Protein 3TN4 (pdb70)

CATH classification: 3.20.20.140

Foldseek 3Di:
DWFFFLQGTDALQPQFFEFEEAALEWEQQPLVVQCVQQPDPLVVSLVLSLVQLVLLVVLPGQEYEYEHEPRTDDDSVSVSSSCVVRVHTYAYEYEFEEDVRTDQPVLVVVVVVVCSLVVLLVSLCCQQPPHDDPSRGHHQAYAEADAQDRDPSRVSNLLSRLVNCVVRVGAYEYYYYQQDCLLVSLVSSVVSPHDQLRYEYEPNLQDLDLVSVVSNCVSVHAYEVAAQLQDDDDSGDANVSSLVSVVVCVVVPSLLRYAYHRHYRSHYGHDDDDDPPVNCVSNVLRGGCNCPPPVVVVVVVVPDDPVSVSSHRGVNSSSNSDD/DWFFFLQGTDALQPQFFEFEEAALEWEQQPLVVQCVQFPDDLVVSLVLSLVQLVLLVVLVGQEYEYEHEPRTDDDSLSVSSSCVVRVRTYAYEYEFEEDVRTDQPVLVVVVVVVCSLVVSLVRLLCQQPPHDDPSRGHHQEYAEADPADRDPSRVSNLLSRLVNCVVRVGAYEYYYAQQDCLLVSLVSSVVSPHDQLRYEDEPNLSDLDLVSVVSNCVSVHAYEQAAALDPDPNSGDANVSSLVSVVVCVVVPSLLRYAYHRHYRSHYGHHDDDDPPVNNVSNVLRGGCNCPPPVVVVVVVVVDDPVSVSSHRGVNSSSNSDD

InterPro domains:
  IPR001559 Phosphotriesterase [PF02126] (5-324)
  IPR001559 Phosphotriesterase [PIRSF016839] (4-325)
  IPR001559 Phosphotriesterase [PS51347] (3-326)
  IPR001559 Phosphotriesterase [PTHR10819] (3-324)
  IPR001559 Phosphotriesterase [cd00530] (18-324)
  IPR032466 Metal-dependent hydrolase [SSF51556] (3-325)

Organism: Geobacillus kaustophilus (strain HTA426) (NCBI:txid235909)

Nearest PDB structures (foldseek):
  3tnb-assembly1_B  TM=1.000E+00  e=9.399E-66  Geobacillus kaustophilus HTA426
  3ojg-assembly1_A-2  TM=9.972E-01  e=9.967E-66  Geobacillus kaustophilus
  3f4d-assembly1_A  TM=9.982E-01  e=1.944E-63  Geobacillus stearothermophilus 10
  4h9y-assembly1_B  TM=9.942E-01  e=1.602E-62  Geobacillus kaustophilus HTA426
  4h9t-assembly1_B  TM=9.917E-01  e=1.574E-61  Geobacillus kaustophilus HTA426

Solvent-accessible surface area: 24468 Å² total

Radius of gyration: 26.97 Å; Cα contacts (8 Å, |Δi|>4): 1432; chains: 2; bounding box: 64×75×57 Å

Structure (mmCIF, N/CA/C/O backbone):
data_3TN4
#
_entry.id   3TN4
#
_cell.length_a   51.302
_cell.length_b   88.378
_cell.length_c   89.684
_cell.angle_alpha   90.00
_cell.angle_beta   99.06
_cell.angle_gamma   90.00
#
_symmetry.space_group_name_H-M   'P 1 21 1'
#
loop_
_entity.id
_entity.type
_entity.pdbx_description
1 polymer Phosphotriesterase
2 non-polymer 'COBALT (II) ION'
3 water water
#
loop_
_atom_site.group_PDB
_atom_site.id
_atom_site.type_symbol
_atom_site.label_atom_id
_atom_site.label_alt_id
_atom_site.label_comp_id
_atom_site.label_asym_id
_atom_site.label_entity_id
_atom_site.label_seq_id
_atom_site.pdbx_PDB_ins_code
_atom_site.Cartn_x
_atom_site.Cartn_y
_atom_site.Cartn_z
_atom_site.occupancy
_atom_site.B_iso_or_equiv
_atom_site.auth_seq_id
_atom_site.auth_comp_id
_atom_site.auth_asym_id
_atom_site.auth_atom_id
_atom_site.pdbx_PDB_model_num
ATOM 1 N N . GLU A 1 37 ? 21.653 13.158 14.358 1.00 41.44 3 GLU A N 1
ATOM 2 C CA . GLU A 1 37 ? 21.254 13.998 15.532 1.00 40.67 3 GLU A CA 1
ATOM 3 C C . GLU A 1 37 ? 19.821 13.726 16.008 1.00 39.08 3 GLU A C 1
ATOM 4 O O . GLU A 1 37 ? 19.330 14.389 16.922 1.00 38.85 3 GLU A O 1
ATOM 10 N N . MET A 1 38 ? 19.170 12.740 15.392 1.00 37.53 4 MET A N 1
ATOM 11 C CA . MET A 1 38 ? 17.842 12.284 15.819 1.00 36.01 4 MET A CA 1
ATOM 12 C C . MET A 1 38 ? 17.873 10.837 16.294 1.00 33.40 4 MET A C 1
ATOM 13 O O . MET A 1 38 ? 18.742 10.059 15.898 1.00 33.08 4 MET A O 1
ATOM 18 N N . VAL A 1 39 ? 16.915 10.489 17.148 1.00 31.73 5 VAL A N 1
ATOM 19 C CA . VAL A 1 39 ? 16.654 9.096 17.502 1.00 29.45 5 VAL A CA 1
ATOM 20 C C . VAL A 1 39 ? 15.160 8.796 17.379 1.00 28.81 5 VAL A C 1
ATOM 21 O O . VAL A 1 39 ? 14.316 9.642 17.687 1.00 29.08 5 VAL A O 1
ATOM 25 N N . GLU A 1 40 ? 14.844 7.594 16.906 1.00 27.65 6 GLU A N 1
ATOM 26 C CA . GLU A 1 40 ? 13.458 7.152 16.800 1.00 27.58 6 GLU A CA 1
ATOM 27 C C . GLU A 1 40 ? 12.900 6.756 18.162 1.00 26.34 6 GLU A C 1
ATOM 28 O O . GLU A 1 40 ? 13.446 5.881 18.845 1.00 25.53 6 GLU A O 1
ATOM 34 N N . THR A 1 41 ? 11.813 7.420 18.545 1.00 26.71 7 THR A N 1
ATOM 35 C CA . THR A 1 41 ? 11.051 7.090 19.742 1.00 26.20 7 THR A CA 1
ATOM 36 C C . THR A 1 41 ? 9.681 6.565 19.311 1.00 26.42 7 THR A C 1
ATOM 37 O O . THR A 1 41 ? 9.345 6.581 18.124 1.00 27.18 7 THR A O 1
ATOM 41 N N . VAL A 1 42 ? 8.876 6.127 20.275 1.00 26.23 8 VAL A N 1
ATOM 42 C CA . VAL A 1 42 ? 7.525 5.637 19.965 1.00 26.90 8 VAL A CA 1
ATOM 43 C C . VAL A 1 42 ? 6.595 6.746 19.454 1.00 28.80 8 VAL A C 1
ATOM 44 O O . VAL A 1 42 ? 5.508 6.465 18.945 1.00 30.04 8 VAL A O 1
ATOM 48 N N . CYS A 1 43 ? 7.029 7.998 19.585 1.00 29.91 9 CYS A N 1
ATOM 49 C CA . CYS A 1 43 ? 6.278 9.140 19.062 1.00 32.13 9 CYS A CA 1
ATOM 50 C C . CYS A 1 43 ? 6.938 9.749 17.830 1.00 32.67 9 CYS A C 1
ATOM 51 O O . CYS A 1 43 ? 6.536 10.819 17.372 1.00 34.67 9 CYS A O 1
ATOM 54 N N . GLY A 1 44 ? 7.942 9.059 17.295 1.00 31.64 10 GLY A N 1
ATOM 55 C CA . GLY A 1 44 ? 8.695 9.546 16.145 1.00 32.21 10 GLY A CA 1
ATOM 56 C C . GLY A 1 44 ? 10.070 10.085 16.500 1.00 31.95 10 GLY A C 1
ATOM 57 O O . GLY A 1 44 ? 10.518 9.945 17.642 1.00 30.69 10 GLY A O 1
ATOM 58 N N . PRO A 1 45 ? 10.746 10.715 15.519 1.00 32.88 11 PRO A N 1
ATOM 59 C CA . PRO A 1 45 ? 12.100 11.251 15.690 1.00 33.04 11 PRO A CA 1
ATOM 60 C C . PRO A 1 45 ? 12.163 12.358 16.746 1.00 33.49 11 PRO A C 1
ATOM 61 O O . PRO A 1 45 ? 11.324 13.261 16.750 1.00 35.09 11 PRO A O 1
ATOM 65 N N . VAL A 1 46 ? 13.147 12.262 17.640 1.00 32.67 12 VAL A N 1
ATOM 66 C CA . VAL A 1 46 ? 13.404 13.283 18.661 1.00 33.09 12 VAL A CA 1
ATOM 67 C C . VAL A 1 46 ? 14.898 13.620 18.621 1.00 32.87 12 VAL A C 1
ATOM 68 O O . VAL A 1 46 ? 15.727 12.713 18.489 1.00 31.52 12 VAL A O 1
ATOM 72 N N . PRO A 1 47 ? 15.249 14.920 18.708 1.00 34.05 13 PRO A N 1
ATOM 73 C CA . PRO A 1 47 ? 16.666 15.293 18.753 1.00 34.06 13 PRO A CA 1
ATOM 74 C C . PRO A 1 47 ? 17.385 14.645 19.936 1.00 32.94 13 PRO A C 1
ATOM 75 O O . PRO A 1 47 ? 16.878 14.671 21.061 1.00 32.71 13 PRO A O 1
ATOM 79 N N . VAL A 1 48 ? 18.546 14.052 19.668 1.00 32.47 14 VAL A N 1
ATOM 80 C CA . VAL A 1 48 ? 19.351 13.396 20.704 1.00 31.64 14 VAL A CA 1
ATOM 81 C C . VAL A 1 48 ? 19.702 14.375 21.830 1.00 32.32 14 VAL A C 1
ATOM 82 O O . VAL A 1 48 ? 19.732 13.996 23.000 1.00 31.54 14 VAL A O 1
ATOM 86 N N . GLU A 1 49 ? 19.935 15.638 21.470 1.00 34.11 15 GLU A N 1
ATOM 87 C CA . GLU A 1 49 ? 20.272 16.686 22.439 1.00 35.51 15 GLU A CA 1
ATOM 88 C C . GLU A 1 49 ? 19.137 16.992 23.419 1.00 35.36 15 GLU A C 1
ATOM 89 O O . GLU A 1 49 ? 19.351 17.660 24.430 1.00 36.13 15 GLU A O 1
ATOM 95 N N . GLN A 1 50 ? 17.939 16.492 23.122 1.00 34.87 16 GLN A N 1
ATOM 96 C CA . GLN A 1 50 ? 16.766 16.740 23.957 1.00 35.16 16 GLN A CA 1
ATOM 97 C C . GLN A 1 50 ? 16.373 15.550 24.840 1.00 33.32 16 GLN A C 1
ATOM 98 O O . GLN A 1 50 ? 15.418 15.640 25.616 1.00 33.65 16 GLN A O 1
ATOM 104 N N . LEU A 1 51 ? 17.109 14.443 24.727 1.00 31.28 17 LEU A N 1
ATOM 105 C CA . LEU A 1 51 ? 16.828 13.246 25.529 1.00 29.60 17 LEU A CA 1
ATOM 106 C C . LEU A 1 51 ? 16.955 13.504 27.031 1.00 29.15 17 LEU A C 1
ATOM 107 O O . LEU A 1 51 ? 16.165 12.993 27.825 1.00 28.61 17 LEU A O 1
ATOM 112 N N . GLY A 1 52 ? 17.949 14.301 27.413 1.00 29.08 18 GLY A N 1
ATOM 113 C CA . GLY A 1 52 ? 18.170 14.625 28.820 1.00 28.67 18 GLY A CA 1
ATOM 114 C C . GLY A 1 52 ? 18.410 13.396 29.677 1.00 27.18 18 GLY A C 1
ATOM 115 O O . GLY A 1 52 ? 18.975 12.408 29.212 1.00 26.10 18 GLY A O 1
ATOM 116 N N . LYS A 1 53 ? 17.965 13.466 30.928 1.00 27.21 19 LYS A N 1
ATOM 117 C CA . LYS A 1 53 ? 18.185 12.401 31.906 1.00 26.51 19 LYS A CA 1
ATOM 118 C C . LYS A 1 53 ? 17.415 11.147 31.489 1.00 25.52 19 LYS A C 1
ATOM 119 O O . LYS A 1 53 ? 16.212 11.201 31.239 1.00 25.89 19 LYS A O 1
ATOM 125 N N . THR A 1 54 ? 18.128 10.027 31.414 1.00 24.01 20 THR A N 1
ATOM 126 C CA . THR A 1 54 ? 17.612 8.813 30.777 1.00 23.60 20 THR A CA 1
ATOM 127 C C . THR A 1 54 ? 17.786 7.594 31.677 1.00 23.04 20 THR A C 1
ATOM 128 O O . THR A 1 54 ? 18.811 7.453 32.351 1.00 23.60 20 THR A O 1
ATOM 132 N N . LEU A 1 55 ? 16.778 6.724 31.684 1.00 22.63 21 LEU A N 1
ATOM 133 C CA . LEU A 1 55 ? 16.930 5.369 32.207 1.00 21.81 21 LEU A CA 1
ATOM 134 C C . LEU A 1 55 ? 17.089 4.436 31.014 1.00 21.03 21 LEU A C 1
ATOM 135 O O . LEU A 1 55 ? 16.204 4.344 30.161 1.00 21.46 21 LEU A O 1
ATOM 140 N N . ILE A 1 56 ? 18.231 3.764 30.966 1.00 20.53 22 ILE A N 1
ATOM 141 C CA . ILE A 1 56 ? 18.654 2.990 29.802 1.00 20.30 22 ILE A CA 1
ATOM 142 C C . ILE A 1 56 ? 17.969 1.623 29.650 1.00 19.39 22 ILE A C 1
ATOM 143 O O . ILE A 1 56 ? 18.054 1.004 28.589 1.00 19.18 22 ILE A O 1
ATOM 148 N N . HIS A 1 57 ? 17.283 1.146 30.689 1.00 18.90 23 HIS A N 1
ATOM 149 C CA . HIS A 1 57 ? 16.724 -0.212 30.626 1.00 18.09 23 HIS A CA 1
ATOM 150 C C . HIS A 1 57 ? 15.590 -0.404 31.628 1.00 18.22 23 HIS A C 1
ATOM 151 O O . HIS A 1 57 ? 15.829 -0.727 32.790 1.00 18.20 23 HIS A O 1
ATOM 158 N N . GLU A 1 58 ? 14.358 -0.194 31.170 1.00 18.65 24 GLU A N 1
ATOM 159 C CA . GLU A 1 58 ? 13.164 -0.457 31.985 1.00 18.93 24 GLU A CA 1
ATOM 160 C C . GLU A 1 58 ? 12.071 -1.056 31.106 1.00 19.21 24 GLU A C 1
ATOM 161 O O . GLU A 1 58 ? 12.001 -0.746 29.919 1.00 19.90 24 GLU A O 1
ATOM 167 N N . HIS A 1 59 ? 11.193 -1.871 31.685 1.00 19.21 25 HIS A N 1
ATOM 168 C CA . HIS A 1 59 ? 10.051 -2.399 30.923 1.00 19.06 25 HIS A CA 1
ATOM 169 C C . HIS A 1 59 ? 8.725 -1.890 31.448 1.00 19.85 25 HIS A C 1
ATOM 170 O O . HIS A 1 59 ? 8.401 -2.069 32.627 1.00 20.63 25 HIS A O 1
ATOM 177 N N . PHE A 1 60 ? 7.930 -1.294 30.569 1.00 20.33 26 PHE A N 1
ATOM 178 C CA . PHE A 1 60 ? 6.562 -0.970 30.948 1.00 21.45 26 PHE A CA 1
ATOM 179 C C . PHE A 1 60 ? 5.702 -2.225 30.984 1.00 22.02 26 PHE A C 1
ATOM 180 O O . PHE A 1 60 ? 4.978 -2.450 31.950 1.00 22.88 26 PHE A O 1
ATOM 188 N N . LEU A 1 61 ? 5.830 -3.050 29.943 1.00 21.82 27 LEU A N 1
ATOM 189 C CA . LEU A 1 61 ? 5.194 -4.362 29.877 1.00 22.30 27 LEU A CA 1
ATOM 190 C C . LEU A 1 61 ? 6.243 -5.422 29.621 1.00 21.25 27 LEU A C 1
ATOM 191 O O . LEU A 1 61 ? 7.241 -5.168 28.949 1.00 21.59 27 LEU A O 1
ATOM 196 N N . PHE A 1 62 ? 6.009 -6.614 30.154 1.00 20.72 28 PHE A N 1
ATOM 197 C CA . PHE A 1 62 ? 6.855 -7.764 29.836 1.00 19.76 28 PHE A CA 1
ATOM 198 C C . PHE A 1 62 ? 6.108 -9.044 30.147 1.00 19.53 28 PHE A C 1
ATOM 199 O O . PHE A 1 62 ? 5.436 -9.146 31.174 1.00 20.09 28 PHE A O 1
ATOM 207 N N . GLY A 1 63 ? 6.240 -10.024 29.256 1.00 18.83 29 GLY A N 1
ATOM 208 C CA . GLY A 1 63 ? 5.730 -11.363 29.510 1.00 19.38 29 GLY A CA 1
ATOM 209 C C . GLY A 1 63 ? 6.726 -12.432 29.113 1.00 18.85 29 GLY A C 1
ATOM 210 O O . GLY A 1 63 ? 7.419 -12.293 28.104 1.00 18.87 29 GLY A O 1
ATOM 211 N N . TYR A 1 64 ? 6.802 -13.497 29.907 1.00 18.83 30 TYR A N 1
ATOM 212 C CA . TYR A 1 64 ? 7.590 -14.662 29.506 1.00 18.87 30 TYR A CA 1
ATOM 213 C C . TYR A 1 64 ? 6.892 -15.382 28.360 1.00 18.11 30 TYR A C 1
ATOM 214 O O . TYR A 1 64 ? 5.685 -15.607 28.408 1.00 18.53 30 TYR A O 1
ATOM 223 N N . PRO A 1 65 ? 7.657 -15.770 27.328 1.00 17.35 31 PRO A N 1
ATOM 224 C CA . PRO A 1 65 ? 7.065 -16.516 26.222 1.00 17.53 31 PRO A CA 1
ATOM 225 C C . PRO A 1 65 ? 6.170 -17.650 26.704 1.00 17.72 31 PRO A C 1
ATOM 226 O O . PRO A 1 65 ? 6.565 -18.442 27.578 1.00 18.29 31 PRO A O 1
ATOM 230 N N . GLY A 1 66 ? 4.967 -17.728 26.141 1.00 18.18 32 GLY A N 1
ATOM 231 C CA . GLY A 1 66 ? 3.966 -18.677 26.609 1.00 18.60 32 GLY A CA 1
ATOM 232 C C . GLY A 1 66 ? 2.804 -17.992 27.309 1.00 18.89 32 GLY A C 1
ATOM 233 O O . GLY A 1 66 ? 1.745 -18.584 27.480 1.00 19.83 32 GLY A O 1
ATOM 234 N N . PHE A 1 67 ? 3.005 -16.737 27.713 1.00 19.00 33 PHE A N 1
ATOM 235 C CA . PHE A 1 67 ? 1.930 -16.011 28.395 1.00 19.37 33 PHE A CA 1
ATOM 236 C C . PHE A 1 67 ? 0.677 -15.915 27.526 1.00 20.12 33 PHE A C 1
ATOM 237 O O . PHE A 1 67 ? -0.447 -15.884 28.034 1.00 20.66 33 PHE A O 1
ATOM 245 N N . GLN A 1 68 ? 0.892 -15.895 26.212 1.00 20.34 34 GLN A N 1
ATOM 246 C CA . GLN A 1 68 ? -0.181 -15.753 25.236 1.00 21.22 34 GLN A CA 1
ATOM 247 C C . GLN A 1 68 ? -1.172 -16.917 25.304 1.00 21.12 34 GLN A C 1
ATOM 248 O O . GLN A 1 68 ? -2.369 -16.750 25.054 1.00 21.82 34 GLN A O 1
ATOM 254 N N . GLY A 1 69 ? -0.673 -18.095 25.670 1.00 19.75 35 GLY A N 1
ATOM 255 C CA . GLY A 1 69 ? -1.518 -19.276 25.762 1.00 19.53 35 GLY A CA 1
ATOM 256 C C . GLY A 1 69 ? -2.395 -19.327 27.000 1.00 19.73 35 GLY A C 1
ATOM 257 O O . GLY A 1 69 ? -3.273 -20.165 27.096 1.00 20.86 35 GLY A O 1
ATOM 258 N N . ASP A 1 70 ? -2.137 -18.413 27.941 1.00 20.24 36 ASP A N 1
ATOM 259 C CA . ASP A 1 70 ? -2.862 -18.375 29.215 1.00 21.31 36 ASP A CA 1
ATOM 260 C C . ASP A 1 70 ? -3.816 -17.174 29.230 1.00 22.68 36 ASP A C 1
ATOM 261 O O . ASP A 1 70 ? -4.101 -16.605 30.279 1.00 23.48 36 ASP A O 1
ATOM 266 N N . VAL A 1 71 ? -4.309 -16.810 28.048 1.00 22.98 37 VAL A N 1
ATOM 267 C CA . VAL A 1 71 ? -5.185 -15.637 27.872 1.00 24.01 37 VAL A CA 1
ATOM 268 C C . VAL A 1 71 ? -6.516 -15.706 28.645 1.00 24.90 37 VAL A C 1
ATOM 269 O O . VAL A 1 71 ? -7.055 -14.677 29.091 1.00 25.27 37 VAL A O 1
ATOM 273 N N . THR A 1 72 ? -7.064 -16.906 28.817 1.00 24.30 38 THR A N 1
ATOM 274 C CA . THR A 1 72 ? -8.372 -17.035 29.469 1.00 25.87 38 THR A CA 1
ATOM 275 C C . THR A 1 72 ? -8.305 -16.574 30.924 1.00 27.01 38 THR A C 1
ATOM 276 O O . THR A 1 72 ? -9.175 -15.829 31.382 1.00 28.24 38 THR A O 1
ATOM 280 N N . ARG A 1 73 ? -7.260 -16.993 31.634 1.00 26.95 39 ARG A N 1
ATOM 281 C CA . ARG A 1 73 ? -7.117 -16.635 33.047 1.00 28.83 39 ARG A CA 1
ATOM 282 C C . ARG A 1 73 ? -6.158 -15.478 33.271 1.00 28.60 39 ARG A C 1
ATOM 283 O O . ARG A 1 73 ? -6.174 -14.853 34.340 1.00 30.16 39 ARG A O 1
ATOM 291 N N . GLY A 1 74 ? -5.331 -15.194 32.270 1.00 27.68 40 GLY A N 1
ATOM 292 C CA . GLY A 1 74 ? -4.322 -14.143 32.365 1.00 27.74 40 GLY A CA 1
ATOM 293 C C . GLY A 1 74 ? -4.546 -13.039 31.357 1.00 28.10 40 GLY A C 1
ATOM 294 O O . GLY A 1 74 ? -3.638 -12.690 30.605 1.00 27.24 40 GLY A O 1
ATOM 295 N N . THR A 1 75 ? -5.758 -12.487 31.370 1.00 30.50 41 THR A N 1
ATOM 296 C CA . THR A 1 75 ? -6.193 -11.435 30.447 1.00 31.72 41 THR A CA 1
ATOM 297 C C . THR A 1 75 ? -5.313 -10.190 30.532 1.00 31.19 41 THR A C 1
ATOM 298 O O . THR A 1 75 ? -4.897 -9.798 31.623 1.00 31.58 41 THR A O 1
ATOM 302 N N . PHE A 1 76 ? -5.028 -9.580 29.382 1.00 30.76 42 PHE A N 1
ATOM 303 C CA . PHE A 1 76 ? -4.371 -8.275 29.358 1.00 30.77 42 PHE A CA 1
ATOM 304 C C . PHE A 1 76 ? -5.420 -7.203 29.604 1.00 32.49 42 PHE A C 1
ATOM 305 O O . PHE A 1 76 ? -6.286 -6.963 28.760 1.00 33.44 42 PHE A O 1
ATOM 313 N N . ARG A 1 77 ? -5.354 -6.589 30.778 1.00 33.44 43 ARG A N 1
ATOM 314 C CA . ARG A 1 77 ? -6.310 -5.554 31.154 1.00 35.47 43 ARG A CA 1
ATOM 315 C C . ARG A 1 77 ? -5.702 -4.210 30.799 1.00 35.33 43 ARG A C 1
ATOM 316 O O . ARG A 1 77 ? -4.945 -3.639 31.583 1.00 35.26 43 ARG A O 1
ATOM 324 N N . GLU A 1 78 ? -6.018 -3.721 29.601 1.00 35.61 44 GLU A N 1
ATOM 325 C CA . GLU A 1 78 ? -5.306 -2.577 29.032 1.00 35.66 44 GLU A CA 1
ATOM 326 C C . GLU A 1 78 ? -5.466 -1.270 29.813 1.00 36.07 44 GLU A C 1
ATOM 327 O O . GLU A 1 78 ? -4.483 -0.559 30.022 1.00 35.39 44 GLU A O 1
ATOM 333 N N . ASP A 1 79 ? -6.688 -0.951 30.234 1.00 37.29 45 ASP A N 1
ATOM 334 C CA . ASP A 1 79 ? -6.921 0.281 30.982 1.00 38.14 45 ASP A CA 1
ATOM 335 C C . ASP A 1 79 ? -6.120 0.353 32.268 1.00 37.44 45 ASP A C 1
ATOM 336 O O . ASP A 1 79 ? -5.438 1.354 32.520 1.00 36.94 45 ASP A O 1
ATOM 341 N N . GLU A 1 80 ? -6.207 -0.702 33.078 1.00 36.80 46 GLU A N 1
ATOM 342 C CA . GLU A 1 80 ? -5.473 -0.752 34.340 1.00 36.91 46 GLU A CA 1
ATOM 343 C C . GLU A 1 80 ? -3.974 -0.786 34.069 1.00 34.50 46 GLU A C 1
ATOM 344 O O . GLU A 1 80 ? -3.200 -0.129 34.768 1.00 34.46 46 GLU A O 1
ATOM 350 N N . SER A 1 81 ? -3.572 -1.533 33.042 1.00 32.71 47 SER A N 1
ATOM 351 C CA . SER A 1 81 ? -2.168 -1.588 32.643 1.00 30.59 47 SER A CA 1
ATOM 352 C C . SER A 1 81 ? -1.632 -0.210 32.259 1.00 30.33 47 SER A C 1
ATOM 353 O O . SER A 1 81 ? -0.544 0.175 32.687 1.00 28.78 47 SER A O 1
ATOM 356 N N . LEU A 1 82 ? -2.403 0.530 31.465 1.00 31.10 48 LEU A N 1
ATOM 357 C CA . LEU A 1 82 ? -2.008 1.882 31.077 1.00 31.45 48 LEU A CA 1
ATOM 358 C C . LEU A 1 82 ? -1.893 2.787 32.300 1.00 32.12 48 LEU A C 1
ATOM 359 O O . LEU A 1 82 ? -0.930 3.540 32.418 1.00 32.11 48 LEU A O 1
ATOM 364 N N . ARG A 1 83 ? -2.863 2.700 33.209 1.00 33.55 49 ARG A N 1
ATOM 365 C CA . ARG A 1 83 ? -2.823 3.480 34.450 1.00 34.59 49 ARG A CA 1
ATOM 366 C C . ARG A 1 83 ? -1.545 3.207 35.250 1.00 33.28 49 ARG A C 1
ATOM 367 O O . ARG A 1 83 ? -0.908 4.142 35.742 1.00 33.34 49 ARG A O 1
ATOM 375 N N . VAL A 1 84 ? -1.162 1.934 35.360 1.00 31.81 50 VAL A N 1
ATOM 376 C CA . VAL A 1 84 ? 0.034 1.547 36.108 1.00 31.17 50 VAL A CA 1
ATOM 377 C C . VAL A 1 84 ? 1.291 2.062 35.407 1.00 29.92 50 VAL A C 1
ATOM 378 O O . VAL A 1 84 ? 2.180 2.628 36.052 1.00 30.05 50 VAL A O 1
ATOM 382 N N . ALA A 1 85 ? 1.347 1.874 34.090 1.00 29.23 51 ALA A N 1
ATOM 383 C CA . ALA A 1 85 ? 2.478 2.319 33.276 1.00 28.11 51 ALA A CA 1
ATOM 384 C C . ALA A 1 85 ? 2.663 3.839 33.306 1.00 28.99 51 ALA A C 1
ATOM 385 O O . ALA A 1 85 ? 3.801 4.333 33.369 1.00 28.13 51 ALA A O 1
ATOM 387 N N . VAL A 1 86 ? 1.547 4.569 33.272 1.00 30.32 52 VAL A N 1
ATOM 388 C CA . VAL A 1 86 ? 1.569 6.031 33.342 1.00 31.54 52 VAL A CA 1
ATOM 389 C C . VAL A 1 86 ? 2.043 6.488 34.722 1.00 32.19 52 VAL A C 1
ATOM 390 O O . VAL A 1 86 ? 2.837 7.426 34.824 1.00 32.19 52 VAL A O 1
ATOM 394 N N . GLU A 1 87 ? 1.587 5.803 35.769 1.00 32.77 53 GLU A N 1
ATOM 395 C CA . GLU A 1 87 ? 2.042 6.085 37.137 1.00 34.02 53 GLU A CA 1
ATOM 396 C C . GLU A 1 87 ? 3.556 5.887 37.282 1.00 32.47 53 GLU A C 1
ATOM 397 O O . GLU A 1 87 ? 4.233 6.701 37.916 1.00 32.91 53 GLU A O 1
ATOM 403 N N . ALA A 1 88 ? 4.079 4.817 36.684 1.00 30.80 54 ALA A N 1
ATOM 404 C CA . ALA A 1 88 ? 5.518 4.565 36.669 1.00 29.39 54 ALA A CA 1
ATOM 405 C C . ALA A 1 88 ? 6.266 5.688 35.954 1.00 29.34 54 ALA A C 1
ATOM 406 O O . ALA A 1 88 ? 7.305 6.158 36.437 1.00 29.28 54 ALA A O 1
ATOM 408 N N . ALA A 1 89 ? 5.727 6.124 34.816 1.00 29.26 55 ALA A N 1
ATOM 409 C CA . ALA A 1 89 ? 6.328 7.201 34.025 1.00 29.20 55 ALA A CA 1
ATOM 410 C C . ALA A 1 89 ? 6.342 8.521 34.796 1.00 30.57 55 ALA A C 1
ATOM 411 O O . ALA A 1 89 ? 7.319 9.274 34.736 1.00 30.40 55 ALA A O 1
ATOM 413 N N . GLU A 1 90 ? 5.263 8.789 35.523 1.00 32.12 56 GLU A N 1
ATOM 414 C CA . GLU A 1 90 ? 5.188 9.990 36.353 1.00 34.18 56 GLU A CA 1
ATOM 415 C C . GLU A 1 90 ? 6.184 9.967 37.516 1.00 34.20 56 GLU A C 1
ATOM 416 O O . GLU A 1 90 ? 6.738 11.006 37.873 1.00 35.16 56 GLU A O 1
ATOM 422 N N . LYS A 1 91 ? 6.407 8.787 38.095 1.00 33.63 57 LYS A N 1
ATOM 423 C CA . LYS A 1 91 ? 7.413 8.618 39.152 1.00 33.80 57 LYS A CA 1
ATOM 424 C C . LYS A 1 91 ? 8.811 8.923 38.618 1.00 32.75 57 LYS A C 1
ATOM 425 O O . LYS A 1 91 ? 9.625 9.543 39.303 1.00 33.36 57 LYS A O 1
ATOM 431 N N . MET A 1 92 ? 9.082 8.487 37.392 1.00 31.54 58 MET A N 1
ATOM 432 C CA . MET A 1 92 ? 10.355 8.787 36.738 1.00 30.73 58 MET A CA 1
ATOM 433 C C . MET A 1 92 ? 10.527 10.284 36.495 1.00 31.20 58 MET A C 1
ATOM 434 O O . MET A 1 92 ? 11.579 10.850 36.802 1.00 30.99 58 MET A O 1
ATOM 439 N N . LYS A 1 93 ? 9.486 10.918 35.953 1.00 32.11 59 LYS A N 1
ATOM 440 C CA . LYS A 1 93 ? 9.494 12.358 35.676 1.00 33.17 59 LYS A CA 1
ATOM 441 C C . LYS A 1 93 ? 9.775 13.202 36.919 1.00 34.35 59 LYS A C 1
ATOM 442 O O . LYS A 1 93 ? 10.432 14.238 36.834 1.00 34.88 59 LYS A O 1
ATOM 448 N N . ARG A 1 94 ? 9.279 12.748 38.068 1.00 34.87 60 ARG A N 1
ATOM 449 C CA . ARG A 1 94 ? 9.486 13.436 39.345 1.00 36.44 60 ARG A CA 1
ATOM 450 C C . ARG A 1 94 ? 10.961 13.503 39.752 1.00 35.24 60 ARG A C 1
ATOM 451 O O . ARG A 1 94 ? 11.362 14.382 40.522 1.00 36.44 60 ARG A O 1
ATOM 459 N N . HIS A 1 95 ? 11.765 12.586 39.216 1.00 33.05 61 HIS A N 1
ATOM 460 C CA . HIS A 1 95 ? 13.203 12.585 39.474 1.00 32.16 61 HIS A CA 1
ATOM 461 C C . HIS A 1 95 ? 14.005 13.134 38.294 1.00 31.32 61 HIS A C 1
ATOM 462 O O . HIS A 1 95 ? 15.228 12.990 38.231 1.00 31.17 61 HIS A O 1
ATOM 469 N N . GLY A 1 96 ? 13.301 13.785 37.372 1.00 31.32 62 GLY A N 1
ATOM 470 C CA . GLY A 1 96 ? 13.938 14.475 36.259 1.00 30.78 62 GLY A CA 1
ATOM 471 C C . GLY A 1 96 ? 14.152 13.645 35.014 1.00 29.35 62 GLY A C 1
ATOM 472 O O . GLY A 1 96 ? 14.744 14.128 34.051 1.00 29.27 62 GLY A O 1
ATOM 473 N N . ILE A 1 97 ? 13.667 12.404 35.018 1.00 28.13 63 ILE A N 1
ATOM 474 C CA . ILE A 1 97 ? 13.812 11.536 33.847 1.00 27.14 63 ILE A CA 1
ATOM 475 C C . ILE A 1 97 ? 12.959 12.072 32.695 1.00 27.82 63 ILE A C 1
ATOM 476 O O . ILE A 1 97 ? 11.775 12.379 32.872 1.00 28.60 63 ILE A O 1
ATOM 481 N N . GLN A 1 98 ? 13.582 12.210 31.529 1.00 27.44 64 GLN A N 1
ATOM 482 C CA . GLN A 1 98 ? 12.890 12.648 30.318 1.00 28.25 64 GLN A CA 1
ATOM 483 C C . GLN A 1 98 ? 12.779 11.541 29.273 1.00 27.04 64 GLN A C 1
ATOM 484 O O . GLN A 1 98 ? 11.928 11.610 28.384 1.00 27.57 64 GLN A O 1
ATOM 490 N N . THR A 1 99 ? 13.628 10.520 29.388 1.00 25.70 65 THR A N 1
ATOM 491 C CA . THR A 1 99 ? 13.704 9.460 28.383 1.00 25.00 65 THR A CA 1
ATOM 492 C C . THR A 1 99 ? 13.899 8.099 29.030 1.00 23.80 65 THR A C 1
ATOM 493 O O . THR A 1 99 ? 14.646 7.972 29.998 1.00 24.00 65 THR A O 1
ATOM 497 N N . VAL A 1 100 ? 13.217 7.090 28.491 1.00 23.30 66 VAL A N 1
ATOM 498 C CA . VAL A 1 100 ? 13.409 5.702 28.909 1.00 22.65 66 VAL A CA 1
ATOM 499 C C . VAL A 1 100 ? 13.620 4.837 27.674 1.00 21.66 66 VAL A C 1
ATOM 500 O O . VAL A 1 100 ? 12.895 4.978 26.682 1.00 21.97 66 VAL A O 1
ATOM 504 N N . VAL A 1 101 ? 14.630 3.972 27.731 1.00 19.91 67 VAL A N 1
ATOM 505 C CA . VAL A 1 101 ? 14.795 2.917 26.731 1.00 19.71 67 VAL A CA 1
ATOM 506 C C . VAL A 1 101 ? 14.117 1.666 27.281 1.00 19.26 67 VAL A C 1
ATOM 507 O O . VAL A 1 101 ? 14.480 1.172 28.362 1.00 18.90 67 VAL A O 1
ATOM 511 N N . ASP A 1 102 ? 13.133 1.174 26.527 1.00 18.99 68 ASP A N 1
ATOM 512 C CA . ASP A 1 102 ? 12.379 -0.019 26.876 1.00 19.08 68 ASP A CA 1
ATOM 513 C C . ASP A 1 102 ? 12.762 -1.117 25.886 1.00 18.60 68 ASP A C 1
ATOM 514 O O . ASP A 1 102 ? 12.284 -1.124 24.743 1.00 19.89 68 ASP A O 1
ATOM 519 N N . PRO A 1 103 ? 13.633 -2.039 26.320 1.00 18.60 69 PRO A N 1
ATOM 520 C CA . PRO A 1 103 ? 14.160 -3.048 25.401 1.00 17.92 69 PRO A CA 1
ATOM 521 C C . PRO A 1 103 ? 13.423 -4.384 25.457 1.00 17.79 69 PRO A C 1
ATOM 522 O O . PRO A 1 103 ? 14.041 -5.442 25.279 1.00 18.01 69 PRO A O 1
ATOM 526 N N . THR A 1 104 ? 12.115 -4.338 25.708 1.00 17.66 70 THR A N 1
ATOM 527 C CA . THR A 1 104 ? 11.291 -5.553 25.717 1.00 17.00 70 THR A CA 1
ATOM 528 C C . THR A 1 104 ? 11.445 -6.305 24.385 1.00 17.26 70 THR A C 1
ATOM 529 O O . THR A 1 104 ? 11.206 -5.729 23.317 1.00 17.85 70 THR A O 1
ATOM 533 N N . PRO A 1 105 ? 11.883 -7.575 24.441 1.00 16.79 71 PRO A N 1
ATOM 534 C CA . PRO A 1 105 ? 12.060 -8.333 23.194 1.00 17.02 71 PRO A CA 1
ATOM 535 C C . PRO A 1 105 ? 10.756 -8.587 22.436 1.00 17.51 71 PRO A C 1
ATOM 536 O O . PRO A 1 105 ? 9.670 -8.642 23.041 1.00 17.90 71 PRO A O 1
ATOM 540 N N . ASN A 1 106 ? 10.889 -8.765 21.120 1.00 17.46 72 ASN A N 1
ATOM 541 C CA . ASN A 1 106 ? 9.759 -9.050 20.234 1.00 18.07 72 ASN A CA 1
ATOM 542 C C . ASN A 1 106 ? 8.968 -10.286 20.669 1.00 17.98 72 ASN A C 1
ATOM 543 O O . ASN A 1 106 ? 7.764 -10.375 20.407 1.00 19.19 72 ASN A O 1
ATOM 548 N N . ASP A 1 107 ? 9.660 -11.255 21.275 1.00 17.63 73 ASP A N 1
ATOM 549 C CA . ASP A 1 107 ? 9.028 -12.510 21.703 1.00 18.03 73 ASP A CA 1
ATOM 550 C C . ASP A 1 107 ? 8.582 -12.487 23.165 1.00 18.15 73 ASP A C 1
ATOM 551 O O . ASP A 1 107 ? 8.122 -13.507 23.695 1.00 19.16 73 ASP A O 1
ATOM 556 N N . CYS A 1 108 ? 8.683 -11.315 23.793 1.00 18.13 74 CYS A N 1
ATOM 557 C CA . CYS A 1 108 ? 8.316 -11.140 25.203 1.00 18.42 74 CYS A CA 1
ATOM 558 C C . CYS A 1 108 ? 7.203 -10.114 25.414 1.00 18.73 74 CYS A C 1
ATOM 559 O O . CYS A 1 108 ? 7.138 -9.461 26.463 1.00 18.69 74 CYS A O 1
ATOM 562 N N . GLY A 1 109 ? 6.338 -9.966 24.415 1.00 19.05 75 GLY A N 1
ATOM 563 C CA . GLY A 1 109 ? 5.165 -9.106 24.551 1.00 20.30 75 GLY A CA 1
ATOM 564 C C . GLY A 1 109 ? 5.347 -7.632 24.221 1.00 20.42 75 GLY A C 1
ATOM 565 O O . GLY A 1 109 ? 4.482 -6.819 24.554 1.00 21.69 75 GLY A O 1
ATOM 566 N N . ARG A 1 110 ? 6.444 -7.285 23.549 1.00 19.68 76 ARG A N 1
ATOM 567 C CA . ARG A 1 110 ? 6.666 -5.925 23.055 1.00 19.54 76 ARG A CA 1
ATOM 568 C C . ARG A 1 110 ? 5.409 -5.357 22.403 1.00 20.61 76 ARG A C 1
ATOM 569 O O . ARG A 1 110 ? 4.784 -6.008 21.559 1.00 21.02 76 ARG A O 1
ATOM 577 N N . ASN A 1 111 ? 5.040 -4.154 22.830 1.00 20.72 77 ASN A N 1
ATOM 578 C CA . ASN A 1 111 ? 3.817 -3.512 22.373 1.00 22.07 77 ASN A CA 1
ATOM 579 C C . ASN A 1 111 ? 4.059 -2.022 22.144 1.00 22.52 77 ASN A C 1
ATOM 580 O O . ASN A 1 111 ? 3.752 -1.197 23.013 1.00 22.74 77 ASN A O 1
ATOM 585 N N . PRO A 1 112 ? 4.605 -1.666 20.966 1.00 22.86 78 PRO A N 1
ATOM 586 C CA . PRO A 1 112 ? 4.971 -0.279 20.677 1.00 23.41 78 PRO A CA 1
ATOM 587 C C . PRO A 1 112 ? 3.792 0.693 20.759 1.00 24.37 78 PRO A C 1
ATOM 588 O O . PRO A 1 112 ? 3.970 1.812 21.239 1.00 24.87 78 PRO A O 1
ATOM 592 N N . ALA A 1 113 ? 2.609 0.274 20.309 1.00 24.77 79 ALA A N 1
ATOM 593 C CA . ALA A 1 113 ? 1.424 1.138 20.371 1.00 26.22 79 ALA A CA 1
ATOM 594 C C . ALA A 1 113 ? 1.031 1.463 21.806 1.00 26.27 79 ALA A C 1
ATOM 595 O O . ALA A 1 113 ? 0.590 2.578 22.091 1.00 27.77 79 ALA A O 1
ATOM 597 N N . PHE A 1 114 ? 1.180 0.493 22.705 1.00 25.30 80 PHE A N 1
ATOM 598 C CA . PHE A 1 114 ? 0.920 0.731 24.123 1.00 25.82 80 PHE A CA 1
ATOM 599 C C . PHE A 1 114 ? 1.920 1.736 24.691 1.00 25.78 80 PHE A C 1
ATOM 600 O O . PHE A 1 114 ? 1.543 2.647 25.435 1.00 26.67 80 PHE A O 1
ATOM 608 N N . LEU A 1 115 ? 3.192 1.569 24.331 1.00 24.82 81 LEU A N 1
ATOM 609 C CA . LEU A 1 115 ? 4.229 2.505 24.765 1.00 24.77 81 LEU A CA 1
ATOM 610 C C . LEU A 1 115 ? 3.932 3.923 24.293 1.00 26.40 81 LEU A C 1
ATOM 611 O O . LEU A 1 115 ? 4.119 4.881 25.040 1.00 26.92 81 LEU A O 1
ATOM 616 N N . ARG A 1 116 ? 3.445 4.041 23.060 1.00 27.29 82 ARG A N 1
ATOM 617 C CA . ARG A 1 116 ? 3.056 5.327 22.500 1.00 29.05 82 ARG A CA 1
ATOM 618 C C . ARG A 1 116 ? 1.953 5.987 23.334 1.00 30.05 82 ARG A C 1
ATOM 619 O O . ARG A 1 116 ? 1.989 7.199 23.561 1.00 31.12 82 ARG A O 1
ATOM 627 N N . ARG A 1 117 ? 0.988 5.192 23.803 1.00 29.95 83 ARG A N 1
ATOM 628 C CA . ARG A 1 117 ? -0.056 5.721 24.689 1.00 31.36 83 ARG A CA 1
ATOM 629 C C . ARG A 1 117 ? 0.522 6.269 26.002 1.00 30.98 83 ARG A C 1
ATOM 630 O O . ARG A 1 117 ? 0.092 7.318 26.482 1.00 32.06 83 ARG A O 1
ATOM 638 N N . VAL A 1 118 ? 1.503 5.568 26.567 1.00 29.29 84 VAL A N 1
ATOM 639 C CA . VAL A 1 118 ? 2.187 6.037 27.779 1.00 29.34 84 VAL A CA 1
ATOM 640 C C . VAL A 1 118 ? 2.906 7.366 27.520 1.00 30.10 84 VAL A C 1
ATOM 641 O O . VAL A 1 118 ? 2.771 8.312 28.297 1.00 30.96 84 VAL A O 1
ATOM 645 N N . ALA A 1 119 ? 3.659 7.425 26.426 1.00 29.86 85 ALA A N 1
ATOM 646 C CA . ALA A 1 119 ? 4.414 8.620 26.049 1.00 30.65 85 ALA A CA 1
ATOM 647 C C . ALA A 1 119 ? 3.508 9.817 25.746 1.00 32.78 85 ALA A C 1
ATOM 648 O O . ALA A 1 119 ? 3.798 10.945 26.154 1.00 33.83 85 ALA A O 1
ATOM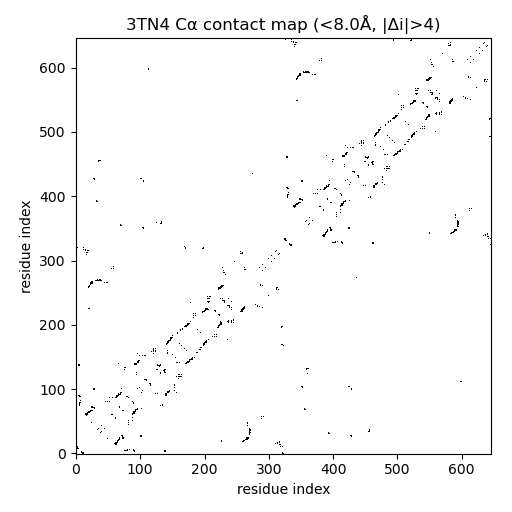 650 N N . GLU A 1 120 ? 2.399 9.569 25.051 1.00 33.74 86 GLU A N 1
ATOM 651 C CA . GLU A 1 120 ? 1.447 10.634 24.732 1.00 36.10 86 GLU A CA 1
ATOM 652 C C . GLU A 1 120 ? 0.818 11.226 25.992 1.00 37.02 86 GLU A C 1
ATOM 653 O O . GLU A 1 120 ? 0.589 12.434 26.070 1.00 38.62 86 GLU A O 1
ATOM 659 N N . GLU A 1 121 ? 0.564 10.371 26.980 1.00 36.31 87 GLU A N 1
ATOM 660 C CA . GLU A 1 121 ? -0.083 10.780 28.223 1.00 37.67 87 GLU A CA 1
ATOM 661 C C . GLU A 1 121 ? 0.857 11.556 29.152 1.00 37.29 87 GLU A C 1
ATOM 662 O O . GLU A 1 121 ? 0.417 12.441 29.889 1.00 38.93 87 GLU A O 1
ATOM 668 N N . THR A 1 122 ? 2.146 11.232 29.096 1.00 35.54 88 THR A N 1
ATOM 669 C CA . THR A 1 122 ? 3.116 11.726 30.077 1.00 35.08 88 THR A CA 1
ATOM 670 C C . THR A 1 122 ? 4.147 12.703 29.516 1.00 35.20 88 THR A C 1
ATOM 671 O O . THR A 1 122 ? 4.749 13.465 30.273 1.00 35.85 88 THR A O 1
ATOM 675 N N . GLY A 1 123 ? 4.358 12.673 28.202 1.00 34.67 89 GLY A N 1
ATOM 676 C CA . GLY A 1 123 ? 5.386 13.504 27.569 1.00 34.71 89 GLY A CA 1
ATOM 677 C C . GLY A 1 123 ? 6.778 12.897 27.658 1.00 33.29 89 GLY A C 1
ATOM 678 O O . GLY A 1 123 ? 7.753 13.493 27.204 1.00 33.41 89 GLY A O 1
ATOM 679 N N . LEU A 1 124 ? 6.870 11.715 28.259 1.00 32.12 90 LEU A N 1
ATOM 680 C CA . LEU A 1 124 ? 8.126 10.986 28.334 1.00 30.76 90 LEU A CA 1
ATOM 681 C C . LEU A 1 124 ? 8.535 10.514 26.944 1.00 29.78 90 LEU A C 1
ATOM 682 O O . LEU A 1 124 ? 7.686 10.111 26.149 1.00 30.29 90 LEU A O 1
ATOM 687 N N . ASN A 1 125 ? 9.831 10.581 26.641 1.00 28.47 91 ASN A N 1
ATOM 688 C CA . ASN A 1 125 ? 10.352 9.924 25.446 1.00 27.44 91 ASN A CA 1
ATOM 689 C C . ASN A 1 125 ? 10.572 8.458 25.764 1.00 25.97 91 ASN A C 1
ATOM 690 O O . ASN A 1 125 ? 11.231 8.127 26.754 1.00 25.71 91 ASN A O 1
ATOM 695 N N . ILE A 1 126 ? 10.015 7.581 24.935 1.00 25.26 92 ILE A N 1
ATOM 696 C CA . ILE A 1 126 ? 10.245 6.147 25.088 1.00 24.06 92 ILE A CA 1
ATOM 697 C C . ILE A 1 126 ? 10.824 5.590 23.794 1.00 23.44 92 ILE A C 1
ATOM 698 O O . ILE A 1 126 ? 10.250 5.781 22.713 1.00 24.17 92 ILE A O 1
ATOM 703 N N . ILE A 1 127 ? 11.973 4.928 23.917 1.00 22.29 93 ILE A N 1
ATOM 704 C CA . ILE A 1 127 ? 12.653 4.310 22.785 1.00 22.13 93 ILE A CA 1
ATOM 705 C C . ILE A 1 127 ? 12.472 2.808 22.908 1.00 21.28 93 ILE A C 1
ATOM 706 O O . ILE A 1 127 ? 12.794 2.227 23.947 1.00 21.38 93 ILE A O 1
ATOM 711 N N . CYS A 1 128 ? 11.936 2.174 21.866 1.00 21.23 94 CYS A N 1
ATOM 712 C CA . CYS A 1 128 ? 11.756 0.722 21.910 1.00 20.71 94 CYS A CA 1
ATOM 713 C C . CYS A 1 128 ? 12.788 -0.033 21.072 1.00 19.91 94 CYS A C 1
ATOM 714 O O . CYS A 1 128 ? 13.590 0.569 20.355 1.00 20.45 94 CYS A O 1
ATOM 717 N N . ALA A 1 129 ? 12.750 -1.359 21.185 1.00 19.31 95 ALA A N 1
ATOM 718 C CA . ALA A 1 129 ? 13.754 -2.226 20.583 1.00 18.39 95 ALA A CA 1
ATOM 719 C C . ALA A 1 129 ? 13.172 -3.146 19.519 1.00 18.63 95 ALA A C 1
ATOM 720 O O . ALA A 1 129 ? 11.961 -3.369 19.451 1.00 19.00 95 ALA A O 1
ATOM 722 N N . THR A 1 130 ? 14.070 -3.671 18.695 1.00 18.26 96 THR A N 1
ATOM 723 C CA . THR A 1 130 ? 13.804 -4.814 17.830 1.00 18.46 96 THR A CA 1
ATOM 724 C C . THR A 1 130 ? 14.795 -5.897 18.247 1.00 18.14 96 THR A C 1
ATOM 725 O O . THR A 1 130 ? 15.994 -5.629 18.371 1.00 18.31 96 THR A O 1
ATOM 729 N N . GLY A 1 131 ? 14.303 -7.105 18.499 1.00 17.90 97 GLY A N 1
ATOM 730 C CA . GLY A 1 131 ? 15.196 -8.196 18.907 1.00 17.93 97 GLY A CA 1
ATOM 731 C C . GLY A 1 131 ? 14.457 -9.338 19.557 1.00 17.75 97 GLY A C 1
ATOM 732 O O . GLY A 1 131 ? 13.292 -9.197 19.916 1.00 19.04 97 GLY A O 1
ATOM 733 N N . TYR A 1 132 ? 15.135 -10.475 19.701 1.00 17.23 98 TYR A N 1
ATOM 734 C CA . TYR A 1 132 ? 14.562 -11.625 20.397 1.00 17.03 98 TYR A CA 1
ATOM 735 C C . TYR A 1 132 ? 15.353 -11.912 21.666 1.00 17.07 98 TYR A C 1
ATOM 736 O O . TYR A 1 132 ? 16.527 -11.526 21.780 1.00 17.83 98 TYR A O 1
ATOM 745 N N . TYR A 1 133 ? 14.716 -12.582 22.624 1.00 16.83 99 TYR A N 1
ATOM 746 C CA . TYR A 1 133 ? 15.402 -12.870 23.886 1.00 17.25 99 TYR A CA 1
ATOM 747 C C . TYR A 1 133 ? 16.342 -14.070 23.761 1.00 17.68 99 TYR A C 1
ATOM 748 O O . TYR A 1 133 ? 16.438 -14.701 22.697 1.00 18.36 99 TYR A O 1
ATOM 757 N N . TYR A 1 134 ? 17.053 -14.370 24.843 1.00 17.97 100 TYR A N 1
ATOM 758 C CA . TYR A 1 134 ? 17.942 -15.529 24.869 1.00 18.95 100 TYR A CA 1
ATOM 759 C C . TYR A 1 134 ? 17.114 -16.813 24.968 1.00 20.10 100 TYR A C 1
ATOM 760 O O . TYR A 1 134 ? 15.933 -16.758 25.301 1.00 20.10 100 TYR A O 1
ATOM 769 N N . GLU A 1 135 ? 17.718 -17.965 24.689 1.00 21.36 101 GLU A N 1
ATOM 770 C CA . GLU A 1 135 ? 16.925 -19.209 24.604 1.00 23.05 101 GLU A CA 1
ATOM 771 C C . GLU A 1 135 ? 16.045 -19.528 25.819 1.00 24.04 101 GLU A C 1
ATOM 772 O O . GLU A 1 135 ? 14.857 -19.847 25.670 1.00 24.37 101 GLU A O 1
ATOM 778 N N . GLY A 1 136 ? 16.609 -19.432 27.020 1.00 24.57 102 GLY A N 1
ATOM 779 C CA . GLY A 1 136 ? 15.903 -19.858 28.236 1.00 25.37 102 GLY A CA 1
ATOM 780 C C . GLY A 1 136 ? 14.630 -19.113 28.596 1.00 25.13 102 GLY A C 1
ATOM 781 O O . GLY A 1 136 ? 13.760 -19.639 29.306 1.00 25.82 102 GLY A O 1
ATOM 782 N N . GLU A 1 137 ? 14.507 -17.883 28.125 1.00 24.19 103 GLU A N 1
ATOM 783 C CA . GLU A 1 137 ? 13.303 -17.107 28.388 1.00 24.43 103 GLU A CA 1
ATOM 784 C C . GLU A 1 137 ? 12.832 -16.478 27.077 1.00 22.52 103 GLU A C 1
ATOM 785 O O . GLU A 1 137 ? 12.234 -15.397 27.035 1.00 23.03 103 GLU A O 1
ATOM 791 N N . GLY A 1 138 ? 13.148 -17.179 25.990 1.00 21.23 104 GLY A N 1
ATOM 792 C CA . GLY A 1 138 ? 12.729 -16.743 24.662 1.00 19.17 104 GLY A CA 1
ATOM 793 C C . GLY A 1 138 ? 11.823 -17.762 24.001 1.00 18.56 104 GLY A C 1
ATOM 794 O O . GLY A 1 138 ? 11.446 -18.782 24.610 1.00 18.48 104 GLY A O 1
ATOM 795 N N . ALA A 1 139 ? 11.470 -17.487 22.749 1.00 17.60 105 ALA A N 1
ATOM 796 C CA . ALA A 1 139 ? 10.714 -18.440 21.940 1.00 17.91 105 ALA A CA 1
ATOM 797 C C . ALA A 1 139 ? 11.475 -18.826 20.665 1.00 18.40 105 ALA A C 1
ATOM 798 O O . ALA A 1 139 ? 11.156 -18.349 19.572 1.00 18.55 105 ALA A O 1
ATOM 800 N N . PRO A 1 140 ? 12.483 -19.701 20.804 1.00 18.48 106 PRO A N 1
ATOM 801 C CA . PRO A 1 140 ? 13.309 -20.069 19.651 1.00 18.77 106 PRO A CA 1
ATOM 802 C C . PRO A 1 140 ? 12.682 -20.900 18.520 1.00 19.55 106 PRO A C 1
ATOM 803 O O . PRO A 1 140 ? 13.242 -20.891 17.433 1.00 19.53 106 PRO A O 1
ATOM 807 N N . PRO A 1 141 ? 11.559 -21.623 18.749 1.00 19.40 107 PRO A N 1
ATOM 808 C CA . PRO A 1 141 ? 11.153 -22.548 17.671 1.00 19.80 107 PRO A CA 1
ATOM 809 C C . PRO A 1 141 ? 10.971 -21.906 16.291 1.00 20.19 107 PRO A C 1
ATOM 810 O O . PRO A 1 141 ? 11.340 -22.526 15.280 1.00 20.61 107 PRO A O 1
ATOM 814 N N . TYR A 1 142 ? 10.431 -20.691 16.255 1.00 19.44 108 TYR A N 1
ATOM 815 C CA . TYR A 1 142 ? 10.154 -20.011 14.991 1.00 19.89 108 TYR A CA 1
ATOM 816 C C . TYR A 1 142 ? 11.408 -19.810 14.142 1.00 20.17 108 TYR A C 1
ATOM 817 O O . TYR A 1 142 ? 11.457 -20.285 13.000 1.00 21.11 108 TYR A O 1
ATOM 826 N N . PHE A 1 143 ? 12.414 -19.122 14.686 1.00 20.33 109 PHE A N 1
ATOM 827 C CA . PHE A 1 143 ? 13.640 -18.889 13.914 1.00 21.00 109 PHE A CA 1
ATOM 828 C C . PHE A 1 143 ? 14.555 -20.105 13.841 1.00 21.88 109 PHE A C 1
ATOM 829 O O . PHE A 1 143 ? 15.388 -20.195 12.938 1.00 23.22 109 PHE A O 1
ATOM 837 N N . GLN A 1 144 ? 14.396 -21.056 14.761 1.00 21.96 110 GLN A N 1
ATOM 838 C CA . GLN A 1 144 ? 15.069 -22.348 14.599 1.00 23.10 110 GLN A CA 1
ATOM 839 C C . GLN A 1 144 ? 14.562 -23.068 13.345 1.00 24.17 110 GLN A C 1
ATOM 840 O O . GLN A 1 144 ? 15.348 -23.669 12.608 1.00 25.32 110 GLN A O 1
ATOM 846 N N . PHE A 1 145 ? 13.252 -23.000 13.100 1.00 24.82 111 PHE A N 1
ATOM 847 C CA . PHE A 1 145 ? 12.660 -23.603 11.907 1.00 26.28 111 PHE A CA 1
ATOM 848 C C . PHE A 1 145 ? 13.168 -22.913 10.640 1.00 27.17 111 PHE A C 1
ATOM 849 O O . PHE A 1 145 ? 13.511 -23.572 9.661 1.00 28.25 111 PHE A O 1
ATOM 857 N N . ARG A 1 146 ? 13.225 -21.585 10.671 1.00 26.95 112 ARG A N 1
ATOM 858 C CA . ARG A 1 146 ? 13.723 -20.816 9.528 1.00 28.48 112 ARG A CA 1
ATOM 859 C C . ARG A 1 146 ? 15.206 -21.073 9.281 1.00 29.62 112 ARG A C 1
ATOM 860 O O . ARG A 1 146 ? 15.681 -20.933 8.152 1.00 30.61 112 ARG A O 1
ATOM 868 N N . ARG A 1 147 ? 15.923 -21.459 10.334 1.00 29.95 113 ARG A N 1
ATOM 869 C CA . ARG A 1 147 ? 17.333 -21.832 10.227 1.00 31.90 113 ARG A CA 1
ATOM 870 C C . ARG A 1 147 ? 17.474 -23.125 9.426 1.00 33.56 113 ARG A C 1
ATOM 871 O O . ARG A 1 147 ? 18.419 -23.283 8.641 1.00 35.15 113 ARG A O 1
ATOM 879 N N . LEU A 1 148 ? 16.521 -24.038 9.614 1.00 34.16 114 LEU A N 1
ATOM 880 C CA . LEU A 1 148 ? 16.455 -25.283 8.845 1.00 35.83 114 LEU A CA 1
ATOM 881 C C . LEU A 1 148 ? 16.173 -24.997 7.364 1.00 36.79 114 LEU A C 1
ATOM 882 O O . LEU A 1 148 ? 16.668 -25.703 6.485 1.00 38.53 114 LEU A O 1
ATOM 887 N N . LEU A 1 149 ? 15.385 -23.951 7.108 1.00 36.40 115 LEU A N 1
ATOM 888 C CA . LEU A 1 149 ? 15.081 -23.485 5.749 1.00 37.00 115 LEU A CA 1
ATOM 889 C C . LEU A 1 149 ? 16.278 -22.792 5.092 1.00 37.38 115 LEU A C 1
ATOM 890 O O . LEU A 1 149 ? 16.323 -22.647 3.863 1.00 39.17 115 LEU A O 1
ATOM 895 N N . GLY A 1 150 ? 17.236 -22.368 5.912 1.00 36.20 116 GLY A N 1
ATOM 896 C CA . GLY A 1 150 ? 18.465 -21.727 5.441 1.00 36.04 116 GLY A CA 1
ATOM 897 C C . GLY A 1 150 ? 18.393 -20.213 5.301 1.00 34.88 116 GLY A C 1
ATOM 898 O O . GLY A 1 150 ? 19.312 -19.595 4.751 1.00 35.94 116 GLY A O 1
ATOM 899 N N . THR A 1 151 ? 17.319 -19.608 5.808 1.00 32.67 117 THR A N 1
ATOM 900 C CA . THR A 1 151 ? 17.095 -18.171 5.624 1.00 31.27 117 THR A CA 1
ATOM 901 C C . THR A 1 151 ? 17.072 -17.356 6.923 1.00 29.27 117 THR A C 1
ATOM 902 O O . THR A 1 151 ? 16.964 -16.131 6.881 1.00 28.89 117 THR A O 1
ATOM 906 N N . ALA A 1 152 ? 17.175 -18.025 8.069 1.00 28.19 118 ALA A N 1
ATOM 907 C CA . ALA A 1 152 ? 16.950 -17.348 9.358 1.00 26.43 118 ALA A CA 1
ATOM 908 C C . ALA A 1 152 ? 17.790 -16.094 9.605 1.00 26.08 118 ALA A C 1
ATOM 909 O O . ALA A 1 152 ? 17.228 -15.051 9.962 1.00 25.11 118 ALA A O 1
ATOM 911 N N . GLU A 1 153 ? 19.113 -16.184 9.443 1.00 26.56 119 GLU A N 1
ATOM 912 C CA . GLU A 1 153 ? 19.981 -15.016 9.690 1.00 26.35 119 GLU A CA 1
ATOM 913 C C . GLU A 1 153 ? 19.621 -13.854 8.771 1.00 26.14 119 GLU A C 1
ATOM 914 O O . GLU A 1 153 ? 19.591 -12.711 9.212 1.00 25.87 119 GLU A O 1
ATOM 920 N N . ASP A 1 154 ? 19.369 -14.151 7.498 1.00 26.91 120 ASP A N 1
ATOM 92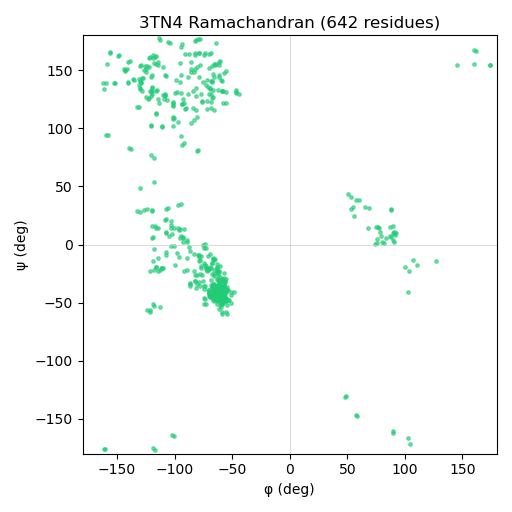1 C CA . ASP A 1 154 ? 18.941 -13.121 6.556 1.00 27.18 120 ASP A CA 1
ATOM 922 C C . ASP A 1 154 ? 17.569 -12.547 6.916 1.00 25.91 120 ASP A C 1
ATOM 923 O O . ASP A 1 154 ? 17.361 -11.339 6.797 1.00 25.67 120 ASP A O 1
ATOM 928 N N . ASP A 1 155 ? 16.662 -13.408 7.387 1.00 24.58 121 ASP A N 1
ATOM 929 C CA . ASP A 1 155 ? 15.330 -12.976 7.818 1.00 23.89 121 ASP A CA 1
ATOM 930 C C . ASP A 1 155 ? 15.391 -12.055 9.035 1.00 22.48 121 ASP A C 1
ATOM 931 O O . ASP A 1 155 ? 14.631 -11.084 9.119 1.00 22.31 121 ASP A O 1
ATOM 936 N N . ILE A 1 156 ? 16.290 -12.370 9.973 1.00 21.81 122 ILE A N 1
ATOM 937 C CA . ILE A 1 156 ? 16.491 -11.561 11.175 1.00 20.88 122 ILE A CA 1
ATOM 938 C C . ILE A 1 156 ? 17.058 -10.188 10.823 1.00 21.10 122 ILE A C 1
ATOM 939 O O . ILE A 1 156 ? 16.575 -9.167 11.311 1.00 20.94 122 ILE A O 1
ATOM 944 N N . TYR A 1 157 ? 18.079 -10.170 9.975 1.00 22.03 123 TYR A N 1
ATOM 945 C CA . TYR A 1 157 ? 18.630 -8.918 9.477 1.00 22.82 123 TYR A CA 1
ATOM 946 C C . TYR A 1 157 ? 17.529 -8.062 8.824 1.00 23.19 123 TYR A C 1
ATOM 947 O O . TYR A 1 157 ? 17.403 -6.866 9.113 1.00 23.28 123 TYR A O 1
ATOM 956 N N . ASP A 1 158 ? 16.733 -8.700 7.969 1.00 23.72 124 ASP A N 1
ATOM 957 C CA . ASP A 1 158 ? 15.602 -8.054 7.303 1.00 24.24 124 ASP A CA 1
ATOM 958 C C . ASP A 1 158 ? 14.588 -7.487 8.303 1.00 23.48 124 ASP A C 1
ATOM 959 O O . ASP A 1 158 ? 14.108 -6.361 8.149 1.00 23.64 124 ASP A O 1
ATOM 964 N N . MET A 1 159 ? 14.269 -8.268 9.332 1.00 22.04 125 MET A N 1
ATOM 965 C CA . MET A 1 159 ? 13.411 -7.802 10.411 1.00 21.79 125 MET A CA 1
ATOM 966 C C . MET A 1 159 ? 13.994 -6.570 11.106 1.00 21.36 125 MET A C 1
ATOM 967 O O . MET A 1 159 ? 13.291 -5.573 11.299 1.00 21.63 125 MET A O 1
ATOM 972 N N . PHE A 1 160 ? 15.270 -6.640 11.494 1.00 20.95 126 PHE A N 1
ATOM 973 C CA . PHE A 1 160 ? 15.925 -5.499 12.130 1.00 20.83 126 PHE A CA 1
ATOM 974 C C . PHE A 1 160 ? 15.833 -4.255 11.239 1.00 21.84 126 PHE A C 1
ATOM 975 O O . PHE A 1 160 ? 15.452 -3.177 11.698 1.00 21.81 126 PHE A O 1
ATOM 983 N N . MET A 1 161 ? 16.177 -4.413 9.963 1.00 23.08 127 MET A N 1
ATOM 984 C CA . MET A 1 161 ? 16.151 -3.288 9.034 1.00 24.43 127 MET A CA 1
ATOM 985 C C . MET A 1 161 ? 14.746 -2.710 8.898 1.00 24.70 127 MET A C 1
ATOM 986 O O . MET A 1 161 ? 14.564 -1.482 8.925 1.00 25.55 127 MET A O 1
ATOM 991 N N . ALA A 1 162 ? 13.753 -3.590 8.759 1.00 24.03 128 ALA A N 1
ATOM 992 C CA . ALA A 1 162 ? 12.361 -3.153 8.656 1.00 24.32 128 ALA A CA 1
ATOM 993 C C . ALA A 1 162 ? 11.954 -2.334 9.877 1.00 23.69 128 ALA A C 1
ATOM 994 O O . ALA A 1 162 ? 11.346 -1.276 9.747 1.00 25.07 128 ALA A O 1
ATOM 996 N N . GLU A 1 163 ? 12.309 -2.810 11.068 1.00 22.46 129 GLU A N 1
ATOM 997 C CA . GLU A 1 163 ? 11.816 -2.170 12.285 1.00 21.98 129 GLU A CA 1
ATOM 998 C C . GLU A 1 163 ? 12.592 -0.917 12.663 1.00 22.59 129 GLU A C 1
ATOM 999 O O . GLU A 1 163 ? 12.041 -0.015 13.291 1.00 22.83 129 GLU A O 1
ATOM 1005 N N . LEU A 1 164 ? 13.855 -0.847 12.242 1.00 22.91 130 LEU A N 1
ATOM 1006 C CA . LEU A 1 164 ? 14.685 0.337 12.473 1.00 23.49 130 LEU A CA 1
ATOM 1007 C C . LEU A 1 164 ? 14.417 1.447 11.470 1.00 25.02 130 LEU A C 1
ATOM 1008 O O . LEU A 1 164 ? 14.510 2.632 11.818 1.00 25.82 130 LEU A O 1
ATOM 1013 N N . THR A 1 165 ? 14.101 1.069 10.231 1.00 25.61 131 THR A N 1
ATOM 1014 C CA . THR A 1 165 ? 14.044 2.042 9.129 1.00 27.62 131 THR A CA 1
ATOM 1015 C C . THR A 1 165 ? 12.669 2.262 8.479 1.00 28.56 131 THR A C 1
ATOM 1016 O O . THR A 1 165 ? 12.468 3.274 7.809 1.00 29.93 131 THR A O 1
ATOM 1020 N N . GLU A 1 166 ? 11.738 1.322 8.660 1.00 28.03 132 GLU A N 1
ATOM 1021 C CA . GLU A 1 166 ? 10.407 1.414 8.041 1.00 28.98 132 GLU A CA 1
ATOM 1022 C C . GLU A 1 166 ? 9.308 1.622 9.070 1.00 28.31 132 GLU A C 1
ATOM 1023 O O . GLU A 1 166 ? 8.503 2.547 8.955 1.00 29.71 132 GLU A O 1
ATOM 1029 N N . GLY A 1 167 ? 9.268 0.738 10.064 1.00 26.95 133 GLY A N 1
ATOM 1030 C CA . GLY A 1 167 ? 8.204 0.762 11.058 1.00 26.92 133 GLY A CA 1
ATOM 1031 C C . GLY A 1 167 ? 7.829 -0.633 11.516 1.00 25.94 133 GLY A C 1
ATOM 1032 O O . GLY A 1 167 ? 8.018 -1.609 10.783 1.00 26.58 133 GLY A O 1
ATOM 1033 N N . ILE A 1 168 ? 7.292 -0.714 12.731 1.00 25.02 134 ILE A N 1
ATOM 1034 C CA . ILE A 1 168 ? 6.895 -1.986 13.337 1.00 24.15 134 ILE A CA 1
ATOM 1035 C C . ILE A 1 168 ? 5.423 -2.249 13.031 1.00 24.72 134 ILE A C 1
ATOM 1036 O O . ILE A 1 168 ? 4.567 -1.407 13.310 1.00 25.56 134 ILE A O 1
ATOM 1041 N N . ALA A 1 169 ? 5.141 -3.414 12.448 1.00 24.75 135 ALA A N 1
ATOM 1042 C CA . ALA A 1 169 ? 3.775 -3.794 12.064 1.00 25.67 135 ALA A CA 1
ATOM 1043 C C . ALA A 1 169 ? 3.107 -2.655 11.291 1.00 27.46 135 ALA A C 1
ATOM 1044 O O . ALA A 1 169 ? 3.701 -2.112 10.359 1.00 28.12 135 ALA A O 1
ATOM 1046 N N . ASP A 1 170 ? 1.893 -2.284 11.688 1.00 28.45 136 ASP A N 1
ATOM 1047 C CA . ASP A 1 170 ? 1.187 -1.162 11.074 1.00 30.57 136 ASP A CA 1
ATOM 1048 C C . ASP A 1 170 ? 1.128 0.066 11.993 1.00 30.61 136 ASP A C 1
ATOM 1049 O O . ASP A 1 170 ? 0.269 0.933 11.823 1.00 32.35 136 ASP A O 1
ATOM 1054 N N . THR A 1 171 ? 2.046 0.144 12.953 1.00 29.46 137 THR A N 1
ATOM 1055 C CA . THR A 1 171 ? 2.026 1.225 13.946 1.00 29.79 137 THR A CA 1
ATOM 1056 C C . THR A 1 171 ? 2.685 2.517 13.466 1.00 30.39 137 THR A C 1
ATOM 1057 O O . THR A 1 171 ? 2.408 3.585 14.004 1.00 31.91 137 THR A O 1
ATOM 1061 N N . GLY A 1 172 ? 3.576 2.416 12.483 1.00 29.97 138 GLY A N 1
ATOM 1062 C CA . GLY A 1 172 ? 4.393 3.559 12.066 1.00 30.90 138 GLY A CA 1
ATOM 1063 C C . GLY A 1 172 ? 5.540 3.880 13.017 1.00 29.65 138 GLY A C 1
ATOM 1064 O O . GLY A 1 172 ? 6.296 4.822 12.785 1.00 30.81 138 GLY A O 1
ATOM 1065 N N . ILE A 1 173 ? 5.676 3.088 14.080 1.00 28.03 139 ILE A N 1
ATOM 1066 C CA . ILE A 1 173 ? 6.718 3.295 15.083 1.00 26.84 139 ILE A CA 1
ATOM 1067 C C . ILE A 1 173 ? 7.983 2.548 14.683 1.00 25.71 139 ILE A C 1
ATOM 1068 O O . ILE A 1 173 ? 7.934 1.359 14.367 1.00 25.10 139 ILE A O 1
ATOM 1073 N N . LYS A 1 174 ? 9.115 3.244 14.703 1.00 25.46 140 LYS A N 1
ATOM 1074 C CA . LYS A 1 174 ? 10.411 2.598 14.497 1.00 24.52 140 LYS A CA 1
ATOM 1075 C C . LYS A 1 174 ? 11.129 2.326 15.815 1.00 23.66 140 LYS A C 1
ATOM 1076 O O . LYS A 1 174 ? 11.075 3.140 16.741 1.00 24.06 140 LYS A O 1
ATOM 1082 N N . ALA A 1 175 ? 11.789 1.173 15.890 1.00 22.90 141 ALA A N 1
ATOM 1083 C CA . ALA A 1 175 ? 12.682 0.857 17.007 1.00 21.96 141 ALA A CA 1
ATOM 1084 C C . ALA A 1 175 ? 13.887 1.788 16.976 1.00 22.58 141 ALA A C 1
ATOM 1085 O O . ALA A 1 175 ? 14.337 2.186 15.899 1.00 23.54 141 ALA A O 1
ATOM 1087 N N . GLY A 1 176 ? 14.397 2.141 18.155 1.00 22.20 142 GLY A N 1
ATOM 1088 C CA . GLY A 1 176 ? 15.592 2.978 18.253 1.00 22.54 142 GLY A CA 1
ATOM 1089 C C . GLY A 1 176 ? 16.830 2.225 18.707 1.00 22.16 142 GLY A C 1
ATOM 1090 O O . GLY A 1 176 ? 17.937 2.771 18.689 1.00 22.89 142 GLY A O 1
ATOM 1091 N N . VAL A 1 177 ? 16.644 0.978 19.134 1.00 20.82 143 VAL A N 1
ATOM 1092 C CA . VAL A 1 177 ? 17.764 0.107 19.507 1.00 20.55 143 VAL A CA 1
ATOM 1093 C C . VAL A 1 177 ? 17.509 -1.318 19.030 1.00 19.92 143 VAL A C 1
ATOM 1094 O O . VAL A 1 177 ? 16.360 -1.712 18.795 1.00 19.83 143 VAL A O 1
ATOM 1098 N N . ILE A 1 178 ? 18.590 -2.080 18.878 1.00 19.60 144 ILE A N 1
ATOM 1099 C CA . ILE A 1 178 ? 18.522 -3.522 18.678 1.00 18.95 144 ILE A CA 1
ATOM 1100 C C . ILE A 1 178 ? 18.822 -4.187 20.018 1.00 18.28 144 ILE A C 1
ATOM 1101 O O . ILE A 1 178 ? 19.820 -3.867 20.650 1.00 18.93 144 ILE A O 1
ATOM 1118 N N . LEU A 1 180 ? 19.825 -7.568 21.957 1.00 16.82 146 LEU A N 1
ATOM 1119 C CA . LEU A 1 180 ? 20.475 -8.875 21.863 1.00 16.93 146 LEU A CA 1
ATOM 1120 C C . LEU A 1 180 ? 20.531 -9.513 23.238 1.00 16.50 146 LEU A C 1
ATOM 1121 O O . LEU A 1 180 ? 20.555 -8.819 24.249 1.00 16.18 146 LEU A O 1
ATOM 1126 N N . ALA A 1 181 ? 20.583 -10.837 23.269 1.00 16.46 147 ALA A N 1
ATOM 1127 C CA . ALA A 1 181 ? 20.617 -11.566 24.539 1.00 16.30 147 ALA A CA 1
ATOM 1128 C C . ALA A 1 181 ? 21.329 -12.890 24.358 1.00 16.76 147 ALA A C 1
ATOM 1129 O O . ALA A 1 181 ? 21.123 -13.582 23.363 1.00 17.82 147 ALA A O 1
ATOM 1131 N N . SER A 1 182 ? 22.145 -13.243 25.345 1.00 17.10 148 SER A N 1
ATOM 1132 C CA . SER A 1 182 ? 22.809 -14.542 25.382 1.00 17.52 148 SER A CA 1
ATOM 1133 C C . SER A 1 182 ? 22.480 -15.352 26.641 1.00 17.78 148 SER A C 1
ATOM 1134 O O . SER A 1 182 ? 22.007 -14.811 27.651 1.00 17.34 148 SER A O 1
ATOM 1137 N N . SER A 1 183 ? 22.723 -16.655 26.557 1.00 17.83 149 SER A N 1
ATOM 1138 C CA . SER A 1 183 ? 22.475 -17.606 27.641 1.00 18.27 149 SER A CA 1
ATOM 1139 C C . SER A 1 183 ? 23.624 -17.631 28.654 1.00 19.05 149 SER A C 1
ATOM 1140 O O . SER A 1 183 ? 24.670 -16.979 28.463 1.00 19.11 149 SER A O 1
ATOM 1143 N N . LYS A 1 184 ? 23.424 -18.393 29.725 1.00 19.70 150 LYS A N 1
ATOM 1144 C CA . LYS A 1 184 ? 24.446 -18.553 30.761 1.00 20.78 150 LYS A CA 1
ATOM 1145 C C . LYS A 1 184 ? 25.675 -19.284 30.217 1.00 21.64 150 LYS A C 1
ATOM 1146 O O . LYS A 1 184 ? 25.599 -20.456 29.829 1.00 22.54 150 LYS A O 1
ATOM 1152 N N . GLY A 1 185 ? 26.805 -18.579 30.199 1.00 21.94 151 GLY A N 1
ATOM 1153 C CA . GLY A 1 185 ? 28.085 -19.164 29.804 1.00 22.97 151 GLY A CA 1
ATOM 1154 C C . GLY A 1 185 ? 28.214 -19.548 28.342 1.00 23.15 151 GLY A C 1
ATOM 1155 O O . GLY A 1 185 ? 29.147 -20.269 27.972 1.00 24.52 151 GLY A O 1
ATOM 1156 N N . ARG A 1 186 ? 27.302 -19.059 27.507 1.00 22.74 152 ARG A N 1
ATOM 1157 C CA . ARG A 1 186 ? 27.261 -19.457 26.104 1.00 23.46 152 ARG A CA 1
ATOM 1158 C C . ARG A 1 186 ? 26.460 -18.459 25.293 1.00 21.83 152 ARG A C 1
ATOM 1159 O O . ARG A 1 186 ? 25.384 -18.037 25.715 1.00 21.56 152 ARG A O 1
ATOM 1167 N N . ILE A 1 187 ? 26.998 -18.058 24.145 1.00 21.22 153 ILE A N 1
ATOM 1168 C CA . ILE A 1 187 ? 26.172 -17.433 23.119 1.00 20.84 153 ILE A CA 1
ATOM 1169 C C . ILE A 1 187 ? 25.852 -18.579 22.172 1.00 21.34 153 ILE A C 1
ATOM 1170 O O . ILE A 1 187 ? 26.729 -19.063 21.444 1.00 22.78 153 ILE A O 1
ATOM 1175 N N . THR A 1 188 ? 24.615 -19.068 22.233 1.00 20.72 154 THR A N 1
ATOM 1176 C CA . THR A 1 188 ? 24.245 -20.280 21.492 1.00 21.44 154 THR A CA 1
ATOM 1177 C C . THR A 1 188 ? 24.234 -20.046 19.983 1.00 21.94 154 THR A C 1
ATOM 1178 O O . THR A 1 188 ? 24.242 -18.902 19.527 1.00 21.83 154 THR A O 1
ATOM 1182 N N . GLU A 1 189 ? 24.214 -21.131 19.211 1.00 23.33 155 GLU A N 1
ATOM 1183 C CA . GLU A 1 189 ? 24.127 -21.007 17.756 1.00 24.33 155 GLU A CA 1
ATOM 1184 C C . GLU A 1 189 ? 22.921 -20.180 17.313 1.00 23.17 155 GLU A C 1
ATOM 1185 O O . GLU A 1 189 ? 23.035 -19.335 16.426 1.00 23.12 155 GLU A O 1
ATOM 1191 N N . TYR A 1 190 ? 21.781 -20.408 17.959 1.00 21.86 156 TYR A N 1
ATOM 1192 C CA . TYR A 1 190 ? 20.574 -19.624 17.716 1.00 20.84 156 TYR A CA 1
ATOM 1193 C C . TYR A 1 190 ? 20.830 -18.142 18.004 1.00 20.11 156 TYR A C 1
ATOM 1194 O O . TYR A 1 190 ? 20.555 -17.281 17.169 1.00 19.87 156 TYR A O 1
ATOM 1203 N N . GLU A 1 191 ? 21.372 -17.855 19.186 1.00 19.84 157 GLU A N 1
ATOM 1204 C CA . GLU A 1 191 ? 21.626 -16.481 19.608 1.00 19.51 157 GLU A CA 1
ATOM 1205 C C . GLU A 1 191 ? 22.618 -15.782 18.675 1.00 20.03 157 GLU A C 1
ATOM 1206 O O . GLU A 1 191 ? 22.441 -14.606 18.340 1.00 19.91 157 GLU A O 1
ATOM 1212 N N . LYS A 1 192 ? 23.632 -16.518 18.216 1.00 21.04 158 LYS A N 1
ATOM 1213 C CA . LYS A 1 192 ? 24.656 -15.939 17.339 1.00 21.93 158 LYS A CA 1
ATOM 1214 C C . LYS A 1 192 ? 24.093 -15.397 16.031 1.00 21.81 158 LYS A C 1
ATOM 1215 O O . LYS A 1 192 ? 24.642 -14.451 15.470 1.00 22.43 158 LYS A O 1
ATOM 1221 N N . MET A 1 193 ? 23.017 -16.007 15.533 1.00 21.41 159 MET A N 1
ATOM 1222 C CA . MET A 1 193 ? 22.364 -15.508 14.318 1.00 21.85 159 MET A CA 1
ATOM 1223 C C . MET A 1 193 ? 21.936 -14.057 14.504 1.00 21.14 159 MET A C 1
ATOM 1224 O O . MET A 1 193 ? 22.096 -13.232 13.601 1.00 21.76 159 MET A O 1
ATOM 1229 N N . PHE A 1 194 ? 21.391 -13.758 15.681 1.00 20.03 160 PHE A N 1
ATOM 1230 C CA . PHE A 1 194 ? 20.928 -12.414 16.007 1.00 18.78 160 PHE A CA 1
ATOM 1231 C C . PHE A 1 194 ? 22.105 -11.461 16.189 1.00 19.13 160 PHE A C 1
ATOM 1232 O O . PHE A 1 194 ? 22.048 -10.315 15.754 1.00 19.58 160 PHE A O 1
ATOM 1240 N N . PHE A 1 195 ? 23.177 -11.942 16.821 1.00 19.21 161 PHE A N 1
ATOM 1241 C CA . PHE A 1 195 ? 24.380 -11.127 16.995 1.00 19.05 161 PHE A CA 1
ATOM 1242 C C . PHE A 1 195 ? 24.968 -10.714 15.654 1.00 19.94 161 PHE A C 1
ATOM 1243 O O . PHE A 1 195 ? 25.278 -9.544 15.439 1.00 20.38 161 PHE A O 1
ATOM 1251 N N . ARG A 1 196 ? 25.099 -11.675 14.744 1.00 20.59 162 ARG A N 1
ATOM 1252 C CA . ARG A 1 196 ? 25.652 -11.376 13.430 1.00 21.77 162 ARG A CA 1
ATOM 1253 C C . ARG A 1 196 ? 24.735 -10.443 12.653 1.00 22.01 162 ARG A C 1
ATOM 1254 O O . ARG A 1 196 ? 25.202 -9.480 12.037 1.00 22.97 162 ARG A O 1
ATOM 1262 N N . ALA A 1 197 ? 23.430 -10.715 12.701 1.00 21.57 163 ALA A N 1
ATOM 1263 C CA . ALA A 1 197 ? 22.449 -9.883 12.009 1.00 21.81 163 ALA A CA 1
ATOM 1264 C C . ALA A 1 197 ? 22.450 -8.464 12.571 1.00 21.45 163 ALA A C 1
ATOM 1265 O O . ALA A 1 197 ? 22.330 -7.489 11.813 1.00 22.31 163 ALA A O 1
ATOM 1267 N N . ALA A 1 198 ? 22.621 -8.352 13.891 1.00 21.07 164 ALA A N 1
ATOM 1268 C CA . ALA A 1 198 ? 22.670 -7.053 14.559 1.00 20.61 164 ALA A CA 1
ATOM 1269 C C . ALA A 1 198 ? 23.891 -6.251 14.123 1.00 21.94 164 ALA A C 1
ATOM 1270 O O . ALA A 1 198 ? 23.786 -5.057 13.859 1.00 22.44 164 ALA A O 1
ATOM 1272 N N . ALA A 1 199 ? 25.043 -6.916 14.034 1.00 22.39 165 ALA A N 1
ATOM 1273 C CA . ALA A 1 199 ? 26.259 -6.254 13.559 1.00 23.72 165 ALA A CA 1
ATOM 1274 C C . ALA A 1 199 ? 26.073 -5.739 12.131 1.00 25.11 165 ALA A C 1
ATOM 1275 O O . ALA A 1 199 ? 26.469 -4.617 11.819 1.00 25.49 165 ALA A O 1
ATOM 1277 N N . ARG A 1 200 ? 25.452 -6.552 11.276 1.00 25.90 166 ARG A N 1
ATOM 1278 C CA . ARG A 1 200 ? 25.189 -6.163 9.888 1.00 27.91 166 ARG A CA 1
ATOM 1279 C C . ARG A 1 200 ? 24.267 -4.946 9.837 1.00 27.98 166 ARG A C 1
ATOM 1280 O O . ARG A 1 200 ? 24.531 -3.982 9.110 1.00 28.68 166 ARG A O 1
ATOM 1288 N N . ALA A 1 201 ? 23.190 -4.995 10.618 1.00 26.89 167 ALA A N 1
ATOM 1289 C CA . ALA A 1 201 ? 22.231 -3.896 10.676 1.00 27.45 167 ALA A CA 1
ATOM 1290 C C . ALA A 1 201 ? 22.846 -2.621 11.240 1.00 28.11 167 ALA A C 1
ATOM 1291 O O . ALA A 1 201 ? 22.556 -1.521 10.758 1.00 28.84 167 ALA A O 1
ATOM 1293 N N . GLN A 1 202 ? 23.699 -2.763 12.252 1.00 27.97 168 GLN A N 1
ATOM 1294 C CA . GLN A 1 202 ? 24.368 -1.602 12.829 1.00 29.02 168 GLN A CA 1
ATOM 1295 C C . GLN A 1 202 ? 25.281 -0.902 11.827 1.00 30.50 168 GLN A C 1
ATOM 1296 O O . GLN A 1 202 ? 25.312 0.327 11.769 1.00 31.26 168 GLN A O 1
ATOM 1302 N N . LYS A 1 203 ? 26.010 -1.684 11.034 1.00 31.35 169 LYS A N 1
ATOM 1303 C CA . LYS A 1 203 ? 26.899 -1.127 10.012 1.00 33.20 169 LYS A CA 1
ATOM 1304 C C . LYS A 1 203 ? 26.128 -0.312 8.978 1.00 34.03 169 LYS A C 1
ATOM 1305 O O . LYS A 1 203 ? 26.613 0.715 8.499 1.00 35.27 169 LYS A O 1
ATOM 1311 N N . GLU A 1 204 ? 24.920 -0.765 8.650 1.00 33.43 170 GLU A N 1
ATOM 1312 C CA . GLU A 1 204 ? 24.098 -0.106 7.641 1.00 34.73 170 GLU A CA 1
ATOM 1313 C C . GLU A 1 204 ? 23.315 1.107 8.145 1.00 34.00 170 GLU A C 1
ATOM 1314 O O . GLU A 1 204 ? 22.993 2.001 7.358 1.00 35.56 170 GLU A O 1
ATOM 1320 N N . THR A 1 205 ? 23.016 1.139 9.443 1.00 31.78 171 THR A N 1
ATOM 1321 C CA . THR A 1 205 ? 22.098 2.139 10.009 1.00 31.15 171 THR A CA 1
ATOM 1322 C C . THR A 1 205 ? 22.706 3.018 11.099 1.00 30.52 171 THR A C 1
ATOM 1323 O O . THR A 1 205 ? 22.195 4.104 11.380 1.00 30.71 171 THR A O 1
ATOM 1327 N N . GLY A 1 206 ? 23.769 2.532 11.736 1.00 29.65 172 GLY A N 1
ATOM 1328 C CA . GLY A 1 206 ? 24.346 3.206 12.898 1.00 29.13 172 GLY A CA 1
ATOM 1329 C C . GLY A 1 206 ? 23.546 2.986 14.175 1.00 27.68 172 GLY A C 1
ATOM 1330 O O . GLY A 1 206 ? 23.747 3.694 15.164 1.00 27.73 172 GLY A O 1
ATOM 1331 N N . ALA A 1 207 ? 22.642 2.006 14.155 1.00 26.90 173 ALA A N 1
ATOM 1332 C CA . ALA A 1 207 ? 21.758 1.728 15.290 1.00 25.69 173 ALA A CA 1
ATOM 1333 C C . ALA A 1 207 ? 22.501 1.326 16.561 1.00 24.75 173 ALA A C 1
ATOM 1334 O O . ALA A 1 207 ? 23.541 0.673 16.511 1.00 25.85 173 ALA A O 1
ATOM 1336 N N . VAL A 1 208 ? 21.950 1.725 17.698 1.00 22.89 174 VAL A N 1
ATOM 1337 C CA . VAL A 1 208 ? 22.462 1.309 19.001 1.00 21.72 174 VAL A CA 1
ATOM 1338 C C . VAL A 1 208 ? 22.059 -0.140 19.286 1.00 20.92 174 VAL A C 1
ATOM 1339 O O . VAL A 1 208 ? 20.940 -0.556 18.971 1.00 20.77 174 VAL A O 1
ATOM 1343 N N . ILE A 1 209 ? 22.991 -0.897 19.866 1.00 20.34 175 ILE A N 1
ATOM 1344 C CA . ILE A 1 209 ? 22.746 -2.251 20.359 1.00 19.86 175 ILE A CA 1
ATOM 1345 C C . ILE A 1 209 ? 22.739 -2.239 21.893 1.00 19.90 175 ILE A C 1
ATOM 1346 O O . ILE A 1 209 ? 23.678 -1.724 22.521 1.00 19.95 175 ILE A O 1
ATOM 1351 N N . ILE A 1 210 ? 21.679 -2.791 22.480 1.00 19.31 176 ILE A N 1
ATOM 1352 C CA . ILE A 1 210 ? 21.553 -2.984 23.930 1.00 19.45 176 ILE A CA 1
ATOM 1353 C C . ILE A 1 210 ? 21.514 -4.496 24.154 1.00 18.35 176 ILE A C 1
ATOM 1354 O O . ILE A 1 210 ? 20.780 -5.191 23.456 1.00 18.28 176 ILE A O 1
ATOM 1359 N N . THR A 1 211 ? 22.282 -5.011 25.112 1.00 17.22 177 THR A N 1
ATOM 1360 C CA . THR A 1 211 ? 22.275 -6.460 25.359 1.00 16.83 177 THR A CA 1
ATOM 1361 C C . THR A 1 211 ? 21.817 -6.873 26.750 1.00 16.98 177 THR A C 1
ATOM 1362 O O . THR A 1 211 ? 21.794 -6.074 27.693 1.00 17.55 177 THR A O 1
ATOM 1366 N N . HIS A 1 212 ? 21.436 -8.143 26.823 1.00 16.12 178 HIS A N 1
ATOM 1367 C CA . HIS A 1 212 ? 21.193 -8.894 28.039 1.00 16.20 178 HIS A CA 1
ATOM 1368 C C . HIS A 1 212 ? 22.326 -9.890 28.177 1.00 16.60 178 HIS A C 1
ATOM 1369 O O . HIS A 1 212 ? 22.620 -10.623 27.228 1.00 17.21 178 HIS A O 1
ATOM 1376 N N . THR A 1 213 ? 22.961 -9.914 29.349 1.00 16.86 179 THR A N 1
ATOM 1377 C CA . THR A 1 213 ? 23.821 -11.037 29.743 1.00 17.42 179 THR A CA 1
ATOM 1378 C C . THR A 1 213 ? 23.123 -11.836 30.839 1.00 17.92 179 THR A C 1
ATOM 1379 O O . THR A 1 213 ? 22.407 -11.272 31.678 1.00 17.92 179 THR A O 1
ATOM 1383 N N . GLN A 1 214 ? 23.339 -13.144 30.818 1.00 17.97 180 GLN A N 1
ATOM 1384 C CA . GLN A 1 214 ? 22.681 -14.058 31.738 1.00 18.32 180 GLN A CA 1
ATOM 1385 C C . GLN A 1 214 ? 23.618 -14.448 32.871 1.00 19.51 180 GLN A C 1
ATOM 1386 O O . GLN A 1 214 ? 24.705 -14.977 32.634 1.00 19.75 180 GLN A O 1
ATOM 1392 N N . GLU A 1 215 ? 23.190 -14.161 34.102 1.00 20.15 181 GLU A N 1
ATOM 1393 C CA . GLU A 1 215 ? 23.896 -14.586 35.313 1.00 21.32 181 GLU A CA 1
ATOM 1394 C C . GLU A 1 215 ? 25.375 -14.196 35.335 1.00 21.67 181 GLU A C 1
ATOM 1395 O O . GLU A 1 215 ? 26.238 -14.970 35.765 1.00 22.66 181 GLU A O 1
ATOM 1401 N N . GLY A 1 216 ? 25.645 -12.975 34.877 1.00 20.96 182 GLY A N 1
ATOM 1402 C CA . GLY A 1 216 ? 26.975 -12.384 34.999 1.00 21.31 182 GLY A CA 1
ATOM 1403 C C . GLY A 1 216 ? 28.021 -13.055 34.135 1.00 21.71 182 GLY A C 1
ATOM 1404 O O . GLY A 1 216 ? 29.196 -13.093 34.504 1.00 22.84 182 GLY A O 1
ATOM 1405 N N . THR A 1 217 ? 27.584 -13.577 32.991 1.00 20.95 183 THR A N 1
ATOM 1406 C CA . THR A 1 217 ? 28.474 -14.254 32.045 1.00 21.04 183 THR A CA 1
ATOM 1407 C C . THR A 1 217 ? 28.390 -13.614 30.658 1.00 20.26 183 THR A C 1
ATOM 1408 O O . THR A 1 217 ? 27.374 -13.021 30.289 1.00 19.22 183 THR A O 1
ATOM 1412 N N . MET A 1 218 ? 29.478 -13.748 29.904 1.00 21.11 184 MET A N 1
ATOM 1413 C CA . MET A 1 218 ? 29.547 -13.416 28.471 1.00 20.79 184 MET A CA 1
ATOM 1414 C C . MET A 1 218 ? 29.692 -11.948 28.103 1.00 20.32 184 MET A C 1
ATOM 1415 O O . MET A 1 218 ? 29.648 -11.606 26.928 1.00 20.08 184 MET A O 1
ATOM 1420 N N . GLY A 1 219 ? 29.899 -11.072 29.085 1.00 19.79 185 GLY A N 1
ATOM 1421 C CA . GLY A 1 219 ? 30.120 -9.659 28.765 1.00 19.78 185 GLY A CA 1
ATOM 1422 C C . GLY A 1 219 ? 31.269 -9.421 27.789 1.00 20.08 185 GLY A C 1
ATOM 1423 O O . GLY A 1 219 ? 31.062 -8.834 26.715 1.00 19.50 185 GLY A O 1
ATOM 1424 N N . PRO A 1 220 ? 32.490 -9.872 28.147 1.00 20.99 186 PRO A N 1
ATOM 1425 C CA . PRO A 1 220 ? 33.624 -9.712 27.234 1.00 21.60 186 PRO A CA 1
ATOM 1426 C C . PRO A 1 220 ? 33.379 -10.431 25.913 1.00 21.87 186 PRO A C 1
ATOM 1427 O O . PRO A 1 220 ? 33.710 -9.898 24.848 1.00 21.91 186 PRO A O 1
ATOM 1431 N N . GLU A 1 221 ? 32.752 -11.605 25.986 1.00 21.42 187 GLU A N 1
ATOM 1432 C CA . GLU A 1 221 ? 32.507 -12.430 24.801 1.00 21.36 187 GLU A CA 1
ATOM 1433 C C . GLU A 1 221 ? 31.542 -11.748 23.818 1.00 20.61 187 GLU A C 1
ATOM 1434 O O . GLU A 1 221 ? 31.749 -11.803 22.598 1.00 21.34 187 GLU A O 1
ATOM 1440 N N . GLN A 1 222 ? 30.501 -11.109 24.346 1.00 19.64 188 GLN A N 1
ATOM 1441 C CA . GLN A 1 222 ? 29.555 -10.371 23.501 1.00 19.18 188 GLN A CA 1
ATOM 1442 C C . GLN A 1 222 ? 30.269 -9.222 22.797 1.00 19.97 188 GLN A C 1
ATOM 1443 O O . GLN A 1 222 ? 30.121 -9.030 21.580 1.00 20.51 188 GLN A O 1
ATOM 1449 N N . ALA A 1 223 ? 31.044 -8.454 23.564 1.00 20.33 189 ALA A N 1
ATOM 1450 C CA . ALA A 1 223 ? 31.748 -7.313 22.997 1.00 20.76 189 ALA A CA 1
ATOM 1451 C C . ALA A 1 223 ? 32.707 -7.777 21.903 1.00 21.70 189 ALA A C 1
ATOM 1452 O O . ALA A 1 223 ? 32.711 -7.227 20.801 1.00 22.27 189 ALA A O 1
ATOM 1454 N N . ALA A 1 224 ? 33.495 -8.807 22.196 1.00 21.79 190 ALA A N 1
ATOM 1455 C CA . ALA A 1 224 ? 34.468 -9.325 21.232 1.00 23.08 190 ALA A CA 1
ATOM 1456 C C . ALA A 1 224 ? 33.803 -9.837 19.953 1.00 23.06 190 ALA A C 1
ATOM 1457 O O . ALA A 1 224 ? 34.287 -9.567 18.847 1.00 24.28 190 ALA A O 1
ATOM 1459 N N . TYR A 1 225 ? 32.699 -10.564 20.102 1.00 22.19 191 TYR A N 1
ATOM 1460 C CA . TYR A 1 225 ? 32.033 -11.169 18.952 1.00 22.21 191 TYR A CA 1
ATOM 1461 C C . TYR A 1 225 ? 31.377 -10.112 18.068 1.00 21.84 191 TYR A C 1
ATOM 1462 O O . TYR A 1 225 ? 31.455 -10.185 16.840 1.00 23.12 191 TYR A O 1
ATOM 1471 N N . LEU A 1 226 ? 30.746 -9.123 18.692 1.00 21.40 192 LEU A N 1
ATOM 1472 C CA . LEU A 1 226 ? 30.162 -8.026 17.932 1.00 21.23 192 LEU A CA 1
ATOM 1473 C C . LEU A 1 226 ? 31.233 -7.242 17.183 1.00 22.88 192 LEU A C 1
ATOM 1474 O O . LEU A 1 226 ? 31.056 -6.922 16.006 1.00 23.69 192 LEU A O 1
ATOM 1479 N N . LEU A 1 227 ? 32.352 -6.967 17.852 1.00 23.87 193 LEU A N 1
ATOM 1480 C CA . LEU A 1 227 ? 33.429 -6.200 17.225 1.00 25.92 193 LEU A CA 1
ATOM 1481 C C . LEU A 1 227 ? 34.067 -6.987 16.086 1.00 27.63 193 LEU A C 1
ATOM 1482 O O . LEU A 1 227 ? 34.491 -6.401 15.085 1.00 28.99 193 LEU A O 1
ATOM 1487 N N . GLU A 1 228 ? 34.144 -8.310 16.211 1.00 27.86 194 GLU A N 1
ATOM 1488 C CA . GLU A 1 228 ? 34.747 -9.072 15.118 1.00 30.28 194 GLU A CA 1
ATOM 1489 C C . GLU A 1 228 ? 33.860 -9.101 13.862 1.00 30.17 194 GLU A C 1
ATOM 1490 O O . GLU A 1 228 ? 34.351 -9.298 12.747 1.00 32.20 194 GLU A O 1
ATOM 1496 N N . HIS A 1 229 ? 32.567 -8.847 14.055 1.00 28.90 195 HIS A N 1
ATOM 1497 C CA . HIS A 1 229 ? 31.621 -8.724 12.948 1.00 28.90 195 HIS A CA 1
ATOM 1498 C C . HIS A 1 229 ? 31.389 -7.269 12.518 1.00 29.23 195 HIS A C 1
ATOM 1499 O O . HIS A 1 229 ? 30.470 -6.974 11.752 1.00 29.68 195 HIS A O 1
ATOM 1506 N N . GLY A 1 230 ? 32.241 -6.373 13.011 1.00 29.78 196 GLY A N 1
ATOM 1507 C CA . GLY A 1 230 ? 32.297 -4.994 12.521 1.00 30.34 196 GLY A CA 1
ATOM 1508 C C . GLY A 1 230 ? 31.406 -3.991 13.226 1.00 29.32 196 GLY A C 1
ATOM 1509 O O . GLY A 1 230 ? 31.254 -2.858 12.757 1.00 30.26 196 GLY A O 1
ATOM 1510 N N . ALA A 1 231 ? 30.816 -4.388 14.350 1.00 27.65 197 ALA A N 1
ATOM 1511 C CA . ALA A 1 231 ? 30.016 -3.461 15.138 1.00 26.73 197 ALA A CA 1
ATOM 1512 C C . ALA A 1 231 ? 30.878 -2.361 15.765 1.00 26.94 197 ALA A C 1
ATOM 1513 O O . ALA A 1 231 ? 32.069 -2.548 16.018 1.00 27.74 197 ALA A O 1
ATOM 1515 N N . ASP A 1 232 ? 30.252 -1.216 16.016 1.00 26.62 198 ASP A N 1
ATOM 1516 C CA . ASP A 1 232 ? 30.914 -0.049 16.589 1.00 26.88 198 ASP A CA 1
ATOM 1517 C C . ASP A 1 232 ? 30.795 -0.093 18.118 1.00 25.92 198 ASP A C 1
ATOM 1518 O O . ASP A 1 232 ? 29.683 -0.018 18.647 1.00 24.70 198 ASP A O 1
ATOM 1523 N N . PRO A 1 233 ? 31.934 -0.198 18.842 1.00 26.22 199 PRO A N 1
ATOM 1524 C CA . PRO A 1 233 ? 31.835 -0.277 20.309 1.00 25.73 199 PRO A CA 1
ATOM 1525 C C . PRO A 1 233 ? 31.140 0.926 20.952 1.00 25.27 199 PRO A C 1
ATOM 1526 O O . PRO A 1 233 ? 30.509 0.781 21.996 1.00 24.53 199 PRO A O 1
ATOM 1530 N N . LYS A 1 234 ? 31.248 2.095 20.326 1.00 25.76 200 LYS A N 1
ATOM 1531 C CA . LYS A 1 234 ? 30.623 3.306 20.870 1.00 25.78 200 LYS A CA 1
ATOM 1532 C C . LYS A 1 234 ? 29.103 3.302 20.713 1.00 24.94 200 LYS A C 1
ATOM 1533 O O . LYS A 1 234 ? 28.414 4.216 21.176 1.00 24.64 200 LYS A O 1
ATOM 1539 N N . LYS A 1 235 ? 28.588 2.262 20.063 1.00 24.26 201 LYS A N 1
ATOM 1540 C CA . LYS A 1 235 ? 27.150 2.094 19.871 1.00 23.82 201 LYS A CA 1
ATOM 1541 C C . LYS A 1 235 ? 26.617 0.832 20.559 1.00 22.65 201 LYS A C 1
ATOM 1542 O O . LYS A 1 235 ? 25.507 0.385 20.273 1.00 23.03 201 LYS A O 1
ATOM 1548 N N . ILE A 1 236 ? 27.405 0.266 21.469 1.00 21.47 202 ILE A N 1
ATOM 1549 C CA . ILE A 1 236 ? 27.031 -0.976 22.151 1.00 20.58 202 ILE A CA 1
ATOM 1550 C C . ILE A 1 236 ? 26.959 -0.774 23.660 1.00 19.95 202 ILE A C 1
ATOM 1551 O O . ILE A 1 236 ? 27.875 -0.203 24.257 1.00 20.71 202 ILE A O 1
ATOM 1556 N N . VAL A 1 237 ? 25.864 -1.238 24.262 1.00 19.08 203 VAL A N 1
ATOM 1557 C CA . VAL A 1 237 ? 25.714 -1.281 25.723 1.00 18.99 203 VAL A CA 1
ATOM 1558 C C . VAL A 1 237 ? 25.604 -2.746 26.135 1.00 18.57 203 VAL A C 1
ATOM 1559 O O . VAL A 1 237 ? 24.624 -3.413 25.797 1.00 18.55 203 VAL A O 1
ATOM 1563 N N . ILE A 1 238 ? 26.604 -3.237 26.860 1.00 18.37 204 ILE A N 1
ATOM 1564 C CA . ILE A 1 238 ? 26.560 -4.594 27.409 1.00 18.50 204 ILE A CA 1
ATOM 1565 C C . ILE A 1 238 ? 25.790 -4.555 28.724 1.00 18.45 204 ILE A C 1
ATOM 1566 O O . ILE A 1 238 ? 26.204 -3.891 29.675 1.00 18.86 204 ILE A O 1
ATOM 1571 N N . GLY A 1 239 ? 24.661 -5.261 28.770 1.00 18.28 205 GLY A N 1
ATOM 1572 C CA . GLY A 1 239 ? 23.746 -5.140 29.902 1.00 17.98 205 GLY A CA 1
ATOM 1573 C C . GLY A 1 239 ? 23.928 -6.159 31.006 1.00 17.85 205 GLY A C 1
ATOM 1574 O O . GLY A 1 239 ? 24.675 -7.141 30.873 1.00 17.96 205 GLY A O 1
ATOM 1575 N N . HIS A 1 240 ? 23.228 -5.899 32.108 1.00 17.89 206 HIS A N 1
ATOM 1576 C CA . HIS A 1 240 ? 23.189 -6.764 33.294 1.00 18.22 206 HIS A CA 1
ATOM 1577 C C . HIS A 1 240 ? 24.573 -7.069 33.850 1.00 18.98 206 HIS A C 1
ATOM 1578 O O . HIS A 1 240 ? 24.803 -8.134 34.429 1.00 19.67 206 HIS A O 1
ATOM 1585 N N . MET A 1 241 ? 25.479 -6.107 33.699 1.00 19.47 207 MET A N 1
ATOM 1586 C CA . MET A 1 241 ? 26.856 -6.274 34.140 1.00 20.27 207 MET A CA 1
ATOM 1587 C C . MET A 1 241 ? 26.970 -6.234 35.661 1.00 21.38 207 MET A C 1
ATOM 1588 O O . MET A 1 241 ? 27.933 -6.749 36.233 1.00 22.75 207 MET A O 1
ATOM 1593 N N . CYS A 1 242 ? 25.962 -5.652 36.304 1.00 21.58 208 CYS A N 1
ATOM 1594 C CA . CYS A 1 242 ? 25.895 -5.595 37.764 1.00 22.52 208 CYS A CA 1
ATOM 1595 C C . CYS A 1 242 ? 25.738 -6.970 38.417 1.00 22.88 208 CYS A C 1
ATOM 1596 O O . CYS A 1 242 ? 25.919 -7.101 39.626 1.00 23.61 208 CYS A O 1
ATOM 1599 N N . ASP A 1 243 ? 25.403 -7.993 37.627 1.00 22.57 209 ASP A N 1
ATOM 1600 C CA . ASP A 1 243 ? 25.210 -9.333 38.187 1.00 23.63 209 ASP A CA 1
ATOM 1601 C C . ASP A 1 243 ? 26.528 -9.968 38.597 1.00 24.38 209 ASP A C 1
ATOM 1602 O O . ASP A 1 243 ? 26.554 -10.871 39.433 1.00 25.47 209 ASP A O 1
ATOM 1607 N N . ASN A 1 244 ? 27.617 -9.493 37.999 1.00 24.37 210 ASN A N 1
ATOM 1608 C CA . ASN A 1 244 ? 28.946 -9.993 38.295 1.00 25.40 210 ASN A CA 1
ATOM 1609 C C . ASN A 1 244 ? 29.647 -9.046 39.263 1.00 26.21 210 ASN A C 1
ATOM 1610 O O . ASN A 1 244 ? 29.676 -7.835 39.037 1.00 25.85 210 ASN A O 1
ATOM 1615 N N . THR A 1 245 ? 30.208 -9.600 40.334 1.00 27.58 211 THR A N 1
ATOM 1616 C CA . THR A 1 245 ? 30.803 -8.788 41.404 1.00 28.88 211 THR A CA 1
ATOM 1617 C C . THR A 1 245 ? 32.335 -8.713 41.372 1.00 29.94 211 THR A C 1
ATOM 1618 O O . THR A 1 245 ? 32.957 -8.199 42.310 1.00 30.91 211 THR A O 1
ATOM 1622 N N . ASP A 1 246 ? 32.936 -9.226 40.302 1.00 30.00 212 ASP A N 1
ATOM 1623 C CA . ASP A 1 246 ? 34.385 -9.166 40.121 1.00 31.40 212 ASP A CA 1
ATOM 1624 C C . ASP A 1 246 ? 34.726 -8.037 39.147 1.00 30.71 212 ASP A C 1
ATOM 1625 O O . ASP A 1 246 ? 34.463 -8.169 37.957 1.00 29.82 212 ASP A O 1
ATOM 1630 N N . PRO A 1 247 ? 35.335 -6.935 39.640 1.00 31.04 213 PRO A N 1
ATOM 1631 C CA . PRO A 1 247 ? 35.585 -5.785 38.753 1.00 30.39 213 PRO A CA 1
ATOM 1632 C C . PRO A 1 247 ? 36.530 -6.064 37.575 1.00 30.27 213 PRO A C 1
ATOM 1633 O O . PRO A 1 247 ? 36.505 -5.322 36.593 1.00 29.59 213 PRO A O 1
ATOM 1637 N N . ASP A 1 248 ? 37.338 -7.120 37.665 1.00 30.77 214 ASP A N 1
ATOM 1638 C CA . ASP A 1 248 ? 38.190 -7.542 36.547 1.00 31.24 214 ASP A CA 1
ATOM 1639 C C . ASP A 1 248 ? 37.367 -7.971 35.328 1.00 29.52 214 ASP A C 1
ATOM 1640 O O . ASP A 1 248 ? 37.767 -7.740 34.188 1.00 29.18 214 ASP A O 1
ATOM 1645 N N . TYR A 1 249 ? 36.223 -8.603 35.585 1.00 28.02 215 TYR A N 1
ATOM 1646 C CA . TYR A 1 249 ? 35.275 -8.986 34.540 1.00 26.37 215 TYR A CA 1
ATOM 1647 C C . TYR A 1 249 ? 34.755 -7.749 33.811 1.00 25.40 215 TYR A C 1
ATOM 1648 O O . TYR A 1 249 ? 34.682 -7.723 32.581 1.00 24.57 215 TYR A O 1
ATOM 1657 N N . HIS A 1 250 ? 34.413 -6.715 34.575 1.00 25.04 216 HIS A N 1
ATOM 1658 C CA . HIS A 1 250 ? 33.950 -5.461 33.988 1.00 24.72 216 HIS A CA 1
ATOM 1659 C C . HIS A 1 250 ? 35.045 -4.778 33.191 1.00 25.10 216 HIS A C 1
ATOM 1660 O O . HIS A 1 250 ? 34.793 -4.312 32.086 1.00 24.47 216 HIS A O 1
ATOM 1667 N N . ARG A 1 251 ? 36.259 -4.743 33.741 1.00 26.66 217 ARG A N 1
ATOM 1668 C CA . ARG A 1 251 ? 37.388 -4.116 33.051 1.00 27.57 217 ARG A CA 1
ATOM 1669 C C . ARG A 1 251 ? 37.736 -4.830 31.743 1.00 27.71 217 ARG A C 1
ATOM 1670 O O . ARG A 1 251 ? 38.092 -4.180 30.760 1.00 27.61 217 ARG A O 1
ATOM 1678 N N . LYS A 1 252 ? 37.609 -6.157 31.728 1.00 27.70 218 LYS A N 1
ATOM 1679 C CA . LYS A 1 252 ? 37.771 -6.924 30.488 1.00 28.10 218 LYS A CA 1
ATOM 1680 C C . LYS A 1 252 ? 36.748 -6.507 29.430 1.00 26.77 218 LYS A C 1
ATOM 1681 O O . LYS A 1 252 ? 37.056 -6.455 28.236 1.00 27.21 218 LYS A O 1
ATOM 1687 N N . THR A 1 253 ? 35.532 -6.209 29.877 1.00 25.23 219 THR A N 1
ATOM 1688 C CA . THR A 1 253 ? 34.466 -5.772 28.979 1.00 23.68 219 THR A CA 1
ATOM 1689 C C . THR A 1 253 ? 34.702 -4.331 28.515 1.00 23.68 219 THR A C 1
ATOM 1690 O O . THR A 1 253 ? 34.601 -4.034 27.321 1.00 23.18 219 THR A O 1
ATOM 1694 N N . LEU A 1 254 ? 35.029 -3.456 29.469 1.00 23.82 220 LEU A N 1
ATOM 1695 C CA . LEU A 1 254 ? 35.293 -2.039 29.206 1.00 24.13 220 LEU A CA 1
ATOM 1696 C C . LEU A 1 254 ? 36.474 -1.832 28.253 1.00 25.06 220 LEU A C 1
ATOM 1697 O O . LEU A 1 254 ? 36.515 -0.849 27.516 1.00 25.34 220 LEU A O 1
ATOM 1702 N N . ALA A 1 255 ? 37.407 -2.781 28.251 1.00 25.65 221 ALA A N 1
ATOM 1703 C CA . ALA A 1 255 ? 38.578 -2.746 27.365 1.00 26.84 221 ALA A CA 1
ATOM 1704 C C . ALA A 1 255 ? 38.219 -2.655 25.875 1.00 26.59 221 ALA A C 1
ATOM 1705 O O . ALA A 1 255 ? 39.017 -2.169 25.067 1.00 27.87 221 ALA A O 1
ATOM 1707 N N . TYR A 1 256 ? 37.022 -3.118 25.517 1.00 25.60 222 TYR A N 1
ATOM 1708 C CA . TYR A 1 256 ? 36.552 -3.073 24.131 1.00 25.41 222 TYR A CA 1
ATOM 1709 C C . TYR A 1 256 ? 36.039 -1.699 23.713 1.00 25.52 222 TYR A C 1
ATOM 1710 O O . TYR A 1 256 ? 35.813 -1.459 22.526 1.00 25.88 222 TYR A O 1
ATOM 1719 N N . GLY A 1 257 ? 35.873 -0.799 24.682 1.00 25.03 223 GLY A N 1
ATOM 1720 C CA . GLY A 1 257 ? 35.391 0.558 24.410 1.00 25.13 223 GLY A CA 1
ATOM 1721 C C . GLY A 1 257 ? 33.876 0.677 24.394 1.00 24.07 223 GLY A C 1
ATOM 1722 O O . GLY A 1 257 ? 33.333 1.725 24.037 1.00 24.50 223 GLY A O 1
ATOM 1723 N N . VAL A 1 258 ? 33.201 -0.405 24.775 1.00 23.02 224 VAL A N 1
ATOM 1724 C CA . VAL A 1 258 ? 31.733 -0.445 24.832 1.00 21.95 224 VAL A CA 1
ATOM 1725 C C . VAL A 1 258 ? 31.212 0.235 26.098 1.00 21.40 224 VAL A C 1
ATOM 1726 O O . VAL A 1 258 ? 31.972 0.480 27.043 1.00 21.72 224 VAL A O 1
ATOM 1730 N N . TYR A 1 259 ? 29.917 0.544 26.115 1.00 21.07 225 TYR A N 1
ATOM 1731 C CA . TYR A 1 259 ? 29.250 0.890 27.365 1.00 20.60 225 TYR A CA 1
ATOM 1732 C C . TYR A 1 259 ? 28.894 -0.381 28.109 1.00 20.05 225 TYR A C 1
ATOM 1733 O O . TYR A 1 259 ? 28.713 -1.437 27.503 1.00 20.11 225 TYR A O 1
ATOM 1742 N N . ILE A 1 260 ? 28.816 -0.271 29.428 1.00 19.91 226 ILE A N 1
ATOM 1743 C CA . ILE A 1 260 ? 28.261 -1.336 30.265 1.00 19.55 226 ILE A CA 1
ATOM 1744 C C . ILE A 1 260 ? 27.132 -0.748 31.102 1.00 19.64 226 ILE A C 1
ATOM 1745 O O . ILE A 1 260 ? 27.145 0.444 31.424 1.00 20.99 226 ILE A O 1
ATOM 1750 N N . ALA A 1 261 ? 26.156 -1.580 31.441 1.00 19.07 227 ALA A N 1
ATOM 1751 C CA . ALA A 1 261 ? 25.027 -1.123 32.253 1.00 19.04 227 ALA A CA 1
ATOM 1752 C C . ALA A 1 261 ? 24.906 -1.904 33.546 1.00 19.62 227 ALA A C 1
ATOM 1753 O O . ALA A 1 261 ? 24.889 -3.141 33.547 1.00 20.17 227 ALA A O 1
ATOM 1755 N N . PHE A 1 262 ? 24.844 -1.158 34.646 1.00 19.67 228 PHE A N 1
ATOM 1756 C CA . PHE A 1 262 ? 24.452 -1.699 35.937 1.00 20.14 228 PHE A CA 1
ATOM 1757 C C . PHE A 1 262 ? 22.958 -1.417 35.973 1.00 19.89 228 PHE A C 1
ATOM 1758 O O . PHE A 1 262 ? 22.524 -0.379 36.479 1.00 20.51 228 PHE A O 1
ATOM 1766 N N . ASP A 1 263 ? 22.179 -2.329 35.401 1.00 19.21 229 ASP A N 1
ATOM 1767 C CA . ASP A 1 263 ? 20.794 -2.016 35.047 1.00 18.99 229 ASP A CA 1
ATOM 1768 C C . ASP A 1 263 ? 19.744 -2.801 35.817 1.00 19.37 229 ASP A C 1
ATOM 1769 O O . ASP A 1 263 ? 18.579 -2.794 35.426 1.00 19.66 229 ASP A O 1
ATOM 1774 N N . ARG A 1 264 ? 20.145 -3.449 36.909 1.00 19.71 230 ARG A N 1
ATOM 1775 C CA . ARG A 1 264 ? 19.216 -4.270 37.685 1.00 20.29 230 ARG A CA 1
ATOM 1776 C C . ARG A 1 264 ? 19.177 -3.916 39.172 1.00 20.96 230 ARG A C 1
ATOM 1777 O O . ARG A 1 264 ? 18.900 -4.766 40.024 1.00 21.08 230 ARG A O 1
ATOM 1785 N N . PHE A 1 265 ? 19.436 -2.646 39.476 1.00 21.18 231 PHE A N 1
ATOM 1786 C CA . PHE A 1 265 ? 19.323 -2.162 40.850 1.00 22.42 231 PHE A CA 1
ATOM 1787 C C . PHE A 1 265 ? 17.942 -2.446 41.432 1.00 23.12 231 PHE A C 1
ATOM 1788 O O . PHE A 1 265 ? 16.913 -2.180 40.799 1.00 23.01 231 PHE A O 1
ATOM 1796 N N . GLY A 1 266 ? 17.942 -3.015 42.631 1.00 24.17 232 GLY A N 1
ATOM 1797 C CA . GLY A 1 266 ? 16.705 -3.380 43.311 1.00 25.36 232 GLY A CA 1
ATOM 1798 C C . GLY A 1 266 ? 16.358 -4.851 43.202 1.00 25.57 232 GLY A C 1
ATOM 1799 O O . GLY A 1 266 ? 15.569 -5.359 44.003 1.00 26.43 232 GLY A O 1
ATOM 1800 N N . ILE A 1 267 ? 16.936 -5.542 42.222 1.00 25.02 233 ILE A N 1
ATOM 1801 C CA . ILE A 1 267 ? 16.710 -6.985 42.095 1.00 25.63 233 ILE A CA 1
ATOM 1802 C C . ILE A 1 267 ? 17.661 -7.733 43.032 1.00 27.28 233 ILE A C 1
ATOM 1803 O O . ILE A 1 267 ? 18.872 -7.773 42.803 1.00 27.03 233 ILE A O 1
ATOM 1808 N N . GLN A 1 268 ? 17.117 -8.268 44.110 1.00 29.96 234 GLN A N 1
ATOM 1809 C CA . GLN A 1 268 ? 17.887 -9.007 45.085 1.00 32.49 234 GLN A CA 1
ATOM 1810 C C . GLN A 1 268 ? 17.083 -10.157 45.633 1.00 34.64 234 GLN A C 1
ATOM 1811 O O . GLN A 1 268 ? 15.925 -10.087 45.731 1.00 35.15 234 GLN A O 1
ATOM 1817 N N . GLY A 1 269 ? 17.779 -11.185 46.028 1.00 36.89 235 GLY A N 1
ATOM 1818 C CA . GLY A 1 269 ? 17.166 -12.215 46.817 1.00 39.59 235 GLY A CA 1
ATOM 1819 C C . GLY A 1 269 ? 17.294 -13.628 46.348 1.00 40.72 235 GLY A C 1
ATOM 1820 O O . GLY A 1 269 ? 17.004 -14.513 47.105 1.00 42.45 235 GLY A O 1
ATOM 1821 N N . MET A 1 270 ? 17.700 -13.829 45.105 0.70 40.59 236 MET A N 1
ATOM 1822 C CA . MET A 1 270 ? 17.898 -15.157 44.564 0.70 41.52 236 MET A CA 1
ATOM 1823 C C . MET A 1 270 ? 19.210 -15.681 45.047 0.70 42.56 236 MET A C 1
ATOM 1824 O O . MET A 1 270 ? 20.018 -14.915 45.486 0.70 42.83 236 MET A O 1
ATOM 1829 N N . VAL A 1 271 ? 19.426 -16.986 44.916 1.00 43.53 237 VAL A N 1
ATOM 1830 C CA . VAL A 1 271 ? 20.483 -17.652 45.651 1.00 44.86 237 VAL A CA 1
ATOM 1831 C C . VAL A 1 271 ? 21.903 -17.178 45.464 1.00 44.54 237 VAL A C 1
ATOM 1832 O O . VAL A 1 271 ? 22.544 -16.800 46.413 1.00 46.05 237 VAL A O 1
ATOM 1836 N N . GLY A 1 272 ? 22.407 -17.227 44.253 0.70 43.02 238 GLY A N 1
ATOM 1837 C CA . GLY A 1 272 ? 23.726 -16.698 44.004 0.70 42.13 238 GLY A CA 1
ATOM 1838 C C . GLY A 1 272 ? 23.758 -15.335 43.309 0.70 40.21 238 GLY A C 1
ATOM 1839 O O . GLY A 1 272 ? 24.739 -14.959 42.736 0.70 39.93 238 GLY A O 1
ATOM 1840 N N . ALA A 1 273 ? 22.666 -14.590 43.365 1.00 39.15 239 ALA A N 1
ATOM 1841 C CA . ALA A 1 273 ? 22.584 -13.344 42.629 1.00 36.83 239 ALA A CA 1
ATOM 1842 C C . ALA A 1 273 ? 22.974 -12.183 43.567 1.00 36.38 239 ALA A C 1
ATOM 1843 O O . ALA A 1 273 ? 22.868 -12.349 44.750 1.00 37.92 239 ALA A O 1
ATOM 1845 N N . PRO A 1 274 ? 23.437 -11.036 43.069 1.00 34.45 240 PRO A N 1
ATOM 1846 C CA . PRO A 1 274 ? 24.031 -10.066 43.990 1.00 33.95 240 PRO A CA 1
ATOM 1847 C C . PRO A 1 274 ? 23.031 -9.176 44.722 1.00 32.96 240 PRO A C 1
ATOM 1848 O O . PRO A 1 274 ? 21.878 -9.053 44.313 1.00 32.54 240 PRO A O 1
ATOM 1852 N N . THR A 1 275 ? 23.499 -8.556 45.798 1.00 32.54 241 THR A N 1
ATOM 1853 C CA . THR A 1 275 ? 22.737 -7.538 46.509 1.00 31.81 241 THR A CA 1
ATOM 1854 C C . THR A 1 275 ? 23.084 -6.175 45.916 1.00 30.40 241 THR A C 1
ATOM 1855 O O . THR A 1 275 ? 24.091 -6.031 45.220 1.00 29.11 241 THR A O 1
ATOM 1859 N N . ASP A 1 276 ? 22.258 -5.174 46.210 1.00 29.96 242 ASP A N 1
ATOM 1860 C CA . ASP A 1 276 ? 22.558 -3.796 45.828 1.00 29.14 242 ASP A CA 1
ATOM 1861 C C . ASP A 1 276 ? 23.852 -3.287 46.462 1.00 29.76 242 ASP A C 1
ATOM 1862 O O . ASP A 1 276 ? 24.585 -2.518 45.842 1.00 29.32 242 ASP A O 1
ATOM 1867 N N . GLU A 1 277 ? 24.128 -3.722 47.691 1.00 31.06 243 GLU A N 1
ATOM 1868 C CA . GLU A 1 277 ? 25.383 -3.400 48.360 1.00 32.03 243 GLU A CA 1
ATOM 1869 C C . GLU A 1 277 ? 26.577 -3.864 47.523 1.00 31.01 243 GLU A C 1
ATOM 1870 O O . GLU A 1 277 ? 27.556 -3.130 47.365 1.00 30.94 243 GLU A O 1
ATOM 1876 N N . GLU A 1 278 ? 26.483 -5.081 46.992 1.00 30.13 244 GLU A N 1
ATOM 1877 C CA . GLU A 1 278 ? 27.514 -5.631 46.117 1.00 29.49 244 GLU A CA 1
ATOM 1878 C C . GLU A 1 278 ? 27.596 -4.866 44.796 1.00 27.81 244 GLU A C 1
ATOM 1879 O O . GLU A 1 278 ? 28.696 -4.554 44.337 1.00 27.95 244 GLU A O 1
ATOM 1885 N N . ARG A 1 279 ? 26.443 -4.552 44.203 1.00 26.56 245 ARG A N 1
ATOM 1886 C CA . ARG A 1 279 ? 26.399 -3.738 42.983 1.00 25.24 245 ARG A CA 1
ATOM 1887 C C . ARG A 1 279 ? 27.129 -2.402 43.176 1.00 25.72 245 ARG A C 1
ATOM 1888 O O . ARG A 1 279 ? 27.954 -2.008 42.343 1.00 25.61 245 ARG A O 1
ATOM 1896 N N . VAL A 1 280 ? 26.817 -1.715 44.275 1.00 26.62 246 VAL A N 1
ATOM 1897 C CA . VAL A 1 280 ? 27.433 -0.421 44.588 1.00 27.26 246 VAL A CA 1
ATOM 1898 C C . VAL A 1 280 ? 28.945 -0.546 44.791 1.00 27.95 246 VAL A C 1
ATOM 1899 O O . VAL A 1 280 ? 29.709 0.283 44.294 1.00 27.71 246 VAL A O 1
ATOM 1903 N N . ARG A 1 281 ? 29.372 -1.590 45.504 1.00 28.90 247 ARG A N 1
ATOM 1904 C CA . ARG A 1 281 ? 30.792 -1.846 45.702 1.00 29.80 247 ARG A CA 1
ATOM 1905 C C . ARG A 1 281 ? 31.527 -1.966 44.368 1.00 28.61 247 ARG A C 1
ATOM 1906 O O . ARG A 1 281 ? 32.578 -1.355 44.174 1.00 29.18 247 ARG A O 1
ATOM 1914 N N . THR A 1 282 ? 30.962 -2.748 43.454 1.00 27.52 248 THR A N 1
ATOM 1915 C CA . THR A 1 282 ? 31.572 -2.949 42.142 1.00 26.81 248 THR A CA 1
ATOM 1916 C C . THR A 1 282 ? 31.619 -1.648 41.346 1.00 26.21 248 THR A C 1
ATOM 1917 O O . THR A 1 282 ? 32.635 -1.323 40.718 1.00 26.52 248 THR A O 1
ATOM 1921 N N . LEU A 1 283 ? 30.515 -0.909 41.377 1.00 25.61 249 LEU A N 1
ATOM 1922 C CA . LEU A 1 283 ? 30.413 0.358 40.665 1.00 25.20 249 LEU A CA 1
ATOM 1923 C C . LEU A 1 283 ? 31.434 1.371 41.173 1.00 26.28 249 LEU A C 1
ATOM 1924 O O . LEU A 1 283 ? 32.083 2.056 40.378 1.00 26.10 249 LEU A O 1
ATOM 1929 N N . LEU A 1 284 ? 31.578 1.455 42.493 1.00 27.14 250 LEU A N 1
ATOM 1930 C CA . LEU A 1 284 ? 32.534 2.384 43.090 1.00 28.37 250 LEU A CA 1
ATOM 1931 C C . LEU A 1 284 ? 33.970 2.092 42.658 1.00 28.85 250 LEU A C 1
ATOM 1932 O O . LEU A 1 284 ? 34.759 3.024 42.459 1.00 29.89 250 LEU A O 1
ATOM 1937 N N . ALA A 1 285 ? 34.304 0.809 42.498 1.00 28.67 251 ALA A N 1
ATOM 1938 C CA . ALA A 1 285 ? 35.645 0.416 42.057 1.00 29.48 251 ALA A CA 1
ATOM 1939 C C . ALA A 1 285 ? 35.912 0.911 40.638 1.00 28.69 251 ALA A C 1
ATOM 1940 O O . ALA A 1 285 ? 37.005 1.394 40.336 1.00 29.62 251 ALA A O 1
ATOM 1942 N N . LEU A 1 286 ? 34.901 0.807 39.779 1.00 27.62 252 LEU A N 1
ATOM 1943 C CA . LEU A 1 286 ? 35.032 1.240 38.391 1.00 27.22 252 LEU A CA 1
ATOM 1944 C C . LEU A 1 286 ? 35.049 2.760 38.239 1.00 27.62 252 LEU A C 1
ATOM 1945 O O . LEU A 1 286 ? 35.766 3.291 37.389 1.00 27.80 252 LEU A O 1
ATOM 1950 N N . LEU A 1 287 ? 34.274 3.458 39.065 1.00 28.23 253 LEU A N 1
ATOM 1951 C CA . LEU A 1 287 ? 34.294 4.922 39.065 1.00 28.95 253 LEU A CA 1
ATOM 1952 C C . LEU A 1 287 ? 35.642 5.466 39.563 1.00 30.72 253 LEU A C 1
ATOM 1953 O O . LEU A 1 287 ? 36.142 6.467 39.051 1.00 30.92 253 LEU A O 1
ATOM 1958 N N . ARG A 1 288 ? 36.233 4.777 40.537 1.00 32.00 254 ARG A N 1
ATOM 1959 C CA . ARG A 1 288 ? 37.552 5.127 41.068 1.00 34.21 254 ARG A CA 1
ATOM 1960 C C . ARG A 1 288 ? 38.618 5.038 39.973 1.00 34.57 254 ARG A C 1
ATOM 1961 O O . ARG A 1 288 ? 39.569 5.824 39.955 1.00 35.83 254 ARG A O 1
ATOM 1969 N N . ASP A 1 289 ? 38.436 4.079 39.065 1.00 33.94 255 ASP A N 1
ATOM 1970 C CA . ASP A 1 289 ? 39.324 3.872 37.921 1.00 34.53 255 ASP A CA 1
ATOM 1971 C C . ASP A 1 289 ? 39.056 4.855 36.780 1.00 33.71 255 ASP A C 1
ATOM 1972 O O . ASP A 1 289 ? 39.805 4.882 35.800 1.00 34.64 255 ASP A O 1
ATOM 1977 N N . GLY A 1 290 ? 37.970 5.620 36.885 1.00 32.44 256 GLY A N 1
ATOM 1978 C CA . GLY A 1 290 ? 37.646 6.653 35.899 1.00 31.25 256 GLY A CA 1
ATOM 1979 C C . GLY A 1 290 ? 36.833 6.182 34.707 1.00 29.52 256 GLY A C 1
ATOM 1980 O O . GLY A 1 290 ? 36.936 6.750 33.620 1.00 29.59 256 GLY A O 1
ATOM 1981 N N . TYR A 1 291 ? 36.007 5.161 34.908 1.00 27.93 257 TYR A N 1
ATOM 1982 C CA . TYR A 1 291 ? 35.232 4.582 33.811 1.00 26.42 257 TYR A CA 1
ATOM 1983 C C . TYR A 1 291 ? 33.832 5.197 33.619 1.00 25.57 257 TYR A C 1
ATOM 1984 O O . TYR A 1 291 ? 33.012 4.642 32.887 1.00 24.08 257 TYR A O 1
ATOM 1993 N N . GLU A 1 292 ? 33.556 6.343 34.245 1.00 26.28 258 GLU A N 1
ATOM 1994 C CA . GLU A 1 292 ? 32.199 6.911 34.220 1.00 25.94 258 GLU A CA 1
ATOM 1995 C C . GLU A 1 292 ? 31.608 7.177 32.823 1.00 25.27 258 GLU A C 1
ATOM 1996 O O . GLU A 1 292 ? 30.391 7.113 32.655 1.00 24.59 258 GLU A O 1
ATOM 2002 N N . LYS A 1 293 ? 32.457 7.456 31.833 1.00 25.46 259 LYS A N 1
ATOM 2003 C CA . LYS A 1 293 ? 31.965 7.718 30.471 1.00 24.95 259 LYS A CA 1
ATOM 2004 C C . LYS A 1 293 ? 31.528 6.451 29.739 1.00 23.98 259 LYS A C 1
ATOM 2005 O O . LYS A 1 293 ? 31.059 6.518 28.604 1.00 24.14 259 LYS A O 1
ATOM 2011 N N . GLN A 1 294 ? 31.655 5.306 30.403 1.00 23.10 260 GLN A N 1
ATOM 2012 C CA . GLN A 1 294 ? 31.262 4.034 29.808 1.00 22.59 260 GLN A CA 1
ATOM 2013 C C . GLN A 1 294 ? 30.165 3.318 30.601 1.00 22.00 260 GLN A C 1
ATOM 2014 O O . GLN A 1 294 ? 29.803 2.192 30.270 1.00 22.62 260 GLN A O 1
ATOM 2020 N N . ILE A 1 295 ? 29.637 3.966 31.637 1.00 22.16 261 ILE A N 1
ATOM 2021 C CA . ILE A 1 295 ? 28.702 3.298 32.546 1.00 21.46 261 ILE A CA 1
ATOM 2022 C C . ILE A 1 295 ? 27.326 3.967 32.580 1.00 21.50 261 ILE A C 1
ATOM 2023 O O . ILE A 1 295 ? 27.224 5.191 32.664 1.00 22.21 261 ILE A O 1
ATOM 2028 N N . MET A 1 296 ? 26.273 3.150 32.520 1.00 20.64 262 MET A N 1
ATOM 2029 C CA . MET A 1 296 ? 24.906 3.639 32.722 1.00 20.78 262 MET A CA 1
ATOM 2030 C C . MET A 1 296 ? 24.164 2.768 33.736 1.00 20.40 262 MET A C 1
ATOM 2031 O O . MET A 1 296 ? 24.517 1.603 33.926 1.00 20.32 262 MET A O 1
ATOM 2036 N N . LEU A 1 297 ? 23.177 3.367 34.410 1.00 20.57 263 LEU A N 1
ATOM 203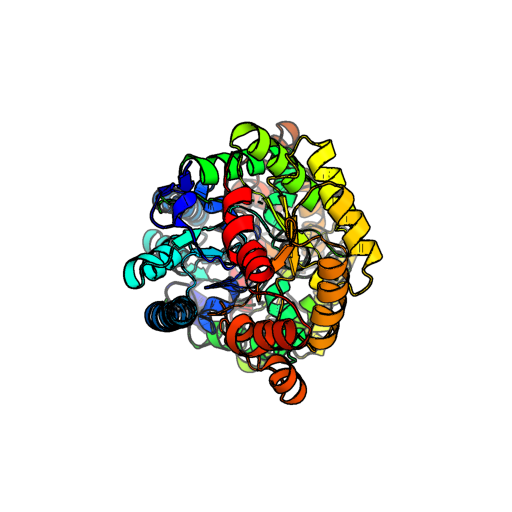7 C CA . LEU A 1 297 ? 22.455 2.721 35.513 1.00 20.84 263 LEU A CA 1
ATOM 2038 C C . LEU A 1 297 ? 20.961 2.610 35.224 1.00 20.41 263 LEU A C 1
ATOM 2039 O O . LEU A 1 297 ? 20.381 3.501 34.621 1.00 21.53 263 LEU A O 1
ATOM 2044 N N . SER A 1 298 ? 20.344 1.517 35.670 1.00 20.08 264 SER A N 1
ATOM 2045 C CA . SER A 1 298 ? 18.896 1.343 35.528 1.00 19.55 264 SER A CA 1
ATOM 2046 C C . SER A 1 298 ? 18.415 0.269 36.505 1.00 19.58 264 SER A C 1
ATOM 2047 O O . SER A 1 298 ? 19.208 -0.243 37.307 1.00 19.84 264 SER A O 1
ATOM 2050 N N . HIS A 1 299 ? 17.127 -0.070 36.431 1.00 19.30 265 HIS A N 1
ATOM 2051 C CA . HIS A 1 299 ? 16.519 -1.041 37.354 1.00 19.38 265 HIS A CA 1
ATOM 2052 C C . HIS A 1 299 ? 15.999 -2.307 36.688 1.00 18.90 265 HIS A C 1
ATOM 2053 O O . HIS A 1 299 ? 15.733 -3.289 37.379 1.00 19.30 265 HIS A O 1
ATOM 2060 N N . ASP A 1 300 ? 15.776 -2.260 35.373 1.00 18.24 266 ASP A N 1
ATOM 2061 C CA . ASP A 1 300 ? 15.164 -3.380 34.648 1.00 18.08 266 ASP A CA 1
ATOM 2062 C C . ASP A 1 300 ? 13.793 -3.730 35.245 1.00 18.47 266 ASP A C 1
ATOM 2063 O O . ASP A 1 300 ? 13.437 -4.902 35.360 1.00 18.95 266 ASP A O 1
ATOM 2068 N N . THR A 1 301 ? 13.029 -2.714 35.654 1.00 19.30 267 THR A N 1
ATOM 2069 C CA . THR A 1 301 ? 11.694 -2.963 36.209 1.00 19.87 267 THR A CA 1
ATOM 2070 C C . THR A 1 301 ? 10.770 -3.624 35.196 1.00 19.57 267 THR A C 1
ATOM 2071 O O . THR A 1 301 ? 10.975 -3.510 33.980 1.00 19.88 267 THR A O 1
ATOM 2075 N N . VAL A 1 302 ? 9.788 -4.348 35.720 1.00 20.31 268 VAL A N 1
ATOM 2076 C CA . VAL A 1 302 ? 8.653 -4.805 34.935 1.00 20.19 268 VAL A CA 1
ATOM 2077 C C . VAL A 1 302 ? 7.441 -4.206 35.619 1.00 20.91 268 VAL A C 1
ATOM 2078 O O . VAL A 1 302 ? 6.995 -4.682 36.666 1.00 21.76 268 VAL A O 1
ATOM 2082 N N . ASN A 1 303 ? 6.925 -3.137 35.033 1.00 21.01 269 ASN A N 1
ATOM 2083 C CA . ASN A 1 303 ? 5.865 -2.381 35.677 1.00 22.58 269 ASN A CA 1
ATOM 2084 C C . ASN A 1 303 ? 4.501 -3.031 35.525 1.00 23.18 269 ASN A C 1
ATOM 2085 O O . ASN A 1 303 ? 3.672 -2.942 36.425 1.00 24.57 269 ASN A O 1
ATOM 2090 N N . VAL A 1 304 ? 4.293 -3.712 34.399 1.00 22.85 270 VAL A N 1
ATOM 2091 C CA . VAL A 1 304 ? 3.098 -4.529 34.191 1.00 23.27 270 VAL A CA 1
ATOM 2092 C C . VAL A 1 304 ? 3.528 -5.886 33.645 1.00 21.90 270 VAL A C 1
ATOM 2093 O O . VAL A 1 304 ? 4.121 -5.962 32.569 1.00 21.75 270 VAL A O 1
ATOM 2097 N N . TRP A 1 305 ? 3.235 -6.947 34.395 1.00 22.68 271 TRP A N 1
ATOM 2098 C CA . TRP A 1 305 ? 3.487 -8.316 33.929 1.00 22.26 271 TRP A CA 1
ATOM 2099 C C . TRP A 1 305 ? 2.347 -8.812 33.055 1.00 22.65 271 TRP A C 1
ATOM 2100 O O . TRP A 1 305 ? 1.176 -8.688 33.420 1.00 23.88 271 TRP A O 1
ATOM 2111 N N . LEU A 1 306 ? 2.693 -9.384 31.905 1.00 21.62 272 LEU A N 1
ATOM 2112 C CA . LEU A 1 306 ? 1.700 -10.019 31.039 1.00 22.55 272 LEU A CA 1
ATOM 2113 C C . LEU A 1 306 ? 1.440 -11.440 31.525 1.00 23.16 272 LEU A C 1
ATOM 2114 O O . LEU A 1 306 ? 2.336 -12.092 32.058 1.00 23.23 272 LEU A O 1
ATOM 2119 N N . GLY A 1 307 ? 0.210 -11.909 31.338 1.00 23.84 273 GLY A N 1
ATOM 2120 C CA . GLY A 1 307 ? -0.241 -13.187 31.905 1.00 24.92 273 GLY A CA 1
ATOM 2121 C C . GLY A 1 307 ? -0.847 -13.012 33.285 1.00 26.46 273 GLY A C 1
ATOM 2122 O O . GLY A 1 307 ? -1.223 -11.901 33.676 1.00 26.89 273 GLY A O 1
ATOM 2123 N N . ARG A 1 308 ? -0.954 -14.111 34.029 1.00 27.15 274 ARG A N 1
ATOM 2124 C CA . ARG A 1 308 ? -1.502 -14.082 35.389 1.00 29.17 274 ARG A CA 1
ATOM 2125 C C . ARG A 1 308 ? -0.644 -13.357 36.403 1.00 29.73 274 ARG A C 1
ATOM 2126 O O . ARG A 1 308 ? 0.573 -13.518 36.411 1.00 29.18 274 ARG A O 1
ATOM 2134 N N . PRO A 1 309 ? -1.287 -12.597 37.310 1.00 32.02 275 PRO A N 1
ATOM 2135 C CA . PRO A 1 309 ? -0.563 -12.012 38.426 1.00 33.05 275 PRO A CA 1
ATOM 2136 C C . PRO A 1 309 ? 0.050 -13.101 39.297 1.00 33.99 275 PRO A C 1
ATOM 2137 O O . PRO A 1 309 ? -0.419 -14.249 39.289 1.00 35.17 275 PRO A O 1
ATOM 2141 N N . PHE A 1 310 ? 1.090 -12.734 40.033 1.00 34.85 276 PHE A N 1
ATOM 2142 C CA . PHE A 1 310 ? 1.739 -13.639 40.969 1.00 36.41 276 PHE A CA 1
ATOM 2143 C C . PHE A 1 310 ? 2.295 -12.875 42.170 1.00 38.28 276 PHE A C 1
ATOM 2144 O O . PHE A 1 310 ? 2.438 -11.649 42.128 1.00 38.14 276 PHE A O 1
ATOM 2152 N N . THR A 1 311 ? 2.594 -13.608 43.237 1.00 40.82 277 THR A N 1
ATOM 2153 C CA . THR A 1 311 ? 3.230 -13.039 44.418 1.00 43.06 277 THR A CA 1
ATOM 2154 C C . THR A 1 311 ? 4.459 -13.878 44.760 1.00 43.59 277 THR A C 1
ATOM 2155 O O . THR A 1 311 ? 4.453 -15.100 44.588 1.00 43.96 277 THR A O 1
ATOM 2159 N N . LEU A 1 312 ? 5.519 -13.216 45.216 1.00 44.07 278 LEU A N 1
ATOM 2160 C CA . LEU A 1 312 ? 6.702 -13.910 45.710 1.00 45.04 278 LEU A CA 1
ATOM 2161 C C . LEU A 1 312 ? 6.504 -14.265 47.185 1.00 47.38 278 LEU A C 1
ATOM 2162 O O . LEU A 1 312 ? 5.779 -13.558 47.893 1.00 48.48 278 LEU A O 1
ATOM 2167 N N . PRO A 1 313 ? 7.133 -15.367 47.653 1.00 48.51 279 PRO A N 1
ATOM 2168 C CA . PRO A 1 313 ? 7.134 -15.715 49.080 1.00 50.84 279 PRO A CA 1
ATOM 2169 C C . PRO A 1 313 ? 7.666 -14.562 49.933 1.00 51.67 279 PRO A C 1
ATOM 2170 O O . PRO A 1 313 ? 8.521 -13.802 49.473 1.00 50.55 279 PRO A O 1
ATOM 2174 N N . GLU A 1 314 ? 7.168 -14.453 51.164 1.00 53.85 280 GLU A N 1
ATOM 2175 C CA . GLU A 1 314 ? 7.391 -13.268 52.006 1.00 54.87 280 GLU A CA 1
ATOM 2176 C C . GLU A 1 314 ? 8.857 -12.859 52.259 1.00 54.22 280 GLU A C 1
ATOM 2177 O O . GLU A 1 314 ? 9.157 -11.660 52.258 1.00 53.87 280 GLU A O 1
ATOM 2183 N N . PRO A 1 315 ? 9.766 -13.838 52.482 0.50 54.13 281 PRO A N 1
ATOM 2184 C CA . PRO A 1 315 ? 11.183 -13.466 52.582 0.50 53.28 281 PRO A CA 1
ATOM 2185 C C . PRO A 1 315 ? 11.729 -12.882 51.277 0.50 50.71 281 PRO A C 1
ATOM 2186 O O . PRO A 1 315 ? 12.462 -11.892 51.304 0.50 50.11 281 PRO A O 1
ATOM 2190 N N . PHE A 1 316 ? 11.354 -13.489 50.152 1.00 49.12 282 PHE A N 1
ATOM 2191 C CA . PHE A 1 316 ? 11.802 -13.060 48.828 1.00 46.76 282 PHE A CA 1
ATOM 2192 C C . PHE A 1 316 ? 11.192 -11.718 48.415 1.00 45.55 282 PHE A C 1
ATOM 2193 O O . PHE A 1 316 ? 11.874 -10.879 47.819 1.00 44.23 282 PHE A O 1
ATOM 2201 N N . ALA A 1 317 ? 9.914 -11.528 48.740 1.00 45.69 283 ALA A N 1
ATOM 2202 C CA . ALA A 1 317 ? 9.200 -10.277 48.472 1.00 44.70 283 ALA A CA 1
ATOM 2203 C C . ALA A 1 317 ? 9.846 -9.080 49.177 1.00 44.70 283 ALA A C 1
ATOM 2204 O O . ALA A 1 317 ? 10.021 -8.019 48.573 1.00 43.63 283 ALA A O 1
ATOM 2206 N N . GLU A 1 318 ? 10.203 -9.261 50.449 1.00 45.47 284 GLU A N 1
ATOM 2207 C CA . GLU A 1 318 ? 10.870 -8.218 51.231 1.00 45.61 284 GLU A CA 1
ATOM 2208 C C . GLU A 1 318 ? 12.217 -7.829 50.618 1.00 43.68 284 GLU A C 1
ATOM 2209 O O . GLU A 1 318 ? 12.555 -6.646 50.547 1.00 43.17 284 GLU A O 1
ATOM 2215 N N . MET A 1 319 ? 12.972 -8.828 50.167 1.00 42.20 285 MET A N 1
ATOM 2216 C CA . MET A 1 319 ? 14.271 -8.595 49.542 1.00 40.54 285 MET A CA 1
ATOM 2217 C C . MET A 1 319 ? 14.131 -7.852 48.217 1.00 37.79 285 MET A C 1
ATOM 2218 O O . MET A 1 319 ? 15.041 -7.134 47.803 1.00 37.02 285 MET A O 1
ATOM 2223 N N . MET A 1 320 ? 12.978 -8.023 47.574 1.00 36.12 286 MET A N 1
ATOM 2224 C CA . MET A 1 320 ? 12.696 -7.412 46.277 1.00 33.65 286 MET A CA 1
ATOM 2225 C C . MET A 1 320 ? 11.984 -6.060 46.375 1.00 33.49 286 MET A C 1
ATOM 2226 O O . MET A 1 320 ? 11.669 -5.455 45.347 1.00 32.11 286 MET A O 1
ATOM 2231 N N . LYS A 1 321 ? 11.753 -5.578 47.597 1.00 34.56 287 LYS A N 1
ATOM 2232 C CA . LYS A 1 321 ? 10.889 -4.409 47.818 1.00 35.25 287 LYS A CA 1
ATOM 2233 C C . LYS A 1 321 ? 11.391 -3.095 47.200 1.00 34.02 287 LYS A C 1
ATOM 2234 O O . LYS A 1 321 ? 10.601 -2.177 46.972 1.00 34.40 287 LYS A O 1
ATOM 2240 N N . ASN A 1 322 ? 12.691 -3.007 46.928 1.00 32.66 288 ASN A N 1
ATOM 2241 C CA . ASN A 1 322 ? 13.257 -1.800 46.333 1.00 31.53 288 ASN A CA 1
ATOM 2242 C C . ASN A 1 322 ? 13.245 -1.825 44.803 1.00 29.49 288 ASN A C 1
ATOM 2243 O O . ASN A 1 322 ? 13.721 -0.892 44.155 1.00 28.95 288 ASN A O 1
ATOM 2248 N N . TRP A 1 323 ? 12.698 -2.887 44.218 1.00 28.24 289 TRP A N 1
ATOM 2249 C CA . TRP A 1 323 ? 12.692 -3.014 42.759 1.00 26.36 289 TRP A CA 1
ATOM 2250 C C . TRP A 1 323 ? 11.577 -2.175 42.127 1.00 26.65 289 TRP A C 1
ATOM 2251 O O . TRP A 1 323 ? 10.497 -2.684 41.806 1.00 26.71 289 TRP A O 1
ATOM 2262 N N . HIS A 1 324 ? 11.852 -0.881 41.972 1.00 26.16 290 HIS A N 1
ATOM 2263 C CA . HIS A 1 324 ? 10.908 0.062 41.378 1.00 26.12 290 HIS A CA 1
ATOM 2264 C C . HIS A 1 324 ? 11.670 1.258 40.808 1.00 25.49 290 HIS A C 1
ATOM 2265 O O . HIS A 1 324 ? 12.836 1.483 41.149 1.00 25.28 290 HIS A O 1
ATOM 2272 N N . VAL A 1 325 ? 10.992 2.041 39.974 1.00 25.46 291 VAL A N 1
ATOM 2273 C CA . VAL A 1 325 ? 11.647 3.075 39.165 1.00 24.82 291 VAL A CA 1
ATOM 2274 C C . VAL A 1 325 ? 12.204 4.274 39.950 1.00 25.64 291 VAL A C 1
ATOM 2275 O O . VAL A 1 325 ? 12.898 5.111 39.378 1.00 25.79 291 VAL A O 1
ATOM 2279 N N . GLU A 1 326 ? 11.910 4.360 41.245 1.00 26.63 292 GLU A N 1
ATOM 2280 C CA . GLU A 1 326 ? 12.440 5.467 42.053 1.00 27.40 292 GLU A CA 1
ATOM 2281 C C . GLU A 1 326 ? 13.696 5.107 42.847 1.00 27.34 292 GLU A C 1
ATOM 2282 O O . GLU A 1 326 ? 14.322 5.976 43.454 1.00 27.93 292 GLU A O 1
ATOM 2288 N N . HIS A 1 327 ? 14.061 3.830 42.826 1.00 26.26 293 HIS A N 1
ATOM 2289 C CA . HIS A 1 327 ? 15.088 3.287 43.718 1.00 26.22 293 HIS A CA 1
ATOM 2290 C C . HIS A 1 327 ? 16.472 3.901 43.495 1.00 25.39 293 HIS A C 1
ATOM 2291 O O . HIS A 1 327 ? 17.167 4.226 44.467 1.00 25.97 293 HIS A O 1
ATOM 2298 N N . LEU A 1 328 ? 16.864 4.085 42.232 1.00 24.27 294 LEU A N 1
ATOM 2299 C CA . LEU A 1 328 ? 18.136 4.743 41.939 1.00 24.16 294 LEU A CA 1
ATOM 2300 C C . LEU A 1 328 ? 18.205 6.135 42.554 1.00 25.24 294 LEU A C 1
ATOM 2301 O O . LEU A 1 328 ? 19.251 6.544 43.050 1.00 25.59 294 LEU A O 1
ATOM 2306 N N . PHE A 1 329 ? 17.084 6.846 42.548 1.00 26.00 295 PHE A N 1
ATOM 2307 C CA . PHE A 1 329 ? 17.079 8.253 42.950 1.00 27.69 295 PHE A CA 1
ATOM 2308 C C . PHE A 1 329 ? 16.902 8.455 44.444 1.00 29.12 295 PHE A C 1
ATOM 2309 O O . PHE A 1 329 ? 17.468 9.383 45.020 1.00 30.26 295 PHE A O 1
ATOM 2317 N N . VAL A 1 330 ? 16.139 7.567 45.071 1.00 29.41 296 VAL A N 1
ATOM 2318 C CA . VAL A 1 330 ? 15.841 7.667 46.496 1.00 31.08 296 VAL A CA 1
ATOM 2319 C C . VAL A 1 330 ? 16.930 6.996 47.335 1.00 30.96 296 VAL A C 1
ATOM 2320 O O . VAL A 1 330 ? 17.253 7.462 48.428 1.00 32.05 296 VAL A O 1
ATOM 2324 N N . ASN A 1 331 ? 17.509 5.918 46.808 1.00 29.40 297 ASN A N 1
ATOM 2325 C CA . ASN A 1 331 ? 18.430 5.094 47.586 1.00 29.74 297 ASN A CA 1
ATOM 2326 C C . ASN A 1 331 ? 19.857 5.006 47.059 1.00 28.68 297 ASN A C 1
ATOM 2327 O O . ASN A 1 331 ? 20.809 5.268 47.803 1.00 29.81 297 ASN A O 1
ATOM 2332 N N . ILE A 1 332 ? 20.009 4.637 45.788 1.00 27.35 298 ILE A N 1
ATOM 2333 C CA . ILE A 1 332 ? 21.335 4.338 45.257 1.00 26.59 298 ILE A CA 1
ATOM 2334 C C . ILE A 1 332 ? 22.188 5.586 45.060 1.00 26.79 298 ILE A C 1
ATOM 2335 O O . ILE A 1 332 ? 23.329 5.635 45.526 1.00 27.52 298 ILE A O 1
ATOM 2340 N N . ILE A 1 333 ? 21.645 6.588 44.374 1.00 26.71 299 ILE A N 1
ATOM 2341 C CA . ILE A 1 333 ? 22.384 7.835 44.163 1.00 27.02 299 ILE A CA 1
ATOM 2342 C C . ILE A 1 333 ? 22.811 8.488 45.499 1.00 28.15 299 ILE A C 1
ATOM 2343 O O . ILE A 1 333 ? 23.977 8.851 45.648 1.00 28.46 299 ILE A O 1
ATOM 2348 N N . PRO A 1 334 ? 21.892 8.604 46.483 1.00 28.74 300 PRO A N 1
ATOM 2349 C CA . PRO A 1 334 ? 22.332 9.093 47.795 1.00 30.04 300 PRO A CA 1
ATOM 2350 C C . PRO A 1 334 ? 23.502 8.302 48.388 1.00 30.17 300 PRO A C 1
ATOM 2351 O O . PRO A 1 334 ? 24.403 8.905 48.962 1.00 30.73 300 PRO A O 1
ATOM 2355 N N . ALA A 1 335 ? 23.505 6.978 48.220 1.00 29.44 301 ALA A N 1
ATOM 2356 C CA . ALA A 1 335 ? 24.616 6.141 48.694 1.00 29.73 301 ALA A CA 1
ATOM 2357 C C . ALA A 1 335 ? 25.927 6.462 47.966 1.00 29.09 301 ALA A C 1
ATOM 2358 O O . ALA A 1 335 ? 26.995 6.511 48.589 1.00 29.85 301 ALA A O 1
ATOM 2360 N N . LEU A 1 336 ? 25.842 6.682 46.654 1.00 28.08 302 LEU A N 1
ATOM 2361 C CA . LEU A 1 336 ? 27.013 7.061 45.865 1.00 27.81 302 LEU A CA 1
ATOM 2362 C C . LEU A 1 336 ? 27.559 8.405 46.333 1.00 29.09 302 LEU A C 1
ATOM 2363 O O . LEU A 1 336 ? 28.769 8.571 46.510 1.00 29.42 302 LEU A O 1
ATOM 2368 N N . LYS A 1 337 ? 26.658 9.359 46.555 1.00 29.82 303 LYS A N 1
ATOM 2369 C CA . LYS A 1 337 ? 27.054 10.674 47.038 1.00 31.36 303 LYS A CA 1
ATOM 2370 C C . LYS A 1 337 ? 27.661 10.605 48.441 1.00 32.14 303 LYS A C 1
ATOM 2371 O O . LYS A 1 337 ? 28.617 11.326 48.739 1.00 32.86 303 LYS A O 1
ATOM 2377 N N . ASN A 1 338 ? 27.136 9.713 49.284 1.00 32.33 304 ASN A N 1
ATOM 2378 C CA . ASN A 1 338 ? 27.734 9.467 50.607 1.00 33.81 304 ASN A CA 1
ATOM 2379 C C . ASN A 1 338 ? 29.197 9.033 50.489 1.00 33.74 304 ASN A C 1
ATOM 2380 O O . ASN A 1 338 ? 30.018 9.318 51.369 1.00 34.39 304 ASN A O 1
ATOM 2385 N N . GLU A 1 339 ? 29.507 8.341 49.394 1.00 32.81 305 GLU A N 1
ATOM 2386 C CA . GLU A 1 339 ? 30.859 7.856 49.132 1.00 33.35 305 GLU A CA 1
ATOM 2387 C C . GLU A 1 339 ? 31.720 8.861 48.366 1.00 33.53 305 GLU A C 1
ATOM 2388 O O . GLU A 1 339 ? 32.871 8.569 48.022 1.00 33.79 305 GLU A O 1
ATOM 2394 N N . GLY A 1 340 ? 31.164 10.044 48.117 1.00 33.35 306 GLY A N 1
ATOM 2395 C CA . GLY A 1 340 ? 31.919 11.140 47.516 1.00 33.74 306 GLY A CA 1
ATOM 2396 C C . GLY A 1 340 ? 31.853 11.245 46.002 1.00 32.52 306 GLY A C 1
ATOM 2397 O O . GLY A 1 340 ? 32.606 12.022 45.409 1.00 33.07 306 GLY A O 1
ATOM 2398 N N . ILE A 1 341 ? 30.969 10.471 45.373 1.00 31.48 307 ILE A N 1
ATOM 2399 C CA . ILE A 1 341 ? 30.777 10.561 43.924 1.00 30.35 307 ILE A CA 1
ATOM 2400 C C . ILE A 1 341 ? 30.134 11.897 43.573 1.00 30.95 307 ILE A C 1
ATOM 2401 O O . ILE A 1 341 ? 29.068 12.244 44.086 1.00 31.24 307 ILE A O 1
ATOM 2406 N N . ARG A 1 342 ? 30.813 12.649 42.713 1.00 31.12 308 ARG A N 1
ATOM 2407 C CA . ARG A 1 342 ? 30.424 14.020 42.391 1.00 31.95 308 ARG A CA 1
ATOM 2408 C C . ARG A 1 342 ? 29.250 14.082 41.420 1.00 31.05 308 ARG A C 1
ATOM 2409 O O . ARG A 1 342 ? 29.035 13.158 40.627 1.00 29.92 308 ARG A O 1
ATOM 2417 N N . ASP A 1 343 ? 28.512 15.191 41.477 1.00 32.05 309 ASP A N 1
ATOM 2418 C CA . ASP A 1 343 ? 27.344 15.411 40.621 1.00 31.88 309 ASP A CA 1
ATOM 2419 C C . ASP A 1 343 ? 27.677 15.314 39.132 1.00 30.96 309 ASP A C 1
ATOM 2420 O O . ASP A 1 343 ? 26.878 14.794 38.358 1.00 29.93 309 ASP A O 1
ATOM 2425 N N . GLU A 1 344 ? 28.852 15.814 38.743 1.00 31.68 310 GLU A N 1
ATOM 2426 C CA . GLU A 1 344 ? 29.303 15.755 37.343 1.00 31.43 310 GLU A CA 1
ATOM 2427 C C . GLU A 1 344 ? 29.426 14.322 36.825 1.00 29.82 310 GLU A C 1
ATOM 2428 O O . GLU A 1 344 ? 29.124 14.054 35.664 1.00 29.02 310 GLU A O 1
ATOM 2434 N N . VAL A 1 345 ? 29.874 13.417 37.695 1.00 29.01 311 VAL A N 1
ATOM 2435 C CA . VAL A 1 345 ? 30.022 12.000 37.363 1.00 28.01 311 VAL A CA 1
ATOM 2436 C C . VAL A 1 345 ? 28.636 11.364 37.214 1.00 26.87 311 VAL A C 1
ATOM 2437 O O . VAL A 1 345 ? 28.391 10.585 36.286 1.00 26.40 311 VAL A O 1
ATOM 2441 N N . LEU A 1 346 ? 27.721 11.723 38.112 1.00 27.31 312 LEU A N 1
ATOM 2442 C CA . LEU A 1 346 ? 26.350 11.213 38.053 1.00 26.55 312 LEU A CA 1
ATOM 2443 C C . LEU A 1 346 ? 25.646 11.702 36.790 1.00 26.28 312 LEU A C 1
ATOM 2444 O O . LEU A 1 346 ? 24.963 10.929 36.110 1.00 25.24 312 LEU A O 1
ATOM 2449 N N . GLU A 1 347 ? 25.849 12.980 36.468 1.00 27.27 313 GLU A N 1
ATOM 2450 C CA . GLU A 1 347 ? 25.317 13.578 35.242 1.00 27.56 313 GLU A CA 1
ATOM 2451 C C . GLU A 1 347 ? 25.931 12.952 33.988 1.00 26.81 313 GLU A C 1
ATOM 2452 O O . GLU A 1 347 ? 25.242 12.772 32.985 1.00 26.20 313 GLU A O 1
ATOM 2458 N N . GLN A 1 348 ? 27.217 12.610 34.043 1.00 26.78 314 GLN A N 1
ATOM 2459 C CA . GLN A 1 348 ? 27.847 11.887 32.939 1.00 26.30 314 GLN A CA 1
ATOM 2460 C C . GLN A 1 348 ? 27.104 10.586 32.647 1.00 24.97 314 GLN A C 1
ATOM 2461 O O . GLN A 1 348 ? 26.816 10.280 31.490 1.00 24.69 314 GLN A O 1
ATOM 2467 N N . MET A 1 349 ? 26.781 9.829 33.692 1.00 24.57 315 MET A N 1
ATOM 2468 C CA . MET A 1 349 ? 26.134 8.530 33.516 1.00 23.65 315 MET A CA 1
ATOM 2469 C C . MET A 1 349 ? 24.698 8.647 33.000 1.00 23.07 315 MET A C 1
ATOM 2470 O O . MET A 1 349 ? 24.305 7.920 32.093 1.00 23.09 315 MET A O 1
ATOM 2475 N N . PHE A 1 350 ? 23.928 9.574 33.568 1.00 23.64 316 PHE A N 1
ATOM 2476 C CA . PHE A 1 350 ? 22.495 9.676 33.265 1.00 23.32 316 PHE A CA 1
ATOM 2477 C C . PHE A 1 350 ? 22.139 10.577 32.082 1.00 23.61 316 PHE A C 1
ATOM 2478 O O . PHE A 1 350 ? 21.055 10.435 31.510 1.00 23.78 316 PHE A O 1
ATOM 2486 N N . ILE A 1 351 ? 23.034 11.502 31.734 1.00 24.51 317 ILE A N 1
ATOM 2487 C CA . ILE A 1 351 ? 22.755 12.498 30.693 1.00 25.41 317 ILE A CA 1
ATOM 2488 C C . ILE A 1 351 ? 23.797 12.469 29.571 1.00 25.50 317 ILE A C 1
ATOM 2489 O O . ILE A 1 351 ? 23.445 12.319 28.401 1.00 25.20 317 ILE A O 1
ATOM 2494 N N . GLY A 1 352 ? 25.068 12.630 29.929 1.00 25.60 318 GLY A N 1
ATOM 2495 C CA . GLY A 1 352 ? 26.142 12.655 28.938 1.00 25.87 318 GLY A CA 1
ATOM 2496 C C . GLY A 1 352 ? 26.242 11.370 28.140 1.00 25.20 318 GLY A C 1
ATOM 2497 O O . GLY A 1 352 ? 26.357 11.401 26.914 1.00 25.53 318 GLY A O 1
ATOM 2498 N N . ASN A 1 353 ? 26.192 10.237 28.837 1.00 24.35 319 ASN A N 1
ATOM 2499 C CA . ASN A 1 353 ? 26.367 8.940 28.188 1.00 23.69 319 ASN A CA 1
ATOM 2500 C C . ASN A 1 353 ? 25.240 8.580 27.211 1.00 23.82 319 ASN A C 1
ATOM 2501 O O . ASN A 1 353 ? 25.534 8.173 26.085 1.00 24.09 319 ASN A O 1
ATOM 2506 N N . PRO A 1 354 ? 23.957 8.732 27.621 1.00 24.00 320 PRO A N 1
ATOM 2507 C CA . PRO A 1 354 ? 22.909 8.493 26.624 1.00 23.94 320 PRO A CA 1
ATOM 2508 C C . PRO A 1 354 ? 23.013 9.416 25.402 1.00 25.05 320 PRO A C 1
ATOM 2509 O O . PRO A 1 354 ? 22.789 8.965 24.276 1.00 25.00 320 PRO A O 1
ATOM 2513 N N . ALA A 1 355 ? 23.378 10.681 25.612 1.00 25.99 321 ALA A N 1
ATOM 2514 C CA . ALA A 1 355 ? 23.552 11.624 24.505 1.00 26.98 321 ALA A CA 1
ATOM 2515 C C . ALA A 1 355 ? 24.654 11.168 23.547 1.00 27.12 321 ALA A C 1
ATOM 2516 O O . ALA A 1 355 ? 24.481 11.215 22.327 1.00 28.28 321 ALA A O 1
ATOM 2518 N N . ALA A 1 356 ? 25.780 10.731 24.107 1.00 26.61 322 ALA A N 1
ATOM 2519 C CA . ALA A 1 356 ? 26.909 10.244 23.318 1.00 26.42 322 ALA A CA 1
ATOM 2520 C C . ALA A 1 356 ? 26.573 8.933 22.607 1.00 25.70 322 ALA A C 1
ATOM 2521 O O . ALA A 1 356 ? 26.894 8.755 21.432 1.00 26.05 322 ALA A O 1
ATOM 2523 N N . LEU A 1 357 ? 25.914 8.029 23.327 1.00 24.47 323 LEU A N 1
ATOM 2524 C CA . LEU A 1 357 ? 25.520 6.742 22.776 1.00 23.86 323 LEU A CA 1
ATOM 2525 C C . LEU A 1 357 ? 24.675 6.900 21.513 1.00 24.39 323 LEU A C 1
ATOM 2526 O O . LEU A 1 357 ? 24.934 6.240 20.510 1.00 24.78 323 LEU A O 1
ATOM 2531 N N . PHE A 1 358 ? 23.687 7.789 21.560 1.00 25.19 324 PHE A N 1
ATOM 2532 C CA . PHE A 1 358 ? 22.749 7.950 20.449 1.00 26.21 324 PHE A CA 1
ATOM 2533 C C . PHE A 1 358 ? 23.204 8.933 19.371 1.00 28.52 324 PHE A C 1
ATOM 2534 O O . PHE A 1 358 ? 22.508 9.109 18.371 1.00 29.53 324 PHE A O 1
ATOM 2542 N N . SER A 1 359 ? 24.365 9.555 19.578 1.00 30.05 325 SER A N 1
ATOM 2543 C CA . SER A 1 359 ? 24.949 10.507 18.623 1.00 33.20 325 SER A CA 1
ATOM 2544 C C . SER A 1 359 ? 25.934 9.828 17.677 1.00 34.28 325 SER A C 1
ATOM 2545 O O . SER A 1 359 ? 26.655 8.907 18.076 1.00 34.03 325 SER A O 1
ATOM 2548 N N . ALA A 1 360 ? 25.984 10.316 16.438 1.00 36.62 326 ALA A N 1
ATOM 2549 C CA . ALA A 1 360 ? 26.788 9.706 15.370 1.00 37.94 326 ALA A CA 1
ATOM 2550 C C . ALA A 1 360 ? 28.298 9.779 15.621 1.00 38.99 326 ALA A C 1
ATOM 2551 O O . ALA A 1 360 ? 28.768 10.524 16.486 1.00 40.01 326 ALA A O 1
ATOM 2553 N N . GLU B 1 37 ? -23.616 -37.004 25.168 1.00 40.23 3 GLU B N 1
ATOM 2554 C CA . GLU B 1 37 ? -24.431 -36.952 23.921 1.00 39.72 3 GLU B CA 1
ATOM 2555 C C . GLU B 1 37 ? -23.971 -35.811 23.010 1.00 37.67 3 GLU B C 1
ATOM 2556 O O . GLU B 1 37 ? -24.118 -35.893 21.789 1.00 36.98 3 GLU B O 1
ATOM 2562 N N . MET B 1 38 ? -23.416 -34.759 23.615 1.00 36.10 4 MET B N 1
ATOM 2563 C CA . MET B 1 38 ? -22.954 -33.571 22.888 1.00 34.39 4 MET B CA 1
ATOM 2564 C C . MET B 1 38 ? -21.443 -33.399 22.976 1.00 32.05 4 MET B C 1
ATOM 2565 O O . MET B 1 38 ? -20.816 -33.867 23.925 1.00 32.26 4 MET B O 1
ATOM 2570 N N . VAL B 1 39 ? -20.869 -32.724 21.981 1.00 29.77 5 VAL B N 1
ATOM 2571 C CA . VAL B 1 39 ? -19.486 -32.232 22.057 1.00 27.78 5 VAL B CA 1
ATOM 2572 C C . VAL B 1 39 ? -19.456 -30.738 21.734 1.00 26.68 5 VAL B C 1
ATOM 2573 O O . VAL B 1 39 ? -20.216 -30.262 20.885 1.00 26.57 5 VAL B O 1
ATOM 2577 N N . GLU B 1 40 ? -18.590 -30.004 22.429 1.00 25.65 6 GLU B N 1
ATOM 2578 C CA . GLU B 1 40 ? -18.419 -28.580 22.168 1.00 25.13 6 GLU B CA 1
ATOM 2579 C C . GLU B 1 40 ? -17.603 -28.361 20.910 1.00 23.78 6 GLU B C 1
ATOM 2580 O O . GLU B 1 40 ? -16.487 -28.871 20.785 1.00 23.33 6 GLU B O 1
ATOM 2586 N N . THR B 1 41 ? -18.181 -27.616 19.976 1.00 23.83 7 THR B N 1
ATOM 2587 C CA . THR B 1 41 ? -17.491 -27.218 18.753 1.00 23.13 7 THR B CA 1
ATOM 2588 C C . THR B 1 41 ? -17.315 -25.705 18.791 1.00 23.12 7 THR B C 1
ATOM 2589 O O . THR B 1 41 ? -17.796 -25.041 19.718 1.00 23.98 7 THR B O 1
ATOM 2593 N N . VAL B 1 42 ? -16.654 -25.147 17.780 1.00 22.84 8 VAL B N 1
ATOM 2594 C CA . VAL B 1 42 ? -16.486 -23.693 17.719 1.00 23.76 8 VAL B CA 1
ATOM 2595 C C . VAL B 1 42 ? -17.818 -22.952 17.509 1.00 24.90 8 VAL B C 1
ATOM 2596 O O . VAL B 1 42 ? -17.889 -21.731 17.677 1.00 25.88 8 VAL B O 1
ATOM 2600 N N . CYS B 1 43 ? -18.868 -23.695 17.161 1.00 25.72 9 CYS B N 1
ATOM 2601 C CA . CYS B 1 43 ? -20.207 -23.128 17.028 1.00 27.66 9 CYS B CA 1
ATOM 2602 C C . CYS B 1 43 ? -21.146 -23.555 18.161 1.00 28.39 9 CYS B C 1
ATOM 2603 O O . CYS B 1 43 ? -22.348 -23.318 18.093 1.00 31.08 9 CYS B O 1
ATOM 2606 N N . GLY B 1 44 ? -20.593 -24.166 19.204 1.00 27.40 10 GLY B N 1
ATOM 2607 C CA . GLY B 1 44 ? -21.377 -24.624 20.344 1.00 28.08 10 GLY B CA 1
ATOM 2608 C C . GLY B 1 44 ? -21.620 -26.122 20.308 1.00 27.90 10 GLY B C 1
ATOM 2609 O O . GLY B 1 44 ? -20.989 -26.831 19.523 1.00 26.80 10 GLY B O 1
ATOM 2610 N N . PRO B 1 45 ? -22.549 -26.611 21.149 1.00 28.81 11 PRO B N 1
ATOM 2611 C CA . PRO B 1 45 ? -22.807 -28.047 21.284 1.00 29.20 11 PRO B CA 1
ATOM 2612 C C . PRO B 1 45 ? -23.402 -28.684 20.024 1.00 29.24 11 PRO B C 1
ATOM 2613 O O . PRO B 1 45 ? -24.339 -28.145 19.427 1.00 30.43 11 PRO B O 1
ATOM 2617 N N . VAL B 1 46 ? -22.842 -29.824 19.632 1.00 28.94 12 VAL B N 1
ATOM 2618 C CA . VAL B 1 46 ? -23.326 -30.602 18.484 1.00 29.45 12 VAL B CA 1
ATOM 2619 C C . VAL B 1 46 ? -23.490 -32.059 18.939 1.00 29.63 12 VAL B C 1
ATOM 2620 O O . VAL B 1 46 ? -22.607 -32.586 19.624 1.00 29.43 12 VAL B O 1
ATOM 2624 N N . PRO B 1 47 ? -24.623 -32.707 18.586 1.00 30.82 13 PRO B N 1
ATOM 2625 C CA . PRO B 1 47 ? -24.778 -34.119 18.943 1.00 31.03 13 PRO B CA 1
ATOM 2626 C C . PRO B 1 47 ? -23.659 -34.971 18.355 1.00 30.09 13 PRO B C 1
ATOM 2627 O O . PRO B 1 47 ? -23.343 -34.835 17.175 1.00 29.19 13 PRO B O 1
ATOM 2631 N N . VAL B 1 48 ? -23.068 -35.829 19.183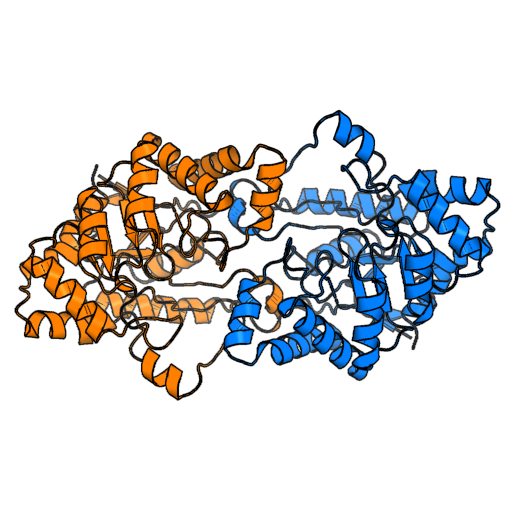 1.00 30.09 14 VAL B N 1
ATOM 2632 C CA . VAL B 1 48 ? -21.976 -36.713 18.755 1.00 30.00 14 VAL B CA 1
ATOM 2633 C C . VAL B 1 48 ? -22.410 -37.594 17.572 1.00 30.82 14 VAL B C 1
ATOM 2634 O O . VAL B 1 48 ? -21.611 -37.878 16.674 1.00 30.07 14 VAL B O 1
ATOM 2638 N N . GLU B 1 49 ? -23.682 -38.000 17.576 1.00 32.56 15 GLU B N 1
ATOM 2639 C CA . GLU B 1 49 ? -24.291 -38.772 16.485 1.00 33.89 15 GLU B CA 1
ATOM 2640 C C . GLU B 1 49 ? -24.284 -38.051 15.138 1.00 33.30 15 GLU B C 1
ATOM 2641 O O . GLU B 1 49 ? -24.462 -38.685 14.093 1.00 33.90 15 GLU B O 1
ATOM 2647 N N . GLN B 1 50 ? -24.100 -36.733 15.170 1.00 32.36 16 GLN B N 1
ATOM 2648 C CA . GLN B 1 50 ? -24.141 -35.909 13.964 1.00 32.16 16 GLN B CA 1
ATOM 2649 C C . GLN B 1 50 ? -22.757 -35.532 13.427 1.00 30.10 16 GLN B C 1
ATOM 2650 O O . GLN B 1 50 ? -22.652 -34.871 12.390 1.00 29.92 16 GLN B O 1
ATOM 2656 N N . LEU B 1 51 ? -21.695 -35.955 14.116 1.00 28.52 17 LEU B N 1
ATOM 2657 C CA . LEU B 1 51 ? -20.335 -35.621 13.683 1.00 27.11 17 LEU B CA 1
ATOM 2658 C C . LEU B 1 51 ? -19.993 -36.202 12.315 1.00 26.69 17 LEU B C 1
ATOM 2659 O O . LEU B 1 51 ? -19.290 -35.568 11.530 1.00 25.98 17 LEU B O 1
ATOM 2664 N N . GLY B 1 52 ? -20.499 -37.400 12.032 1.00 27.13 18 GLY B N 1
ATOM 2665 C CA . GLY B 1 52 ? -20.258 -38.057 10.747 1.00 27.10 18 GLY B CA 1
ATOM 2666 C C . GLY B 1 52 ? -18.782 -38.254 10.451 1.00 26.17 18 GLY B C 1
ATOM 2667 O O . GLY B 1 52 ? -17.983 -38.461 11.366 1.00 25.61 18 GLY B O 1
ATOM 2668 N N . LYS B 1 53 ? -18.427 -38.171 9.169 1.00 26.10 19 LYS B N 1
ATOM 2669 C CA . LYS B 1 53 ? -17.057 -38.410 8.718 1.00 25.63 19 LYS B CA 1
ATOM 2670 C C . LYS B 1 53 ? -16.138 -37.305 9.233 1.00 24.60 19 LYS B C 1
ATOM 2671 O O . LYS B 1 53 ? -16.387 -36.120 9.006 1.00 24.43 19 LYS B O 1
ATOM 2677 N N . THR B 1 54 ? -15.073 -37.713 9.915 1.00 23.81 20 THR B N 1
ATOM 2678 C CA . THR B 1 54 ? -14.247 -36.800 10.694 1.00 22.95 20 THR B CA 1
ATOM 2679 C C . THR B 1 54 ? -12.769 -36.946 10.351 1.00 22.51 20 THR B C 1
ATOM 2680 O O . THR B 1 54 ? -12.272 -38.060 10.144 1.00 22.88 20 THR B O 1
ATOM 2684 N N . LEU B 1 55 ? -12.085 -35.806 10.274 1.00 21.67 21 LEU B N 1
ATOM 2685 C CA . LEU B 1 55 ? -10.634 -35.783 10.276 1.00 21.59 21 LEU B CA 1
ATOM 2686 C C . LEU B 1 55 ? -10.181 -35.402 11.674 1.00 21.01 21 LEU B C 1
ATOM 2687 O O . LEU B 1 55 ? -10.520 -34.331 12.176 1.00 20.94 21 LEU B O 1
ATOM 2692 N N . ILE B 1 56 ? -9.423 -36.297 12.297 1.00 21.30 22 ILE B N 1
ATOM 2693 C CA . ILE B 1 56 ? -9.097 -36.196 13.723 1.00 21.38 22 ILE B CA 1
ATOM 2694 C C . ILE B 1 56 ? -7.979 -35.200 14.064 1.00 20.73 22 ILE B C 1
ATOM 2695 O O . ILE B 1 56 ? -7.818 -34.831 15.225 1.00 20.65 22 ILE B O 1
ATOM 2700 N N . HIS B 1 57 ? -7.219 -34.752 13.063 1.00 20.31 23 HIS B N 1
ATOM 2701 C CA . HIS B 1 57 ? -6.065 -33.894 13.342 1.00 19.56 23 HIS B CA 1
ATOM 2702 C C . HIS B 1 57 ? -5.633 -33.045 12.137 1.00 19.55 23 HIS B C 1
ATOM 2703 O O . HIS B 1 57 ? -4.877 -33.506 11.282 1.00 20.09 23 HIS B O 1
ATOM 2710 N N . GLU B 1 58 ? -6.128 -31.810 12.072 1.00 19.24 24 GLU B N 1
ATOM 2711 C CA . GLU B 1 58 ? -5.740 -30.853 11.022 1.00 19.05 24 GLU B CA 1
ATOM 2712 C C . GLU B 1 58 ? -5.654 -29.463 11.613 1.00 19.05 24 GLU B C 1
ATOM 2713 O O . GLU B 1 58 ? -6.381 -29.159 12.550 1.00 19.23 24 GLU B O 1
ATOM 2719 N N . HIS B 1 59 ? -4.790 -28.611 11.064 1.00 19.08 25 HIS B N 1
ATOM 2720 C CA . HIS B 1 59 ? -4.704 -27.226 11.537 1.00 18.65 25 HIS B CA 1
ATOM 2721 C C . HIS B 1 59 ? -5.155 -26.250 10.466 1.00 19.11 25 HIS B C 1
ATOM 2722 O O . HIS B 1 59 ? -4.576 -26.192 9.392 1.00 19.68 25 HIS B O 1
ATOM 2729 N N . PHE B 1 60 ? -6.171 -25.450 10.767 1.00 18.98 26 PHE B N 1
ATOM 2730 C CA . PHE B 1 60 ? -6.491 -24.343 9.872 1.00 19.79 26 PHE B CA 1
ATOM 2731 C C . PHE B 1 60 ? -5.402 -23.276 9.931 1.00 20.32 26 PHE B C 1
ATOM 2732 O O . PHE B 1 60 ? -4.937 -22.814 8.887 1.00 21.07 26 PHE B O 1
ATOM 2740 N N . LEU B 1 61 ? -4.976 -22.935 11.149 1.00 20.26 27 LEU B N 1
ATOM 2741 C CA . LEU B 1 61 ? -3.845 -22.034 11.380 1.00 21.08 27 LEU B CA 1
ATOM 2742 C C . LEU B 1 61 ? -2.834 -22.699 12.294 1.00 20.11 27 LEU B C 1
ATOM 2743 O O . LEU B 1 61 ? -3.197 -23.504 13.146 1.00 20.04 27 LEU B O 1
ATOM 2748 N N . PHE B 1 62 ? -1.568 -22.345 12.132 1.00 19.91 28 PHE B N 1
ATOM 2749 C CA . PHE B 1 62 ? -0.526 -22.817 13.046 1.00 19.28 28 PHE B CA 1
ATOM 2750 C C . PHE B 1 62 ? 0.690 -21.934 12.900 1.00 19.58 28 PHE B C 1
ATOM 2751 O O . PHE B 1 62 ? 1.076 -21.562 11.780 1.00 19.95 28 PHE B O 1
ATOM 2759 N N . GLY B 1 63 ? 1.300 -21.613 14.035 1.00 19.01 29 GLY B N 1
ATOM 2760 C CA . GLY B 1 63 ? 2.601 -20.960 14.035 1.00 19.88 29 GLY B CA 1
ATOM 2761 C C . GLY B 1 63 ? 3.528 -21.567 15.065 1.00 19.37 29 GLY B C 1
ATOM 2762 O O . GLY B 1 63 ? 3.090 -21.937 16.159 1.00 19.41 29 GLY B O 1
ATOM 2763 N N . TYR B 1 64 ? 4.805 -21.670 14.718 1.00 19.84 30 TYR B N 1
ATOM 2764 C CA . TYR B 1 64 ? 5.826 -22.049 15.698 1.00 19.44 30 TYR B CA 1
ATOM 2765 C C . TYR B 1 64 ? 6.014 -20.922 16.697 1.00 18.85 30 TYR B C 1
ATOM 2766 O O . TYR B 1 64 ? 6.132 -19.764 16.293 1.00 18.85 30 TYR B O 1
ATOM 2775 N N . PRO B 1 65 ? 6.062 -21.253 18.004 1.00 17.87 31 PRO B N 1
ATOM 2776 C CA . PRO B 1 65 ? 6.279 -20.219 19.012 1.00 17.50 31 PRO B CA 1
ATOM 2777 C C . PRO B 1 65 ? 7.420 -19.276 18.630 1.00 18.30 31 PRO B C 1
ATOM 2778 O O . PRO B 1 65 ? 8.508 -19.720 18.229 1.00 18.43 31 PRO B O 1
ATOM 2782 N N . GLY B 1 66 ? 7.155 -17.976 18.760 1.00 18.08 32 GLY B N 1
ATOM 2783 C CA . GLY B 1 66 ? 8.076 -16.946 18.295 1.00 18.79 32 GLY B CA 1
ATOM 2784 C C . GLY B 1 66 ? 7.587 -16.242 17.042 1.00 19.13 32 GLY B C 1
ATOM 2785 O O . GLY B 1 66 ? 8.114 -15.196 16.672 1.00 20.31 32 GLY B O 1
ATOM 2786 N N . PHE B 1 67 ? 6.578 -16.811 16.383 1.00 19.07 33 PHE B N 1
ATOM 2787 C CA . PHE B 1 67 ? 6.036 -16.192 15.163 1.00 19.29 33 PHE B CA 1
ATOM 2788 C C . PHE B 1 67 ? 5.548 -14.764 15.408 1.00 19.93 33 PHE B C 1
ATOM 2789 O O . PHE B 1 67 ? 5.646 -13.902 14.528 1.00 20.10 33 PHE B O 1
ATOM 2797 N N . GLN B 1 68 ? 5.051 -14.516 16.617 1.00 19.81 34 GLN B N 1
ATOM 2798 C CA . GLN B 1 68 ? 4.519 -13.212 16.995 1.00 20.89 34 GLN B CA 1
ATOM 2799 C C . GLN B 1 68 ? 5.581 -12.111 16.887 1.00 20.73 34 GLN B C 1
ATOM 2800 O O . GLN B 1 68 ? 5.264 -10.958 16.596 1.00 21.75 34 GLN B O 1
ATOM 2806 N N . GLY B 1 69 ? 6.847 -12.475 17.103 1.00 19.98 35 GLY B N 1
ATOM 2807 C CA . GLY B 1 69 ? 7.944 -11.513 17.065 1.00 19.97 35 GLY B CA 1
ATOM 2808 C C . GLY B 1 69 ? 8.322 -11.060 15.663 1.00 20.43 35 GLY B C 1
ATOM 2809 O O . GLY B 1 69 ? 9.024 -10.073 15.506 1.00 21.42 35 GLY B O 1
ATOM 2810 N N . ASP B 1 70 ? 7.855 -11.809 14.658 1.00 20.51 36 ASP B N 1
ATOM 2811 C CA . ASP B 1 70 ? 8.121 -11.520 13.241 1.00 21.94 36 ASP B CA 1
ATOM 2812 C C . ASP B 1 70 ? 6.862 -10.945 12.585 1.00 22.60 36 ASP B C 1
ATOM 2813 O O . ASP B 1 70 ? 6.638 -11.124 11.383 1.00 23.67 36 ASP B O 1
ATOM 2818 N N . VAL B 1 71 ? 6.075 -10.216 13.384 1.00 22.44 37 VAL B N 1
ATOM 2819 C CA . VAL B 1 71 ? 4.811 -9.597 12.946 1.00 23.02 37 VAL B CA 1
ATOM 2820 C C . VAL B 1 71 ? 4.984 -8.613 11.782 1.00 24.01 37 VAL B C 1
ATOM 2821 O O . VAL B 1 71 ? 4.122 -8.523 10.902 1.00 24.62 37 VAL B O 1
ATOM 2825 N N . THR B 1 72 ? 6.093 -7.884 11.754 1.00 23.76 38 THR B N 1
ATOM 2826 C CA . THR B 1 72 ? 6.261 -6.846 10.733 1.00 25.34 38 THR B CA 1
ATOM 2827 C C . THR B 1 72 ? 6.283 -7.449 9.325 1.00 26.37 38 THR B C 1
ATOM 2828 O O . THR B 1 72 ? 5.511 -7.030 8.456 1.00 27.20 38 THR B O 1
ATOM 2832 N N . ARG B 1 73 ? 7.121 -8.461 9.127 1.00 26.26 39 ARG B N 1
ATOM 2833 C CA . ARG B 1 73 ? 7.227 -9.142 7.839 1.00 27.44 39 ARG B CA 1
ATOM 2834 C C . ARG B 1 73 ? 6.267 -10.315 7.710 1.00 26.97 39 ARG B C 1
ATOM 2835 O O . ARG B 1 73 ? 6.091 -10.853 6.611 1.00 28.21 39 ARG B O 1
ATOM 2843 N N . GLY B 1 74 ? 5.654 -10.709 8.827 1.00 25.56 40 GLY B N 1
ATOM 2844 C CA . GLY B 1 74 ? 4.767 -11.867 8.869 1.00 25.52 40 GLY B CA 1
ATOM 2845 C C . GLY B 1 74 ? 3.430 -11.597 9.532 1.00 25.40 40 GLY B C 1
ATOM 2846 O O . GLY B 1 74 ? 2.987 -12.368 10.385 1.00 24.13 40 GLY B O 1
ATOM 2847 N N . THR B 1 75 ? 2.780 -10.511 9.124 1.00 27.38 41 THR B N 1
ATOM 2848 C CA . THR B 1 75 ? 1.475 -10.119 9.658 1.00 28.28 41 THR B CA 1
ATOM 2849 C C . THR B 1 75 ? 0.383 -11.112 9.254 1.00 28.02 41 THR B C 1
ATOM 2850 O O . THR B 1 75 ? 0.372 -11.621 8.133 1.00 29.33 41 THR B O 1
ATOM 2854 N N . PHE B 1 76 ? -0.517 -11.396 10.192 1.00 27.43 42 PHE B N 1
ATOM 2855 C CA . PHE B 1 76 ? -1.701 -12.189 9.900 1.00 27.59 42 PHE B CA 1
ATOM 2856 C C . PHE B 1 76 ? -2.674 -11.361 9.067 1.00 29.11 42 PHE B C 1
ATOM 2857 O O . PHE B 1 76 ? -3.170 -10.326 9.508 1.00 29.95 42 PHE B O 1
ATOM 2865 N N . ARG B 1 77 ? -2.912 -11.817 7.847 1.00 30.23 43 ARG B N 1
ATOM 2866 C CA . ARG B 1 77 ? -3.826 -11.128 6.950 1.00 32.53 43 ARG B CA 1
ATOM 2867 C C . ARG B 1 77 ? -5.139 -11.898 6.988 1.00 32.27 43 ARG B C 1
ATOM 2868 O O . ARG B 1 77 ? -5.260 -12.967 6.390 1.00 31.99 43 ARG B O 1
ATOM 2876 N N . GLU B 1 78 ? -6.113 -11.367 7.725 1.00 32.67 44 GLU B N 1
ATOM 2877 C CA . GLU B 1 78 ? -7.287 -12.171 8.078 1.00 32.84 44 GLU B CA 1
ATOM 2878 C C . GLU B 1 78 ? -8.205 -12.518 6.909 1.00 33.14 44 GLU B C 1
ATOM 2879 O O . GLU B 1 78 ? -8.651 -13.661 6.810 1.00 32.36 44 GLU B O 1
ATOM 2885 N N . ASP B 1 79 ? -8.475 -11.558 6.026 1.00 34.10 45 ASP B N 1
ATOM 2886 C CA . ASP B 1 79 ? -9.342 -11.812 4.873 1.00 34.78 45 ASP B CA 1
ATOM 2887 C C . ASP B 1 79 ? -8.814 -12.941 3.991 1.00 34.02 45 ASP B C 1
ATOM 2888 O O . ASP B 1 79 ? -9.551 -13.877 3.677 1.00 33.12 45 ASP B O 1
ATOM 2893 N N . GLU B 1 80 ? -7.539 -12.859 3.613 1.00 33.48 46 GLU B N 1
ATOM 2894 C CA . GLU B 1 80 ? -6.921 -13.883 2.769 1.00 33.42 46 GLU B CA 1
ATOM 2895 C C . GLU B 1 80 ? -6.818 -15.228 3.487 1.00 31.12 46 GLU B C 1
ATOM 2896 O O . GLU B 1 80 ? -7.046 -16.279 2.884 1.00 31.08 46 GLU B O 1
ATOM 2902 N N . SER B 1 81 ? -6.481 -15.187 4.772 1.00 29.34 47 SER B N 1
ATOM 2903 C CA . SER B 1 81 ? -6.402 -16.397 5.583 1.00 27.53 47 SER B CA 1
ATOM 2904 C C . SER B 1 81 ? -7.750 -17.104 5.663 1.00 26.89 47 SER B C 1
ATOM 2905 O O . SER B 1 81 ? -7.821 -18.327 5.525 1.00 25.75 47 SER B O 1
ATOM 2908 N N . LEU B 1 82 ? -8.815 -16.329 5.875 1.00 27.27 48 LEU B N 1
ATOM 2909 C CA . LEU B 1 82 ? -10.163 -16.889 5.899 1.00 27.38 48 LEU B CA 1
ATOM 2910 C C . LEU B 1 82 ? -10.535 -17.509 4.557 1.00 28.00 48 LEU B C 1
ATOM 2911 O O . LEU B 1 82 ? -11.126 -18.587 4.523 1.00 28.08 48 LEU B O 1
ATOM 2916 N N . ARG B 1 83 ? -10.182 -16.840 3.460 1.00 29.09 49 ARG B N 1
ATOM 2917 C CA . ARG B 1 83 ? -10.439 -17.395 2.131 1.00 30.17 49 ARG B CA 1
ATOM 2918 C C . ARG B 1 83 ? -9.759 -18.764 1.963 1.00 29.12 49 ARG B C 1
ATOM 2919 O O . ARG B 1 83 ? -10.379 -19.713 1.485 1.00 29.26 49 ARG B O 1
ATOM 2927 N N . VAL B 1 84 ? -8.497 -18.862 2.375 1.00 28.27 50 VAL B N 1
ATOM 2928 C CA . VAL B 1 84 ? -7.738 -20.107 2.265 1.00 27.69 50 VAL B CA 1
ATOM 2929 C C . VAL B 1 84 ? -8.328 -21.200 3.169 1.00 26.27 50 VAL B C 1
ATOM 2930 O O . VAL B 1 84 ? -8.513 -22.343 2.736 1.00 26.47 50 VAL B O 1
ATOM 2934 N N . ALA B 1 85 ? -8.645 -20.841 4.414 1.00 25.32 51 ALA B N 1
ATOM 2935 C CA . ALA B 1 85 ? -9.209 -21.797 5.366 1.00 24.37 51 ALA B CA 1
ATOM 2936 C C . ALA B 1 85 ? -10.595 -22.284 4.931 1.00 24.88 51 ALA B C 1
ATOM 2937 O O . ALA B 1 85 ? -10.915 -23.470 5.062 1.00 24.27 51 ALA B O 1
ATOM 2939 N N . VAL B 1 86 ? -11.408 -21.368 4.408 1.00 25.90 52 VAL B N 1
ATOM 2940 C CA . VAL B 1 86 ? -12.723 -21.733 3.876 1.00 26.95 52 VAL B CA 1
ATOM 2941 C C . VAL B 1 86 ? -12.576 -22.696 2.691 1.00 27.79 52 VAL B C 1
ATOM 2942 O O . VAL B 1 86 ? -13.316 -23.682 2.594 1.00 28.11 52 VAL B O 1
ATOM 2946 N N . GLU B 1 87 ? -11.605 -22.426 1.818 1.00 28.86 53 GLU B N 1
ATOM 2947 C CA . GLU B 1 87 ? -11.341 -23.298 0.673 1.00 30.17 53 GLU B CA 1
ATOM 2948 C C . GLU B 1 87 ? -10.936 -24.701 1.126 1.00 28.91 53 GLU B C 1
ATOM 2949 O O . GLU B 1 87 ? -11.405 -25.691 0.564 1.00 29.37 53 GLU B O 1
ATOM 2955 N N . ALA B 1 88 ? -10.080 -24.778 2.146 1.00 27.76 54 ALA B N 1
ATOM 2956 C CA . ALA B 1 88 ? -9.686 -26.062 2.733 1.00 26.73 54 ALA B CA 1
ATOM 2957 C C . ALA B 1 88 ? -10.903 -26.821 3.254 1.00 26.57 54 ALA B C 1
ATOM 2958 O O . ALA B 1 88 ? -11.044 -28.019 3.005 1.00 26.74 54 ALA B O 1
ATOM 2960 N N . ALA B 1 89 ? -11.783 -26.109 3.961 1.00 26.19 55 ALA B N 1
ATOM 2961 C CA . ALA B 1 89 ? -13.014 -26.694 4.488 1.00 26.08 55 ALA B CA 1
ATOM 2962 C C . ALA B 1 89 ? -13.908 -27.212 3.365 1.00 27.11 55 ALA B C 1
ATOM 2963 O O . ALA B 1 89 ? -14.467 -28.305 3.469 1.00 27.03 55 ALA B O 1
ATOM 2965 N N . GLU B 1 90 ? -14.030 -26.437 2.288 1.00 28.02 56 GLU B N 1
ATOM 2966 C CA . GLU B 1 90 ? -14.866 -26.845 1.156 1.00 29.75 56 GLU B CA 1
ATOM 2967 C C . GLU B 1 90 ? -14.296 -28.072 0.446 1.00 29.93 56 GLU B C 1
ATOM 2968 O O . GLU B 1 90 ? -15.052 -28.923 -0.036 1.00 30.60 56 GLU B O 1
ATOM 2974 N N . LYS B 1 91 ? -12.968 -28.155 0.389 1.00 29.88 57 LYS B N 1
ATOM 2975 C CA . LYS B 1 91 ? -12.291 -29.323 -0.168 1.00 30.26 57 LYS B CA 1
ATOM 2976 C C . LYS B 1 91 ? -12.600 -30.564 0.657 1.00 29.77 57 LYS B C 1
ATOM 2977 O O . LYS B 1 91 ? -12.853 -31.630 0.102 1.00 30.59 57 LYS B O 1
ATOM 2983 N N . MET B 1 92 ? -12.588 -30.418 1.978 1.00 28.47 58 MET B N 1
ATOM 2984 C CA . MET B 1 92 ? -12.901 -31.535 2.864 1.00 27.68 58 MET B CA 1
ATOM 2985 C C . MET B 1 92 ? -14.361 -31.948 2.752 1.00 27.98 58 MET B C 1
ATOM 2986 O O . ME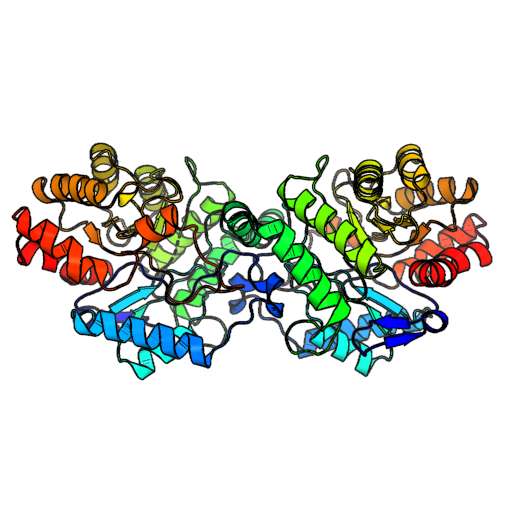T B 1 92 ? -14.667 -33.142 2.707 1.00 27.82 58 MET B O 1
ATOM 2991 N N . LYS B 1 93 ? -15.249 -30.958 2.669 1.00 28.03 59 LYS B N 1
ATOM 2992 C CA . LYS B 1 93 ? -16.679 -31.217 2.482 1.00 28.80 59 LYS B CA 1
ATOM 2993 C C . LYS B 1 93 ? -16.960 -32.018 1.211 1.00 29.91 59 LYS B C 1
ATOM 2994 O O . LYS B 1 93 ? -17.823 -32.900 1.210 1.00 30.10 59 LYS B O 1
ATOM 3000 N N . ARG B 1 94 ? -16.221 -31.727 0.141 1.00 30.40 60 ARG B N 1
ATOM 3001 C CA . ARG B 1 94 ? -16.407 -32.439 -1.129 1.00 32.08 60 ARG B CA 1
ATOM 3002 C C . ARG B 1 94 ? -16.135 -33.939 -1.025 1.00 31.47 60 ARG B C 1
ATOM 3003 O O . ARG B 1 94 ? -16.646 -34.727 -1.829 1.00 32.66 60 ARG B O 1
ATOM 3011 N N . HIS B 1 95 ? -15.345 -34.327 -0.026 1.00 30.25 61 HIS B N 1
ATOM 3012 C CA . HIS B 1 95 ? -15.053 -35.737 0.223 1.00 29.66 61 HIS B CA 1
ATOM 3013 C C . HIS B 1 95 ? -15.885 -36.336 1.359 1.00 29.07 61 HIS B C 1
ATOM 3014 O O . HIS B 1 95 ? -15.586 -37.428 1.848 1.00 29.08 61 HIS B O 1
ATOM 3021 N N . GLY B 1 96 ? -16.934 -35.620 1.765 1.00 28.70 62 GLY B N 1
ATOM 3022 C CA . GLY B 1 96 ? -17.886 -36.133 2.752 1.00 28.44 62 GLY B CA 1
ATOM 3023 C C . GLY B 1 96 ? -17.555 -35.821 4.202 1.00 26.91 62 GLY B C 1
ATOM 3024 O O . GLY B 1 96 ? -18.269 -36.251 5.103 1.00 27.25 62 GLY B O 1
ATOM 3025 N N . ILE B 1 97 ? -16.476 -35.079 4.438 1.00 26.22 63 ILE B N 1
ATOM 3026 C CA . ILE B 1 97 ? -16.098 -34.709 5.800 1.00 25.02 63 ILE B CA 1
ATOM 3027 C C . ILE B 1 97 ? -17.092 -33.702 6.375 1.00 25.20 63 ILE B C 1
ATOM 3028 O O . ILE B 1 97 ? -17.414 -32.699 5.733 1.00 26.19 63 ILE B O 1
ATOM 3033 N N . GLN B 1 98 ? -17.580 -33.997 7.576 1.00 25.05 64 GLN B N 1
ATOM 3034 C CA . GLN B 1 98 ? -18.514 -33.124 8.284 1.00 25.47 64 GLN B CA 1
ATOM 3035 C C . GLN B 1 98 ? -17.885 -32.485 9.516 1.00 24.36 64 GLN B C 1
ATOM 3036 O O . GLN B 1 98 ? -18.369 -31.456 9.991 1.00 24.45 64 GLN B O 1
ATOM 3042 N N . THR B 1 99 ? -16.801 -33.082 10.013 1.00 23.32 65 THR B N 1
ATOM 3043 C CA . THR B 1 99 ? -16.165 -32.636 11.254 1.00 22.79 65 THR B CA 1
ATOM 3044 C C . THR B 1 99 ? -14.646 -32.688 11.154 1.00 22.16 65 THR B C 1
ATOM 3045 O O . THR B 1 99 ? -14.079 -33.617 10.576 1.00 22.09 65 THR B O 1
ATOM 3049 N N . VAL B 1 100 ? -14.002 -31.663 11.701 1.00 21.22 66 VAL B N 1
ATOM 3050 C CA . VAL B 1 100 ? -12.548 -31.633 11.842 1.00 21.11 66 VAL B CA 1
ATOM 3051 C C . VAL B 1 100 ? -12.190 -31.297 13.284 1.00 20.44 66 VAL B C 1
ATOM 3052 O O . VAL B 1 100 ? -12.757 -30.368 13.874 1.00 20.99 66 VAL B O 1
ATOM 3056 N N . VAL B 1 101 ? -11.271 -32.075 13.853 1.00 19.86 67 VAL B N 1
ATOM 3057 C CA . VAL B 1 101 ? -10.654 -31.726 15.128 1.00 19.49 67 VAL B CA 1
ATOM 3058 C C . VAL B 1 101 ? -9.362 -30.972 14.821 1.00 18.73 67 VAL B C 1
ATOM 3059 O O . VAL B 1 101 ? -8.480 -31.487 14.121 1.00 18.77 67 VAL B O 1
ATOM 3063 N N . ASP B 1 102 ? -9.288 -29.737 15.315 1.00 18.65 68 ASP B N 1
ATOM 3064 C CA . ASP B 1 102 ? -8.129 -28.881 15.127 1.00 18.45 68 ASP B CA 1
ATOM 3065 C C . ASP B 1 102 ? -7.441 -28.723 16.482 1.00 18.27 68 ASP B C 1
ATOM 3066 O O . ASP B 1 102 ? -7.916 -27.956 17.333 1.00 18.25 68 ASP B O 1
ATOM 3071 N N . PRO B 1 103 ? -6.336 -29.457 16.697 1.00 18.23 69 PRO B N 1
ATOM 3072 C CA . PRO B 1 103 ? -5.659 -29.471 17.991 1.00 18.56 69 PRO B CA 1
ATOM 3073 C C . PRO B 1 103 ? -4.500 -28.477 18.089 1.00 17.90 69 PRO B C 1
ATOM 3074 O O . PRO B 1 103 ? -3.498 -28.761 18.749 1.00 17.60 69 PRO B O 1
ATOM 3078 N N . THR B 1 104 ? -4.636 -27.319 17.445 1.00 17.89 70 THR B N 1
ATOM 3079 C CA . THR B 1 104 ? -3.607 -26.287 17.545 1.00 17.82 70 THR B CA 1
ATOM 3080 C C . THR B 1 104 ? -3.385 -25.896 19.010 1.00 17.60 70 THR B C 1
ATOM 3081 O O . THR B 1 104 ? -4.335 -25.479 19.687 1.00 17.87 70 THR B O 1
ATOM 3085 N N . PRO B 1 105 ? -2.138 -26.043 19.509 1.00 17.64 71 PRO B N 1
ATOM 3086 C CA . PRO B 1 105 ? -1.889 -25.676 20.909 1.00 17.36 71 PRO B CA 1
ATOM 3087 C C . PRO B 1 105 ? -2.057 -24.186 21.189 1.00 17.31 71 PRO B C 1
ATOM 3088 O O . PRO B 1 105 ? -1.937 -23.345 20.282 1.00 17.12 71 PRO B O 1
ATOM 3092 N N . ASN B 1 106 ? -2.344 -23.878 22.452 1.00 17.41 72 ASN B N 1
ATOM 3093 C CA . ASN B 1 106 ? -2.511 -22.511 22.925 1.00 17.59 72 ASN B CA 1
ATOM 3094 C C . ASN B 1 106 ? -1.296 -21.635 22.642 1.00 17.63 72 ASN B C 1
ATOM 3095 O O . ASN B 1 106 ? -1.431 -20.421 22.454 1.00 18.68 72 ASN B O 1
ATOM 3100 N N . ASP B 1 107 ? -0.109 -22.245 22.659 1.00 16.93 73 ASP B N 1
ATOM 3101 C CA . ASP B 1 107 ? 1.130 -21.512 22.410 1.00 17.26 73 ASP B CA 1
ATOM 3102 C C . ASP B 1 107 ? 1.576 -21.524 20.942 1.00 17.14 73 ASP B C 1
ATOM 3103 O O . ASP B 1 107 ? 2.650 -21.015 20.624 1.00 18.27 73 ASP B O 1
ATOM 3108 N N . CYS B 1 108 ? 0.735 -22.075 20.067 1.00 17.34 74 CYS B N 1
ATOM 3109 C CA . CYS B 1 108 ? 1.039 -22.166 18.645 1.00 18.05 74 CYS B CA 1
ATOM 3110 C C . CYS B 1 108 ? 0.024 -21.416 17.775 1.00 18.40 74 CYS B C 1
ATOM 3111 O O . CYS B 1 108 ? -0.216 -21.795 16.632 1.00 18.98 74 CYS B O 1
ATOM 3114 N N . GLY B 1 109 ? -0.565 -20.357 18.324 1.00 18.69 75 GLY B N 1
ATOM 3115 C CA . GLY B 1 109 ? -1.407 -19.455 17.539 1.00 19.30 75 GLY B CA 1
ATOM 3116 C C . GLY B 1 109 ? -2.886 -19.799 17.454 1.00 19.53 75 GLY B C 1
ATOM 3117 O O . GLY B 1 109 ? -3.592 -19.262 16.600 1.00 20.19 75 GLY B O 1
ATOM 3118 N N . ARG B 1 110 ? -3.353 -20.681 18.338 1.00 18.84 76 ARG B N 1
ATOM 3119 C CA . ARG B 1 110 ? -4.769 -21.072 18.391 1.00 18.84 76 ARG B CA 1
ATOM 3120 C C . ARG B 1 110 ? -5.684 -19.853 18.324 1.00 19.44 76 ARG B C 1
ATOM 3121 O O . ARG B 1 110 ? -5.497 -18.888 19.073 1.00 20.24 76 ARG B O 1
ATOM 3129 N N . ASN B 1 111 ? -6.670 -19.902 17.427 1.00 19.65 77 ASN B N 1
ATOM 3130 C CA . ASN B 1 111 ? -7.574 -18.776 17.215 1.00 20.42 77 ASN B CA 1
ATOM 3131 C C . ASN B 1 111 ? -9.012 -19.283 17.061 1.00 20.48 77 ASN B C 1
ATOM 3132 O O . ASN B 1 111 ? -9.502 -19.448 15.941 1.00 20.93 77 ASN B O 1
ATOM 3137 N N . PRO B 1 112 ? -9.696 -19.546 18.190 1.00 20.78 78 PRO B N 1
ATOM 3138 C CA . PRO B 1 112 ? -11.024 -20.145 18.097 1.00 20.89 78 PRO B CA 1
ATOM 3139 C C . PRO B 1 112 ? -12.050 -19.302 17.345 1.00 21.54 78 PRO B C 1
ATOM 3140 O O . PRO B 1 112 ? -12.859 -19.862 16.615 1.00 21.76 78 PRO B O 1
ATOM 3144 N N . ALA B 1 113 ? -12.017 -17.976 17.508 1.00 21.59 79 ALA B N 1
ATOM 3145 C CA . ALA B 1 113 ? -12.946 -17.104 16.787 1.00 22.29 79 ALA B CA 1
ATOM 3146 C C . ALA B 1 113 ? -12.760 -17.202 15.269 1.00 22.51 79 ALA B C 1
ATOM 3147 O O . ALA B 1 113 ? -13.737 -17.142 14.512 1.00 23.13 79 ALA B O 1
ATOM 3149 N N . PHE B 1 114 ? -11.511 -17.374 14.835 1.00 22.06 80 PHE B N 1
ATOM 3150 C CA . PHE B 1 114 ? -11.231 -17.557 13.412 1.00 22.28 80 PHE B CA 1
ATOM 3151 C C . PHE B 1 114 ? -11.829 -18.869 12.918 1.00 21.82 80 PHE B C 1
ATOM 3152 O O . PHE B 1 114 ? -12.452 -18.909 11.859 1.00 22.47 80 PHE B O 1
ATOM 3160 N N . LEU B 1 115 ? -11.660 -19.934 13.700 1.00 21.06 81 LEU B N 1
ATOM 3161 C CA . LEU B 1 115 ? -12.241 -21.234 13.363 1.00 21.30 81 LEU B CA 1
ATOM 3162 C C . LEU B 1 115 ? -13.756 -21.143 13.254 1.00 22.11 81 LEU B C 1
ATOM 3163 O O . LEU B 1 115 ? -14.355 -21.759 12.375 1.00 22.74 81 LEU B O 1
ATOM 3168 N N . ARG B 1 116 ? -14.365 -20.364 14.148 1.00 22.74 82 ARG B N 1
ATOM 3169 C CA . ARG B 1 116 ? -15.810 -20.132 14.123 1.00 23.82 82 ARG B CA 1
ATOM 3170 C C . ARG B 1 116 ? -16.262 -19.430 12.836 1.00 24.81 82 ARG B C 1
ATOM 3171 O O . ARG B 1 116 ? -17.316 -19.760 12.296 1.00 25.51 82 ARG B O 1
ATOM 3179 N N . ARG B 1 117 ? -15.460 -18.483 12.343 1.00 24.76 83 ARG B N 1
ATOM 3180 C CA . ARG B 1 117 ? -15.740 -17.828 11.055 1.00 26.18 83 ARG B CA 1
ATOM 3181 C C . ARG B 1 117 ? -15.750 -18.849 9.918 1.00 25.63 83 ARG B C 1
ATOM 3182 O O . ARG B 1 117 ? -16.606 -18.796 9.037 1.00 26.81 83 ARG B O 1
ATOM 3190 N N . VAL B 1 118 ? -14.789 -19.773 9.939 1.00 24.47 84 VAL B N 1
ATOM 3191 C CA . VAL B 1 118 ? -14.711 -20.834 8.930 1.00 24.70 84 VAL B CA 1
ATOM 3192 C C . VAL B 1 118 ? -15.953 -21.727 8.983 1.00 24.89 84 VAL B C 1
ATOM 3193 O O . VAL B 1 118 ? -16.574 -22.008 7.953 1.00 26.04 84 VAL B O 1
ATOM 3197 N N . ALA B 1 119 ? -16.318 -22.136 10.195 1.00 24.63 85 ALA B N 1
ATOM 3198 C CA . ALA B 1 119 ? -17.455 -23.029 10.422 1.00 25.48 85 ALA B CA 1
ATOM 3199 C C . ALA B 1 119 ? -18.791 -22.368 10.087 1.00 26.84 85 ALA B C 1
ATOM 3200 O O . ALA B 1 119 ? -19.680 -23.007 9.519 1.00 27.50 85 ALA B O 1
ATOM 3202 N N . GLU B 1 120 ? -18.933 -21.088 10.434 1.00 27.92 86 GLU B N 1
ATOM 3203 C CA . GLU B 1 120 ? -20.160 -20.347 10.142 1.00 29.66 86 GLU B CA 1
ATOM 3204 C C . GLU B 1 120 ? -20.370 -20.214 8.635 1.00 30.78 86 GLU B C 1
ATOM 3205 O O . GLU B 1 120 ? -21.502 -20.299 8.146 1.00 32.20 86 GLU B O 1
ATOM 3211 N N . GLU B 1 121 ? -19.269 -20.031 7.907 1.00 30.50 87 GLU B N 1
ATOM 3212 C CA . GLU B 1 121 ? -19.311 -19.865 6.454 1.00 31.75 87 GLU B CA 1
ATOM 3213 C C . GLU B 1 121 ? -19.595 -21.183 5.730 1.00 31.22 87 GLU B C 1
ATOM 3214 O O . GLU B 1 121 ? -20.299 -21.199 4.721 1.00 32.35 87 GLU B O 1
ATOM 3220 N N . THR B 1 122 ? -19.070 -22.285 6.261 1.00 29.71 88 THR B N 1
ATOM 3221 C CA . THR B 1 122 ? -19.084 -23.566 5.540 1.00 29.32 88 THR B CA 1
ATOM 3222 C C . THR B 1 122 ? -20.016 -24.645 6.099 1.00 29.46 88 THR B C 1
ATOM 3223 O O . THR B 1 122 ? -20.352 -25.593 5.392 1.00 29.60 88 THR B O 1
ATOM 3227 N N . GLY B 1 123 ? -20.412 -24.515 7.362 1.00 28.85 89 GLY B N 1
ATOM 3228 C CA . GLY B 1 123 ? -21.229 -25.541 8.013 1.00 29.03 89 GLY B CA 1
ATOM 3229 C C . GLY B 1 123 ? -20.437 -26.740 8.504 1.00 28.25 89 GLY B C 1
ATOM 3230 O O . GLY B 1 123 ? -21.011 -27.697 9.030 1.00 28.50 89 GLY B O 1
ATOM 3231 N N . LEU B 1 124 ? -19.119 -26.692 8.330 1.00 27.52 90 LEU B N 1
ATOM 3232 C CA . LEU B 1 124 ? -18.233 -27.720 8.863 1.00 26.66 90 LEU B CA 1
ATOM 3233 C C . LEU B 1 124 ? -18.202 -27.622 10.389 1.00 25.93 90 LEU B C 1
ATOM 3234 O O . LEU B 1 124 ? -18.117 -26.518 10.938 1.00 26.32 90 LEU B O 1
ATOM 3239 N N . ASN B 1 125 ? -18.299 -28.759 11.080 1.00 25.28 91 ASN B N 1
ATOM 3240 C CA . ASN B 1 125 ? -18.057 -28.779 12.521 1.00 24.64 91 ASN B CA 1
ATOM 3241 C C . ASN B 1 125 ? -16.555 -28.724 12.750 1.00 23.24 91 ASN B C 1
ATOM 3242 O O . ASN B 1 125 ? -15.800 -29.481 12.128 1.00 23.14 91 ASN B O 1
ATOM 3247 N N . ILE B 1 126 ? -16.115 -27.810 13.608 1.00 22.36 92 ILE B N 1
ATOM 3248 C CA . ILE B 1 126 ? -14.716 -27.747 14.004 1.00 21.48 92 ILE B CA 1
ATOM 3249 C C . ILE B 1 126 ? -14.641 -27.812 15.517 1.00 20.84 92 ILE B C 1
ATOM 3250 O O . ILE B 1 126 ? -15.315 -27.042 16.214 1.00 21.13 92 ILE B O 1
ATOM 3255 N N . ILE B 1 127 ? -13.840 -28.752 16.014 1.00 20.38 93 ILE B N 1
ATOM 3256 C CA . ILE B 1 127 ? -13.621 -28.921 17.444 1.00 20.44 93 ILE B CA 1
ATOM 3257 C C . ILE B 1 127 ? -12.202 -28.469 17.748 1.00 20.07 93 ILE B C 1
ATOM 3258 O O . ILE B 1 127 ? -11.258 -28.945 17.125 1.00 20.12 93 ILE B O 1
ATOM 3263 N N . CYS B 1 128 ? -12.048 -27.537 18.687 1.00 19.57 94 CYS B N 1
ATOM 3264 C CA . CYS B 1 128 ? -10.712 -27.048 19.033 1.00 19.61 94 CYS B CA 1
ATOM 3265 C C . CYS B 1 128 ? -10.221 -27.589 20.376 1.00 19.15 94 CYS B C 1
ATOM 3266 O O . CYS B 1 128 ? -10.959 -28.291 21.092 1.00 19.03 94 CYS B O 1
ATOM 3269 N N . ALA B 1 129 ? -8.970 -27.272 20.696 1.00 18.94 95 ALA B N 1
ATOM 3270 C CA . ALA B 1 129 ? -8.303 -27.847 21.853 1.00 18.64 95 ALA B CA 1
ATOM 3271 C C . ALA B 1 129 ? -7.886 -26.816 22.887 1.00 18.68 95 ALA B C 1
ATOM 3272 O O . ALA B 1 129 ? -7.852 -25.612 22.611 1.00 19.16 95 ALA B O 1
ATOM 3274 N N . THR B 1 130 ? -7.609 -27.321 24.084 1.00 18.09 96 THR B N 1
ATOM 3275 C CA . THR B 1 130 ? -6.892 -26.588 25.118 1.00 17.80 96 THR B CA 1
ATOM 3276 C C . THR B 1 130 ? -5.629 -27.391 25.428 1.00 17.82 96 THR B C 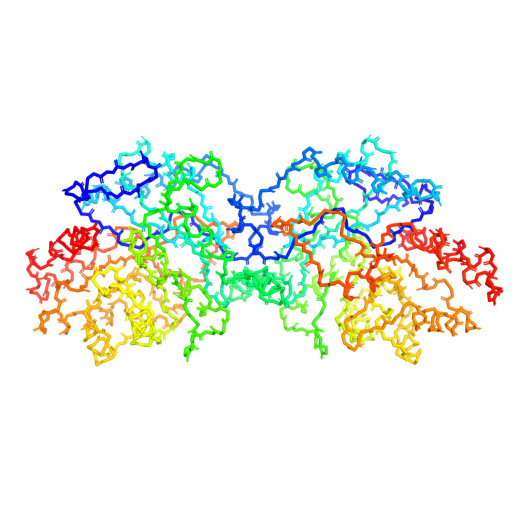1
ATOM 3277 O O . THR B 1 130 ? -5.686 -28.606 25.589 1.00 18.45 96 THR B O 1
ATOM 3281 N N . GLY B 1 131 ? -4.486 -26.718 25.474 1.00 17.28 97 GLY B N 1
ATOM 3282 C CA . GLY B 1 131 ? -3.224 -27.419 25.723 1.00 17.58 97 GLY B CA 1
ATOM 3283 C C . GLY B 1 131 ? -2.020 -26.626 25.276 1.00 17.12 97 GLY B C 1
ATOM 3284 O O . GLY B 1 131 ? -2.143 -25.619 24.582 1.00 18.65 97 GLY B O 1
ATOM 3285 N N . TYR B 1 132 ? -0.843 -27.067 25.704 1.00 17.16 98 TYR B N 1
ATOM 3286 C CA . TYR B 1 132 ? 0.403 -26.462 25.245 1.00 16.85 98 TYR B CA 1
ATOM 3287 C C . TYR B 1 132 ? 1.225 -27.503 24.509 1.00 17.26 98 TYR B C 1
ATOM 3288 O O . TYR B 1 132 ? 1.063 -28.710 24.737 1.00 18.07 98 TYR B O 1
ATOM 3297 N N . TYR B 1 133 ? 2.117 -27.048 23.637 1.00 17.16 99 TYR B N 1
ATOM 3298 C CA . TYR B 1 133 ? 2.938 -27.991 22.865 1.00 17.75 99 TYR B CA 1
ATOM 3299 C C . TYR B 1 133 ? 4.089 -28.569 23.684 1.00 18.68 99 TYR B C 1
ATOM 3300 O O . TYR B 1 133 ? 4.295 -28.198 24.838 1.00 18.43 99 TYR B O 1
ATOM 3309 N N . TYR B 1 134 ? 4.835 -29.482 23.073 1.00 19.07 100 TYR B N 1
ATOM 3310 C CA . TYR B 1 134 ? 5.988 -30.097 23.723 1.00 20.84 100 TYR B CA 1
ATOM 3311 C C . TYR B 1 134 ? 7.128 -29.072 23.739 1.00 21.86 100 TYR B C 1
ATOM 3312 O O . TYR B 1 134 ? 7.083 -28.092 22.998 1.00 22.13 100 TYR B O 1
ATOM 3321 N N . GLU B 1 135 ? 8.141 -29.289 24.572 1.00 23.57 101 GLU B N 1
ATOM 3322 C CA . GLU B 1 135 ? 9.193 -28.273 24.757 1.00 25.06 101 GLU B CA 1
ATOM 3323 C C . GLU B 1 135 ? 9.869 -27.744 23.485 1.00 25.87 101 GLU B C 1
ATOM 3324 O O . GLU B 1 135 ? 10.020 -26.528 23.320 1.00 26.07 101 GLU B O 1
ATOM 3330 N N . GLY B 1 136 ? 10.276 -28.645 22.592 1.00 26.41 102 GLY B N 1
ATOM 3331 C CA . GLY B 1 136 ? 11.068 -28.260 21.417 1.00 26.82 102 GLY B CA 1
ATOM 3332 C C . GLY B 1 136 ? 10.387 -27.376 20.388 1.00 26.27 102 GLY B C 1
ATOM 3333 O O . GLY B 1 136 ? 11.052 -26.702 19.592 1.00 26.83 102 GLY B O 1
ATOM 3334 N N . GLU B 1 137 ? 9.062 -27.389 20.383 1.00 25.03 103 GLU B N 1
ATOM 3335 C CA . GLU B 1 137 ? 8.290 -26.516 19.508 1.00 24.96 103 GLU B CA 1
ATOM 3336 C C . GLU B 1 137 ? 7.220 -25.798 20.317 1.00 22.99 103 GLU B C 1
ATOM 3337 O O . GLU B 1 137 ? 6.146 -25.460 19.801 1.00 23.66 103 GLU B O 1
ATOM 3343 N N . GLY B 1 138 ? 7.508 -25.611 21.602 1.00 21.96 104 GLY B N 1
ATOM 3344 C CA . GLY B 1 138 ? 6.580 -24.911 22.483 1.00 19.90 104 GLY B CA 1
ATOM 3345 C C . GLY B 1 138 ? 7.164 -23.632 23.031 1.00 18.95 104 GLY B C 1
ATOM 3346 O O . GLY B 1 138 ? 8.278 -23.242 22.675 1.00 18.92 104 GLY B O 1
ATOM 3347 N N . ALA B 1 139 ? 6.398 -22.971 23.896 1.00 17.84 105 ALA B N 1
ATOM 3348 C CA . ALA B 1 139 ? 6.897 -21.804 24.631 1.00 18.43 105 ALA B CA 1
ATOM 3349 C C . ALA B 1 139 ? 6.881 -22.063 26.145 1.00 18.12 105 ALA B C 1
ATOM 3350 O O . ALA B 1 139 ? 6.020 -21.534 26.864 1.00 18.04 105 ALA B O 1
ATOM 3352 N N . PRO B 1 140 ? 7.833 -22.879 26.639 1.00 18.14 106 PRO B N 1
ATOM 3353 C CA . PRO B 1 140 ? 7.821 -23.217 28.071 1.00 18.16 106 PRO B CA 1
ATOM 3354 C C . PRO B 1 140 ? 8.153 -22.134 29.115 1.00 18.21 106 PRO B C 1
ATOM 3355 O O . PRO B 1 140 ? 7.804 -22.329 30.275 1.00 18.27 106 PRO B O 1
ATOM 3359 N N . PRO B 1 141 ? 8.821 -21.016 28.745 1.00 18.06 107 PRO B N 1
ATOM 3360 C CA . PRO B 1 141 ? 9.236 -20.113 29.835 1.00 18.49 107 PRO B CA 1
ATOM 3361 C C . PRO B 1 141 ? 8.128 -19.713 30.819 1.00 18.39 107 PRO B C 1
ATOM 3362 O O . PRO B 1 141 ? 8.375 -19.660 32.025 1.00 19.71 107 PRO B O 1
ATOM 3366 N N . TYR B 1 142 ? 6.932 -19.440 30.307 1.00 18.35 108 TYR B N 1
ATOM 3367 C CA . TYR B 1 142 ? 5.845 -18.946 31.148 1.00 18.22 108 TYR B CA 1
ATOM 3368 C C . TYR B 1 142 ? 5.445 -19.940 32.243 1.00 18.36 108 TYR B C 1
ATOM 3369 O O . TYR B 1 142 ? 5.463 -19.599 33.439 1.00 18.92 108 TYR B O 1
ATOM 3378 N N . PHE B 1 143 ? 5.108 -21.168 31.857 1.00 18.54 109 PHE B N 1
ATOM 3379 C CA . PHE B 1 143 ? 4.739 -22.148 32.872 1.00 18.96 109 PHE B CA 1
ATOM 3380 C C . PHE B 1 143 ? 5.932 -22.743 33.619 1.00 19.93 109 PHE B C 1
ATOM 3381 O O . PHE B 1 143 ? 5.767 -23.260 34.727 1.00 20.53 109 PHE B O 1
ATOM 3389 N N . GLN B 1 144 ? 7.139 -22.633 33.057 1.00 20.04 110 GLN B N 1
ATOM 3390 C CA . GLN B 1 144 ? 8.344 -22.977 33.825 1.00 21.19 110 GLN B CA 1
ATOM 3391 C C . GLN B 1 144 ? 8.499 -22.012 34.993 1.00 21.88 110 GLN B C 1
ATOM 3392 O O . GLN B 1 144 ? 8.835 -22.424 36.102 1.00 22.39 110 GLN B O 1
ATOM 3398 N N . PHE B 1 145 ? 8.245 -20.730 34.739 1.00 21.76 111 PHE B N 1
ATOM 3399 C CA . PHE B 1 145 ? 8.320 -19.727 35.796 1.00 23.38 111 PHE B CA 1
ATOM 3400 C C . PHE B 1 145 ? 7.256 -19.998 36.862 1.00 23.67 111 PHE B C 1
ATOM 3401 O O . PHE B 1 145 ? 7.541 -19.939 38.059 1.00 24.34 111 PHE B O 1
ATOM 3409 N N . ARG B 1 146 ? 6.041 -20.321 36.429 1.00 23.26 112 ARG B N 1
ATOM 3410 C CA . ARG B 1 146 ? 4.970 -20.622 37.389 1.00 24.32 112 ARG B CA 1
ATOM 3411 C C . ARG B 1 146 ? 5.224 -21.915 38.160 1.00 25.27 112 ARG B C 1
ATOM 3412 O O . ARG B 1 146 ? 4.725 -22.078 39.278 1.00 26.12 112 ARG B O 1
ATOM 3420 N N . ARG B 1 147 ? 6.004 -22.826 37.577 1.00 25.33 113 ARG B N 1
ATOM 3421 C CA . ARG B 1 147 ? 6.426 -24.030 38.297 1.00 26.72 113 ARG B CA 1
ATOM 3422 C C . ARG B 1 147 ? 7.359 -23.654 39.449 1.00 28.31 113 ARG B C 1
ATOM 3423 O O . ARG B 1 147 ? 7.269 -24.217 40.548 1.00 29.00 113 ARG B O 1
ATOM 3431 N N . LEU B 1 148 ? 8.238 -22.691 39.189 1.00 28.55 114 LEU B N 1
ATOM 3432 C CA . LEU B 1 148 ? 9.132 -22.153 40.213 1.00 30.57 114 LEU B CA 1
ATOM 3433 C C . LEU B 1 148 ? 8.343 -21.476 41.335 1.00 31.29 114 LEU B C 1
ATOM 3434 O O . LEU B 1 148 ? 8.733 -21.549 42.508 1.00 32.86 114 LEU B O 1
ATOM 3439 N N . LEU B 1 149 ? 7.234 -20.831 40.971 1.00 30.84 115 LEU B N 1
ATOM 3440 C CA . LEU B 1 149 ? 6.337 -20.195 41.945 1.00 31.58 115 LEU B CA 1
ATOM 3441 C C . LEU B 1 149 ? 5.512 -21.216 42.731 1.00 31.81 115 LEU B C 1
ATOM 3442 O O . LEU B 1 149 ? 4.957 -20.891 43.787 1.00 33.17 115 LEU B O 1
ATOM 3447 N N . GLY B 1 150 ? 5.425 -22.437 42.204 1.00 30.74 116 GLY B N 1
ATOM 3448 C CA . GLY B 1 150 ? 4.696 -23.524 42.848 1.00 30.46 116 GLY B CA 1
ATOM 3449 C C . GLY B 1 150 ? 3.234 -23.644 42.451 1.00 29.63 116 GLY B C 1
ATOM 3450 O O . GLY B 1 150 ? 2.490 -24.411 43.055 1.00 30.50 116 GLY B O 1
ATOM 3451 N N . THR B 1 151 ? 2.818 -22.908 41.423 1.00 27.51 117 THR B N 1
ATOM 3452 C CA . THR B 1 151 ? 1.407 -22.890 41.031 1.00 26.68 117 THR B CA 1
ATOM 3453 C C . THR B 1 151 ? 1.096 -23.484 39.650 1.00 25.10 117 THR B C 1
ATOM 3454 O O . THR B 1 151 ? -0.072 -23.705 39.332 1.00 25.26 117 THR B O 1
ATOM 3458 N N . ALA B 1 152 ? 2.122 -23.739 38.836 1.00 24.19 118 ALA B N 1
ATOM 3459 C CA . ALA B 1 152 ? 1.908 -24.080 37.415 1.00 22.86 118 ALA B CA 1
ATOM 3460 C C . ALA B 1 152 ? 0.900 -25.192 37.165 1.00 22.64 118 ALA B C 1
ATOM 3461 O O . ALA B 1 152 ? -0.002 -25.038 36.349 1.00 21.72 118 ALA B O 1
ATOM 3463 N N . GLU B 1 153 ? 1.052 -26.316 37.861 1.00 23.29 119 GLU B N 1
ATOM 3464 C CA . GLU B 1 153 ? 0.218 -27.478 37.594 1.00 23.62 119 GLU B CA 1
ATOM 3465 C C . GLU B 1 153 ? -1.249 -27.198 37.923 1.00 23.76 119 GLU B C 1
ATOM 3466 O O . GLU B 1 153 ? -2.146 -27.563 37.162 1.00 23.63 119 GLU B O 1
ATOM 3472 N N . ASP B 1 154 ? -1.485 -26.538 39.052 1.00 24.76 120 ASP B N 1
ATOM 3473 C CA . ASP B 1 154 ? -2.829 -26.092 39.402 1.00 25.12 120 ASP B CA 1
ATOM 3474 C C . ASP B 1 154 ? -3.350 -25.043 38.412 1.00 23.93 120 ASP B C 1
ATOM 3475 O O . ASP B 1 154 ? -4.537 -25.054 38.066 1.00 23.50 120 ASP B O 1
ATOM 3480 N N . ASP B 1 155 ? -2.465 -24.153 37.952 1.00 22.44 121 ASP B N 1
ATOM 3481 C CA . ASP B 1 155 ? -2.835 -23.125 36.962 1.00 21.82 121 ASP B CA 1
ATOM 3482 C C . ASP B 1 155 ? -3.270 -23.754 35.641 1.00 20.88 121 ASP B C 1
ATOM 3483 O O . ASP B 1 155 ? -4.201 -23.281 34.987 1.00 20.71 121 ASP B O 1
ATOM 3488 N N . ILE B 1 156 ? -2.568 -24.811 35.242 1.00 20.28 122 ILE B N 1
ATOM 3489 C CA . ILE B 1 156 ? -2.858 -25.508 33.991 1.00 19.58 122 ILE B CA 1
ATOM 3490 C C . ILE B 1 156 ? -4.202 -26.226 34.097 1.00 20.03 122 ILE B C 1
ATOM 3491 O O . ILE B 1 156 ? -5.012 -26.181 33.169 1.00 19.94 122 ILE B O 1
ATOM 3496 N N . TYR B 1 157 ? -4.436 -26.887 35.230 1.00 20.73 123 TYR B N 1
ATOM 3497 C CA . TYR B 1 157 ? -5.719 -27.530 35.468 1.00 21.86 123 TYR B CA 1
ATOM 3498 C C . TYR B 1 157 ? -6.859 -26.503 35.422 1.00 22.08 123 TYR B C 1
ATOM 3499 O O . TYR B 1 157 ? -7.893 -26.737 34.794 1.00 21.94 123 TYR B O 1
ATOM 3508 N N . ASP B 1 158 ? -6.648 -25.367 36.087 1.00 22.32 124 ASP B N 1
ATOM 3509 C CA . ASP B 1 158 ? -7.593 -24.251 36.084 1.00 23.34 124 ASP B CA 1
ATOM 3510 C C . ASP B 1 158 ? -7.900 -23.800 34.653 1.00 22.03 124 ASP B C 1
ATOM 3511 O O . ASP B 1 158 ? -9.061 -23.615 34.275 1.00 22.59 124 ASP B O 1
ATOM 3516 N N . MET B 1 159 ? -6.852 -23.641 33.851 1.00 20.99 125 MET B N 1
ATOM 3517 C CA . MET B 1 159 ? -7.001 -23.273 32.443 1.00 20.36 125 MET B CA 1
ATOM 3518 C C . MET B 1 159 ? -7.802 -24.316 31.654 1.00 20.12 125 MET B C 1
ATOM 3519 O O . MET B 1 159 ? -8.735 -23.968 30.925 1.00 20.25 125 MET B O 1
ATOM 3524 N N . PHE B 1 160 ? -7.445 -25.588 31.800 1.00 19.75 126 PHE B N 1
ATOM 3525 C CA . PHE B 1 160 ? -8.172 -26.653 31.113 1.00 19.89 126 PHE B CA 1
ATOM 3526 C C . PHE B 1 160 ? -9.657 -26.618 31.463 1.00 20.77 126 PHE B C 1
ATOM 3527 O O . PHE B 1 160 ? -10.511 -26.681 30.574 1.00 21.17 126 PHE B O 1
ATOM 3535 N N . MET B 1 161 ? -9.964 -26.516 32.754 1.00 21.58 127 MET B N 1
ATOM 3536 C CA . MET B 1 161 ? -11.355 -26.522 33.206 1.00 22.73 127 MET B CA 1
ATOM 3537 C C . MET B 1 161 ? -12.110 -25.319 32.660 1.00 22.76 127 MET B C 1
ATOM 3538 O O . MET B 1 161 ? -13.235 -25.454 32.170 1.00 23.46 127 MET B O 1
ATOM 3543 N N . ALA B 1 162 ? -11.472 -24.151 32.716 1.00 22.25 128 ALA B N 1
ATOM 3544 C CA . ALA B 1 162 ? -12.077 -22.929 32.186 1.00 22.20 128 ALA B CA 1
ATOM 3545 C C . ALA B 1 162 ? -12.384 -23.073 30.704 1.00 21.48 128 ALA B C 1
ATOM 3546 O O . ALA B 1 162 ? -13.478 -22.730 30.250 1.00 22.32 128 ALA B O 1
ATOM 3548 N N . GLU B 1 163 ? -11.422 -23.591 29.949 1.00 20.39 129 GLU B N 1
ATOM 3549 C CA . GLU B 1 163 ? -11.573 -23.662 28.505 1.00 19.94 129 GLU B CA 1
ATOM 3550 C C . GLU B 1 163 ? -12.498 -24.787 28.044 1.00 20.64 129 GLU B C 1
ATOM 3551 O O . GLU B 1 163 ? -13.134 -24.675 26.999 1.00 21.35 129 GLU B O 1
ATOM 3557 N N . LEU B 1 164 ? -12.618 -25.839 28.851 1.00 20.78 130 LEU B N 1
ATOM 3558 C CA . LEU B 1 164 ? -13.528 -26.939 28.528 1.00 21.43 130 LEU B CA 1
ATOM 3559 C C . LEU B 1 164 ? -14.970 -26.649 28.938 1.00 22.70 130 LEU B C 1
ATOM 3560 O O . LEU B 1 164 ? -15.910 -27.135 28.294 1.00 23.33 130 LEU B O 1
ATOM 3565 N N . THR B 1 165 ? -15.152 -25.881 30.013 1.00 23.76 131 THR B N 1
ATOM 3566 C CA . THR B 1 165 ? -16.476 -25.764 30.629 1.00 25.57 131 THR B CA 1
ATOM 3567 C C . THR B 1 165 ? -17.059 -24.353 30.632 1.00 26.25 131 THR B C 1
ATOM 3568 O O . THR B 1 165 ? -18.252 -24.183 30.884 1.00 27.87 131 THR B O 1
ATOM 3572 N N . GLU B 1 166 ? -16.235 -23.342 30.359 1.00 25.53 132 GLU B N 1
ATOM 3573 C CA . GLU B 1 166 ? -16.710 -21.955 30.448 1.00 26.45 132 GLU B CA 1
ATOM 3574 C C . GLU B 1 166 ? -16.563 -21.209 29.128 1.00 25.57 132 GLU B C 1
ATOM 3575 O O . GLU B 1 166 ? -17.550 -20.709 28.569 1.00 26.60 132 GLU B O 1
ATOM 3581 N N . GLY B 1 167 ? -15.333 -21.143 28.632 1.00 24.28 133 GLY B N 1
ATOM 3582 C CA . GLY B 1 167 ? -15.051 -20.460 27.386 1.00 23.37 133 GLY B CA 1
ATOM 3583 C C . GLY B 1 167 ? -13.590 -20.092 27.281 1.00 22.47 133 GLY B C 1
ATOM 3584 O O . GLY B 1 167 ? -12.895 -19.968 28.295 1.00 23.07 133 GLY B O 1
ATOM 3585 N N . ILE B 1 168 ? -13.132 -19.938 26.045 1.00 21.55 134 ILE B N 1
ATOM 3586 C CA . ILE B 1 168 ? -11.782 -19.469 25.747 1.00 20.72 134 ILE B CA 1
ATOM 3587 C C . ILE B 1 168 ? -11.801 -17.956 25.584 1.00 20.86 134 ILE B C 1
ATOM 3588 O O . ILE B 1 168 ? -12.530 -17.426 24.740 1.00 21.55 134 ILE B O 1
ATOM 3593 N N . ALA B 1 169 ? -11.007 -17.262 26.401 1.00 21.12 135 ALA B N 1
ATOM 3594 C CA . ALA B 1 169 ? -10.935 -15.803 26.363 1.00 21.61 135 ALA B CA 1
ATOM 3595 C C . ALA B 1 169 ? -12.354 -15.209 26.348 1.00 22.36 135 ALA B C 1
ATOM 3596 O O . ALA B 1 169 ? -13.190 -15.621 27.153 1.00 22.79 135 ALA B O 1
ATOM 3598 N N . ASP B 1 170 ? -12.635 -14.277 25.435 1.00 22.65 136 ASP B N 1
ATOM 3599 C CA . ASP B 1 170 ? -13.977 -13.691 25.314 1.00 24.20 136 ASP B CA 1
ATOM 3600 C C . ASP B 1 170 ? -14.754 -14.261 24.127 1.00 23.76 136 ASP B C 1
ATOM 3601 O O . ASP B 1 170 ? -15.744 -13.681 23.688 1.00 24.26 136 ASP B O 1
ATOM 3606 N N . THR B 1 171 ? -14.301 -15.398 23.608 1.00 23.04 137 THR B N 1
ATOM 3607 C CA . THR B 1 171 ? -14.884 -15.960 22.392 1.00 23.23 137 THR B CA 1
ATOM 3608 C C . THR B 1 171 ? -16.205 -16.679 22.633 1.00 24.11 137 THR B C 1
ATOM 3609 O O . THR B 1 171 ? -16.998 -16.818 21.712 1.00 25.10 137 THR B O 1
ATOM 3613 N N . GLY B 1 172 ? -16.418 -17.163 23.856 1.00 24.16 138 GLY B N 1
ATOM 3614 C CA . GLY B 1 172 ? -17.582 -18.005 24.160 1.00 25.23 138 GLY B CA 1
ATOM 3615 C C . GLY B 1 172 ? -17.464 -19.434 23.652 1.00 24.30 138 GLY B C 1
ATOM 3616 O O . GLY B 1 172 ? -18.405 -20.217 23.764 1.00 26.06 138 GLY B O 1
ATOM 3617 N N . ILE B 1 173 ? -16.308 -19.777 23.095 1.00 23.42 139 ILE B N 1
ATOM 3618 C CA . ILE B 1 173 ? -16.082 -21.106 22.538 1.00 22.55 139 ILE B CA 1
ATOM 3619 C C . ILE B 1 173 ? -15.416 -21.987 23.586 1.00 22.01 139 ILE B C 1
ATOM 3620 O O . ILE B 1 173 ? -14.440 -21.577 24.221 1.00 22.17 139 ILE B O 1
ATOM 3625 N N . LYS B 1 174 ? -15.967 -23.178 23.790 1.00 22.08 140 LYS B N 1
ATOM 3626 C CA . LYS B 1 174 ? -15.323 -24.176 24.633 1.00 21.43 140 LYS B CA 1
ATOM 3627 C C . LYS B 1 174 ? -14.515 -25.123 23.767 1.00 20.67 140 LYS B C 1
ATOM 3628 O O . LYS B 1 174 ? -14.952 -25.505 22.675 1.00 21.24 140 LYS B O 1
ATOM 3634 N N . ALA B 1 175 ? -13.334 -25.492 24.257 1.00 20.18 141 ALA B N 1
ATOM 3635 C CA . ALA B 1 175 ? -12.551 -26.579 23.673 1.00 19.59 141 ALA B CA 1
ATOM 3636 C C . ALA B 1 175 ? -13.301 -27.900 23.851 1.00 20.23 141 ALA B C 1
ATOM 3637 O O . ALA B 1 175 ? -13.979 -28.113 24.860 1.00 21.76 141 ALA B O 1
ATOM 3639 N N . GLY B 1 176 ? -13.188 -28.784 22.862 1.00 20.07 142 GLY B N 1
ATOM 3640 C CA . GLY B 1 176 ? -13.782 -30.115 22.965 1.00 20.79 142 GLY B CA 1
ATOM 3641 C C . GLY B 1 176 ? -12.767 -31.227 23.164 1.00 20.74 142 GLY B C 1
ATOM 3642 O O . GLY B 1 176 ? -13.148 -32.386 23.349 1.00 21.80 142 GLY B O 1
ATOM 3643 N N . VAL B 1 177 ? -11.480 -30.879 23.085 1.00 19.73 143 VAL B N 1
ATOM 3644 C CA . VAL B 1 177 ? -10.392 -31.819 23.395 1.00 19.81 143 VAL B CA 1
ATOM 3645 C C . VAL B 1 177 ? -9.288 -31.128 24.185 1.00 19.52 143 VAL B C 1
ATOM 3646 O O . VAL B 1 177 ? -9.156 -29.899 24.149 1.00 19.20 143 VAL B O 1
ATOM 3650 N N . ILE B 1 178 ? -8.509 -31.939 24.899 1.00 19.26 144 ILE B N 1
ATOM 3651 C CA . ILE B 1 178 ? -7.262 -31.496 25.534 1.00 19.24 144 ILE B CA 1
ATOM 3652 C C . ILE B 1 178 ? -6.124 -31.989 24.660 1.00 18.72 144 ILE B C 1
ATOM 3653 O O . ILE B 1 178 ? -6.061 -33.175 24.331 1.00 19.45 144 ILE B O 1
ATOM 3670 N N . LEU B 1 180 ? -2.209 -32.735 24.344 1.00 18.48 146 LEU B N 1
ATOM 3671 C CA . LEU B 1 180 ? -0.983 -33.017 25.086 1.00 18.32 146 LEU B CA 1
ATOM 3672 C C . LEU B 1 180 ? 0.131 -33.339 24.113 1.00 18.47 146 LEU B C 1
ATOM 3673 O O . LEU B 1 180 ? -0.133 -33.826 23.015 1.00 18.94 146 LEU B O 1
ATOM 3678 N N . ALA B 1 181 ? 1.375 -33.101 24.529 1.00 18.79 147 ALA B N 1
ATOM 3679 C CA . ALA B 1 181 ? 2.529 -33.361 23.663 1.00 18.49 147 ALA B CA 1
ATOM 3680 C C . ALA B 1 181 ? 3.767 -33.684 24.476 1.00 19.40 147 ALA B C 1
ATOM 3681 O O . ALA B 1 181 ? 4.031 -33.044 25.493 1.00 20.26 147 ALA B O 1
ATOM 3683 N N . SER B 1 182 ? 4.535 -34.660 24.005 1.00 19.99 148 SER B N 1
ATOM 3684 C CA . SER B 1 182 ? 5.795 -35.007 24.658 1.00 20.81 148 SER B CA 1
ATOM 3685 C C . SER B 1 182 ? 6.979 -34.899 23.705 1.00 21.09 148 SER B C 1
ATOM 3686 O O . SER B 1 182 ? 6.809 -34.873 22.475 1.00 21.02 148 SER B O 1
ATOM 3689 N N . SER B 1 183 ? 8.165 -34.804 24.299 1.00 21.69 149 SER B N 1
ATOM 3690 C CA . SER B 1 183 ? 9.428 -34.678 23.576 1.00 22.43 149 SER B CA 1
ATOM 3691 C C . SER B 1 183 ? 9.966 -36.018 23.076 1.00 23.70 149 SER B C 1
ATOM 3692 O O . SER B 1 183 ? 9.401 -37.082 23.370 1.00 24.26 149 SER B O 1
ATOM 3695 N N . LYS B 1 184 ? 11.073 -35.962 22.338 1.00 24.33 150 LYS B N 1
ATOM 3696 C CA . LYS B 1 184 ? 11.707 -37.173 21.819 1.00 26.13 150 LYS B CA 1
ATOM 3697 C C . LYS B 1 184 ? 12.315 -38.002 22.950 1.00 26.98 150 LYS B C 1
ATOM 3698 O O . LYS B 1 184 ? 13.219 -37.546 23.661 1.00 27.57 150 LYS B O 1
ATOM 3704 N N . GLY B 1 185 ? 11.798 -39.216 23.115 1.00 27.63 151 GLY B N 1
ATOM 3705 C CA . GLY B 1 185 ? 12.344 -40.181 24.067 1.00 29.15 151 GLY B CA 1
ATOM 3706 C C . GLY B 1 185 ? 12.061 -39.920 25.536 1.00 29.17 151 GLY B C 1
ATOM 3707 O O . GLY B 1 185 ? 12.555 -40.653 26.400 1.00 30.52 151 GLY B O 1
ATOM 3708 N N . ARG B 1 186 ? 11.343 -38.846 25.819 1.00 28.32 152 ARG B N 1
ATOM 3709 C CA . ARG B 1 186 ? 10.908 -38.611 27.169 1.00 28.52 152 ARG B CA 1
ATOM 3710 C C . ARG B 1 186 ? 9.716 -37.682 27.284 1.00 26.55 152 ARG B C 1
ATOM 3711 O O . ARG B 1 186 ? 9.478 -36.879 26.435 1.00 25.65 152 ARG B O 1
ATOM 3719 N N . ILE B 1 187 ? 8.994 -37.830 28.373 1.00 25.97 153 ILE B N 1
ATOM 3720 C CA . ILE B 1 187 ? 7.970 -36.869 28.771 1.00 24.76 153 ILE B CA 1
ATOM 3721 C C . ILE B 1 187 ? 8.633 -36.038 29.858 1.00 24.70 153 ILE B C 1
ATOM 3722 O O . ILE B 1 187 ? 8.896 -36.522 30.966 1.00 25.98 153 ILE B O 1
ATOM 3727 N N . THR B 1 188 ? 8.950 -34.795 29.522 1.00 23.69 154 THR B N 1
ATOM 3728 C CA . THR B 1 188 ? 9.751 -33.960 30.410 1.00 24.02 154 THR B CA 1
ATOM 3729 C C . THR B 1 188 ? 8.969 -33.559 31.656 1.00 23.89 154 THR B C 1
ATOM 3730 O O . THR B 1 188 ? 7.742 -33.672 31.695 1.00 23.90 154 THR B O 1
ATOM 3734 N N . GLU B 1 189 ? 9.698 -33.095 32.667 1.00 24.89 155 GLU B N 1
ATOM 3735 C CA . GLU B 1 189 ? 9.107 -32.554 33.885 1.00 25.28 155 GLU B CA 1
ATOM 3736 C C . GLU B 1 189 ? 8.045 -31.475 33.576 1.00 23.41 155 GLU B C 1
ATOM 3737 O O . GLU B 1 189 ? 6.958 -31.464 34.163 1.00 23.35 155 GLU B O 1
ATOM 3743 N N . TYR B 1 190 ? 8.358 -30.585 32.637 1.00 21.93 156 TYR B N 1
ATOM 3744 C CA . TYR B 1 190 ? 7.412 -29.575 32.175 1.00 20.79 156 TYR B CA 1
ATOM 3745 C C . TYR B 1 190 ? 6.169 -30.223 31.563 1.00 20.46 156 TYR B C 1
ATOM 3746 O O . TYR B 1 190 ? 5.039 -29.913 31.945 1.00 20.24 156 TYR B O 1
ATOM 3755 N N . GLU B 1 191 ? 6.382 -31.131 30.617 1.00 20.55 157 GLU B N 1
ATOM 3756 C CA . GLU B 1 191 ? 5.279 -31.780 29.923 1.00 20.19 157 GLU B CA 1
ATOM 3757 C C . GLU B 1 191 ? 4.387 -32.565 30.885 1.00 20.80 157 GLU B C 1
ATOM 3758 O O . GLU B 1 191 ? 3.162 -32.581 30.737 1.00 20.62 157 GLU B O 1
ATOM 3764 N N . LYS B 1 192 ? 5.007 -33.194 31.880 1.00 21.87 158 LYS B N 1
ATOM 3765 C CA . LYS B 1 192 ? 4.265 -34.025 32.834 1.00 22.48 158 LYS B CA 1
ATOM 3766 C C . LYS B 1 192 ? 3.231 -33.246 33.643 1.00 22.37 158 LYS B C 1
ATOM 3767 O O . LYS B 1 192 ? 2.211 -33.815 34.048 1.00 22.68 158 LYS B O 1
ATOM 3773 N N . MET B 1 193 ? 3.489 -31.957 33.877 1.00 21.87 159 MET B N 1
ATOM 3774 C CA . MET B 1 193 ? 2.510 -31.089 34.546 1.00 21.79 159 MET B CA 1
ATOM 3775 C C . MET B 1 193 ? 1.197 -31.062 33.775 1.00 21.14 159 MET B C 1
ATOM 3776 O O . MET B 1 193 ? 0.113 -31.142 34.363 1.00 21.96 159 MET B O 1
ATOM 3781 N N . PHE B 1 194 ? 1.306 -30.949 32.455 1.00 20.55 160 PHE B N 1
ATOM 3782 C CA . PHE B 1 194 ? 0.142 -30.919 31.579 1.00 19.79 160 PHE B CA 1
ATOM 3783 C C . PHE B 1 194 ? -0.541 -32.280 31.517 1.00 20.47 160 PHE B C 1
ATOM 3784 O O . PHE B 1 194 ? -1.761 -32.355 31.549 1.00 20.24 160 PHE B O 1
ATOM 3792 N N . PHE B 1 195 ? 0.244 -33.352 31.424 1.00 20.62 161 PHE B N 1
ATOM 3793 C CA . PHE B 1 195 ? -0.318 -34.708 31.437 1.00 21.32 161 PHE B CA 1
ATOM 3794 C C . PHE B 1 195 ? -1.149 -34.972 32.693 1.00 22.09 161 PHE B C 1
ATOM 3795 O O . PHE B 1 195 ? -2.262 -35.494 32.609 1.00 22.27 161 PHE B O 1
ATOM 3803 N N . ARG B 1 196 ? -0.609 -34.604 33.855 1.00 22.20 162 ARG B N 1
ATOM 3804 C CA . ARG B 1 196 ? -1.320 -34.825 35.118 1.00 23.34 162 ARG B CA 1
ATOM 3805 C C . ARG B 1 196 ? -2.566 -33.943 35.209 1.00 23.06 162 ARG B C 1
ATOM 3806 O O . ARG B 1 196 ? -3.631 -34.405 35.624 1.00 24.38 162 ARG B O 1
ATOM 3814 N N . ALA B 1 197 ? -2.432 -32.684 34.799 1.00 22.53 163 ALA B N 1
ATOM 3815 C CA . ALA B 1 197 ? -3.563 -31.761 34.814 1.00 22.49 163 ALA B CA 1
ATOM 3816 C C . ALA B 1 197 ? -4.662 -32.222 33.857 1.00 22.07 163 ALA B C 1
ATOM 3817 O O . ALA B 1 197 ? -5.849 -32.073 34.151 1.00 22.53 163 ALA B O 1
ATOM 3819 N N . ALA B 1 198 ? -4.255 -32.800 32.730 1.00 22.11 164 ALA B N 1
ATOM 3820 C CA . ALA B 1 198 ? -5.202 -33.309 31.738 1.00 21.96 164 ALA B CA 1
ATOM 3821 C C . ALA B 1 198 ? -5.973 -34.512 32.272 1.00 23.41 164 ALA B C 1
ATOM 3822 O O . ALA B 1 198 ? -7.183 -34.625 32.057 1.00 23.54 164 ALA B O 1
ATOM 3824 N N . ALA B 1 199 ? -5.272 -35.419 32.952 1.00 24.13 165 ALA B N 1
ATOM 3825 C CA . ALA B 1 199 ? -5.924 -36.596 33.526 1.00 25.50 165 ALA B CA 1
ATOM 3826 C C . ALA B 1 199 ? -6.948 -36.162 34.571 1.00 26.65 165 ALA B C 1
ATOM 3827 O O . ALA B 1 199 ? -8.063 -36.692 34.619 1.00 27.84 165 ALA B O 1
ATOM 3829 N N . ARG B 1 200 ? -6.567 -35.180 35.384 1.00 26.82 166 ARG B N 1
ATOM 3830 C CA . ARG B 1 200 ? -7.455 -34.600 36.391 1.00 28.34 166 ARG B CA 1
ATOM 3831 C C . ARG B 1 200 ? -8.700 -33.961 35.754 1.00 28.11 166 ARG B C 1
ATOM 3832 O O . ARG B 1 200 ? -9.826 -34.195 36.203 1.00 29.15 166 ARG B O 1
ATOM 3840 N N . ALA B 1 201 ? -8.496 -33.172 34.702 1.00 27.13 167 ALA B N 1
ATOM 3841 C CA . ALA B 1 201 ? -9.610 -32.531 34.002 1.00 27.27 167 ALA B CA 1
ATOM 3842 C C . ALA B 1 201 ? -10.490 -33.554 33.294 1.00 28.04 167 ALA B C 1
ATOM 3843 O O . ALA B 1 201 ? -11.710 -33.389 33.228 1.00 28.47 167 ALA B O 1
ATOM 3845 N N . GLN B 1 202 ? -9.877 -34.612 32.771 1.00 28.45 168 GLN B N 1
ATOM 3846 C CA . GLN B 1 202 ? -10.656 -35.661 32.125 1.00 29.69 168 GLN B CA 1
ATOM 3847 C C . GLN B 1 202 ? -11.575 -36.361 33.116 1.00 31.34 168 GLN B C 1
ATOM 3848 O O . GLN B 1 202 ? -12.751 -36.572 32.819 1.00 32.07 168 GLN B O 1
ATOM 3854 N N . LYS B 1 203 ? -11.043 -36.703 34.289 1.00 32.46 169 LYS B N 1
ATOM 3855 C CA . LYS B 1 203 ? -11.845 -37.332 35.340 1.00 34.63 169 LYS B CA 1
ATOM 3856 C C . LYS B 1 203 ? -13.080 -36.490 35.663 1.00 34.99 169 LYS B C 1
ATOM 3857 O O . LYS B 1 203 ? -14.160 -37.029 35.921 1.00 36.25 169 LYS B O 1
ATOM 3863 N N . GLU B 1 204 ? -12.913 -35.170 35.627 1.00 33.88 170 GLU B N 1
ATOM 3864 C CA . GLU B 1 204 ? -13.975 -34.233 35.999 1.00 34.44 170 GLU B CA 1
ATOM 3865 C C . GLU B 1 204 ? -14.985 -33.957 34.884 1.00 33.59 170 GLU B C 1
ATOM 3866 O O . GLU B 1 204 ? -16.162 -33.710 35.161 1.00 34.84 170 GLU B O 1
ATOM 3872 N N . THR B 1 205 ? -14.532 -33.998 33.633 1.00 31.40 171 THR B N 1
ATOM 3873 C CA . THR B 1 205 ? -15.341 -33.510 32.509 1.00 30.45 171 THR B CA 1
ATOM 3874 C C . THR B 1 205 ? -15.690 -34.569 31.471 1.00 30.31 171 THR B C 1
ATOM 3875 O O . THR B 1 205 ? -16.638 -34.395 30.699 1.00 30.31 171 THR B O 1
ATOM 3879 N N . GLY B 1 206 ? -14.905 -35.642 31.433 1.00 29.83 172 GLY B N 1
ATOM 3880 C CA . GLY B 1 206 ? -15.034 -36.660 30.392 1.00 29.82 172 GLY B CA 1
ATOM 3881 C C . GLY B 1 206 ? -14.445 -36.222 29.060 1.00 28.66 172 GLY B C 1
ATOM 3882 O O . GLY B 1 206 ? -14.703 -36.849 28.026 1.00 29.16 172 GLY B O 1
ATOM 3883 N N . ALA B 1 207 ? -13.645 -35.154 29.077 1.00 28.01 173 ALA B N 1
ATOM 3884 C CA . ALA B 1 207 ? -13.057 -34.609 27.850 1.00 26.68 173 ALA B CA 1
ATOM 3885 C C . ALA B 1 207 ? -12.144 -35.615 27.155 1.00 26.29 173 ALA B C 1
ATOM 3886 O O . ALA B 1 207 ? -11.455 -36.397 27.807 1.00 27.93 173 ALA B O 1
ATOM 3888 N N . VAL B 1 208 ? -12.165 -35.594 25.829 1.00 24.66 174 VAL B N 1
ATOM 3889 C CA . VAL B 1 208 ? -11.237 -36.371 25.014 1.00 23.59 174 VAL B CA 1
ATOM 3890 C C . VAL B 1 208 ? -9.829 -35.768 25.093 1.00 22.58 174 VAL B C 1
ATOM 3891 O O . VAL B 1 208 ? -9.668 -34.550 25.120 1.00 21.87 174 VAL B O 1
ATOM 3895 N N . ILE B 1 209 ? -8.816 -36.636 25.135 1.00 22.36 175 ILE B N 1
ATOM 3896 C CA . ILE B 1 209 ? -7.410 -36.222 25.052 1.00 21.94 175 ILE B CA 1
ATOM 3897 C C . ILE B 1 209 ? -6.823 -36.635 23.701 1.00 21.87 175 ILE B C 1
ATOM 3898 O O . ILE B 1 209 ? -6.961 -37.786 23.294 1.00 22.67 175 ILE B O 1
ATOM 3903 N N . ILE B 1 210 ? -6.188 -35.683 23.018 1.00 20.99 176 ILE B N 1
ATOM 3904 C CA . ILE B 1 210 ? -5.482 -35.913 21.753 1.00 21.35 176 ILE B CA 1
ATOM 3905 C C . ILE B 1 210 ? -4.011 -35.620 22.021 1.00 20.68 176 ILE B C 1
ATOM 3906 O O . ILE B 1 210 ? -3.684 -34.586 22.602 1.00 20.71 176 ILE B O 1
ATOM 3911 N N . THR B 1 211 ? -3.121 -36.515 21.607 1.00 20.19 177 THR B N 1
ATOM 3912 C CA . THR B 1 211 ? -1.694 -36.270 21.827 1.00 20.19 177 THR B CA 1
ATOM 3913 C C . THR B 1 211 ? -0.834 -36.135 20.571 1.00 20.25 177 THR B C 1
ATOM 3914 O O . THR B 1 211 ? -1.202 -36.567 19.466 1.00 20.59 177 THR B O 1
ATOM 3918 N N . HIS B 1 212 ? 0.326 -35.533 20.803 1.00 19.74 178 HIS B N 1
ATOM 3919 C CA . HIS B 1 212 ? 1.454 -35.491 19.900 1.00 19.95 178 HIS B CA 1
ATOM 3920 C C . HIS B 1 212 ? 2.540 -36.366 20.507 1.00 20.37 178 HIS B C 1
ATOM 3921 O O . HIS B 1 212 ? 2.882 -36.218 21.690 1.00 20.35 178 HIS B O 1
ATOM 3928 N N . THR B 1 213 ? 3.065 -37.289 19.703 1.00 20.80 179 THR B N 1
ATOM 3929 C CA . THR B 1 213 ? 4.310 -37.982 20.032 1.00 21.84 179 THR B CA 1
ATOM 3930 C C . THR B 1 213 ? 5.406 -37.462 19.109 1.00 22.11 179 THR B C 1
ATOM 3931 O O . THR B 1 213 ? 5.139 -37.137 17.946 1.00 22.35 179 THR B O 1
ATOM 3935 N N . GLN B 1 214 ? 6.627 -37.372 19.631 1.00 22.78 180 GLN B N 1
ATOM 3936 C CA . GLN B 1 214 ? 7.742 -36.808 18.878 1.00 23.47 180 GLN B CA 1
ATOM 3937 C C . GLN B 1 214 ? 8.632 -37.907 18.317 1.00 24.58 180 GLN B C 1
ATOM 3938 O O . GLN B 1 214 ? 9.138 -38.754 19.059 1.00 25.58 180 GLN B O 1
ATOM 3944 N N . GLU B 1 215 ? 8.786 -37.889 16.994 1.00 24.85 181 GLU B N 1
ATOM 3945 C CA . GLU B 1 215 ? 9.676 -38.804 16.267 1.00 26.41 181 GLU B CA 1
ATOM 3946 C C . GLU B 1 215 ? 9.472 -40.286 16.612 1.00 27.16 181 GLU B C 1
ATOM 3947 O O . GLU B 1 215 ? 10.436 -41.036 16.789 1.00 28.48 181 GLU B O 1
ATOM 3953 N N . GLY B 1 216 ? 8.205 -40.692 16.697 1.00 26.59 182 GLY B N 1
ATOM 3954 C CA . GLY B 1 216 ? 7.842 -42.093 16.916 1.00 27.60 182 GLY B CA 1
ATOM 3955 C C . GLY B 1 216 ? 8.250 -42.670 18.260 1.00 28.15 182 GLY B C 1
ATOM 3956 O O . GLY B 1 216 ? 8.555 -43.863 18.363 1.00 29.10 182 GLY B O 1
ATOM 3957 N N . THR B 1 217 ? 8.257 -41.826 19.292 1.00 27.51 183 THR B N 1
ATOM 3958 C CA . THR B 1 217 ? 8.617 -42.261 20.643 1.00 27.95 183 THR B CA 1
ATOM 3959 C C . THR B 1 217 ? 7.527 -41.916 21.660 1.00 26.91 183 THR B C 1
ATOM 3960 O O . THR B 1 217 ? 6.753 -40.970 21.472 1.00 26.22 183 THR B O 1
ATOM 3964 N N . MET B 1 218 ? 7.493 -42.704 22.735 1.00 28.04 184 MET B N 1
ATOM 3965 C CA . MET B 1 218 ? 6.674 -42.453 23.938 1.00 27.69 184 MET B CA 1
ATOM 3966 C C . MET B 1 218 ? 5.189 -42.797 23.820 1.00 27.17 184 MET B C 1
ATOM 3967 O O . MET B 1 218 ? 4.408 -42.460 24.711 1.00 26.70 184 MET B O 1
ATOM 3972 N N . GLY B 1 219 ? 4.803 -43.483 22.745 1.00 26.95 185 GLY B N 1
ATOM 3973 C CA . GLY B 1 219 ? 3.413 -43.916 22.581 1.00 26.87 185 GLY B CA 1
ATOM 3974 C C . GLY B 1 219 ? 2.909 -44.718 23.773 1.00 27.53 185 GLY B C 1
ATOM 3975 O O . GLY B 1 219 ? 1.940 -44.317 24.425 1.00 27.11 185 GLY B O 1
ATOM 3976 N N . PRO B 1 220 ? 3.565 -45.854 24.074 1.00 28.76 186 PRO B N 1
ATOM 3977 C CA . PRO B 1 220 ? 3.179 -46.660 25.230 1.00 29.72 186 PRO B CA 1
ATOM 3978 C C . PRO B 1 220 ? 3.290 -45.879 26.537 1.00 29.51 186 PRO B C 1
ATOM 3979 O O . PRO B 1 220 ? 2.402 -45.972 27.390 1.00 29.93 186 PRO B O 1
ATOM 3983 N N . GLU B 1 221 ? 4.363 -45.106 26.675 1.00 29.01 187 GLU B N 1
ATOM 3984 C CA . GLU B 1 221 ? 4.618 -44.337 27.896 1.00 28.84 187 GLU B CA 1
ATOM 3985 C C . GLU B 1 221 ? 3.529 -43.294 28.166 1.00 27.40 187 GLU B C 1
ATOM 3986 O O . GLU B 1 221 ? 3.128 -43.106 29.313 1.00 27.91 187 GLU B O 1
ATOM 3992 N N . GLN B 1 222 ? 3.052 -42.627 27.116 1.00 25.96 188 GLN B N 1
ATOM 3993 C CA . GLN B 1 222 ? 1.962 -41.662 27.261 1.00 24.91 188 GLN B CA 1
ATOM 3994 C C . GLN B 1 222 ? 0.699 -42.347 27.757 1.00 25.48 188 GLN B C 1
ATOM 3995 O O . GLN B 1 222 ? 0.044 -41.864 28.680 1.00 25.79 188 GLN B O 1
ATOM 4001 N N . ALA B 1 223 ? 0.349 -43.460 27.113 1.00 26.03 189 ALA B N 1
ATOM 4002 C CA . ALA B 1 223 ? -0.830 -44.226 27.495 1.00 27.00 189 ALA B CA 1
ATOM 4003 C C . ALA B 1 223 ? -0.726 -44.673 28.948 1.00 28.24 189 ALA B C 1
ATOM 4004 O O . ALA B 1 223 ? -1.649 -44.457 29.737 1.00 28.74 189 ALA B O 1
ATOM 4006 N N . ALA B 1 224 ? 0.413 -45.265 29.305 1.00 29.03 190 ALA B N 1
ATOM 4007 C CA . ALA B 1 224 ? 0.648 -45.734 30.667 1.00 30.26 190 ALA B CA 1
ATOM 4008 C C . ALA B 1 224 ? 0.554 -44.604 31.692 1.00 29.77 190 ALA B C 1
ATOM 4009 O O . ALA B 1 224 ? -0.072 -44.765 32.741 1.00 30.64 190 ALA B O 1
ATOM 4011 N N . TYR B 1 225 ? 1.172 -43.464 31.385 1.00 28.44 191 TYR B N 1
ATOM 4012 C CA . TYR B 1 225 ? 1.203 -42.338 32.320 1.00 28.20 191 TYR B CA 1
ATOM 4013 C C . TYR B 1 225 ? -0.192 -41.755 32.549 1.00 27.88 191 TYR B C 1
ATOM 4014 O O . TYR B 1 225 ? -0.593 -41.499 33.693 1.00 28.66 191 TYR B O 1
ATOM 4023 N N . LEU B 1 226 ? -0.945 -41.582 31.469 1.00 26.92 192 LEU B N 1
ATOM 4024 C CA . LEU B 1 226 ? -2.309 -41.081 31.581 1.00 26.76 192 LEU B CA 1
ATOM 4025 C C . LEU B 1 226 ? -3.218 -42.021 32.371 1.00 28.47 192 LEU B C 1
ATOM 4026 O O . LEU B 1 226 ? -3.960 -41.569 33.240 1.00 28.92 192 LEU B O 1
ATOM 4031 N N . LEU B 1 227 ? -3.130 -43.319 32.097 1.00 29.97 193 LEU B N 1
ATOM 4032 C CA . LEU B 1 227 ? -3.952 -44.297 32.817 1.00 32.09 193 LEU B CA 1
ATOM 4033 C C . LEU B 1 227 ? -3.543 -44.389 34.288 1.00 33.57 193 LEU B C 1
ATOM 4034 O O . LEU B 1 227 ? -4.402 -44.570 35.158 1.00 34.88 193 LEU B O 1
ATOM 4039 N N . GLU B 1 228 ? -2.240 -44.264 34.561 1.00 34.03 194 GLU B N 1
ATOM 4040 C CA . GLU B 1 228 ? -1.714 -44.243 35.936 1.00 35.95 194 GLU B CA 1
ATOM 4041 C C . GLU B 1 228 ? -2.376 -43.118 36.735 1.00 35.30 194 GLU B C 1
ATOM 4042 O O . GLU B 1 228 ? -2.606 -43.246 37.943 1.00 36.88 194 GLU B O 1
ATOM 4048 N N . HIS B 1 229 ? -2.684 -42.022 36.045 1.00 33.37 195 HIS B N 1
ATOM 4049 C CA . HIS B 1 229 ? -3.292 -40.853 36.673 1.00 32.84 195 HIS B CA 1
ATOM 4050 C C . HIS B 1 229 ? -4.816 -40.799 36.520 1.00 33.04 195 HIS B C 1
ATOM 4051 O O . HIS B 1 229 ? -5.445 -39.773 36.785 1.00 32.70 195 HIS B O 1
ATOM 4058 N N . GLY B 1 230 ? -5.396 -41.929 36.121 1.00 33.96 196 GLY B N 1
ATOM 4059 C CA . GLY B 1 230 ? -6.841 -42.124 36.153 1.00 34.82 196 GLY B CA 1
ATOM 4060 C C . GLY B 1 230 ? -7.610 -41.762 34.898 1.00 33.69 196 GLY B C 1
ATOM 4061 O O . GLY B 1 230 ? -8.847 -41.765 34.907 1.00 34.57 196 GLY B O 1
ATOM 4062 N N . ALA B 1 231 ? -6.893 -41.457 33.820 1.00 32.32 197 ALA B N 1
ATOM 4063 C CA . ALA B 1 231 ? -7.535 -41.154 32.543 1.00 31.19 197 ALA B CA 1
ATOM 4064 C C . ALA B 1 231 ? -8.170 -42.398 31.911 1.00 31.67 197 ALA B C 1
ATOM 4065 O O . ALA B 1 231 ? -7.730 -43.525 32.144 1.00 33.05 197 ALA B O 1
ATOM 4067 N N . ASP B 1 232 ? -9.220 -42.172 31.126 1.00 31.17 198 ASP B N 1
ATOM 4068 C CA . ASP B 1 232 ? -9.990 -43.235 30.485 1.00 31.61 198 ASP B CA 1
ATOM 4069 C C . ASP B 1 232 ? -9.374 -43.541 29.117 1.00 30.57 198 ASP B C 1
ATOM 4070 O O . ASP B 1 232 ? -9.351 -42.666 28.250 1.00 28.88 198 ASP B O 1
ATOM 4075 N N . PRO B 1 233 ? -8.877 -44.784 28.913 1.00 31.07 199 PRO B N 1
ATOM 4076 C CA . PRO B 1 233 ? -8.238 -45.114 27.632 1.00 30.78 199 PRO B CA 1
ATOM 4077 C C . PRO B 1 233 ? -9.158 -44.917 26.429 1.00 30.11 199 PRO B C 1
ATOM 4078 O O . PRO B 1 233 ? -8.683 -44.584 25.343 1.00 29.23 199 PRO B O 1
ATOM 4082 N N . LYS B 1 234 ? -10.462 -45.106 26.630 1.00 30.56 200 LYS B N 1
ATOM 4083 C CA . LYS B 1 234 ? -11.443 -44.935 25.558 1.00 30.47 200 LYS B CA 1
ATOM 4084 C C . LYS B 1 234 ? -11.688 -43.463 25.213 1.00 28.92 200 LYS B C 1
ATOM 4085 O O . LYS B 1 234 ? -12.482 -43.146 24.320 1.00 28.41 200 LYS B O 1
ATOM 4091 N N . LYS B 1 235 ? -10.993 -42.572 25.914 1.00 28.21 201 LYS B N 1
ATOM 4092 C CA . LYS B 1 235 ? -11.077 -41.13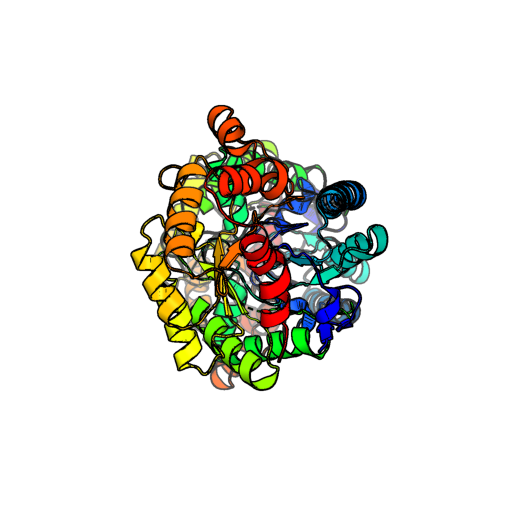7 25.646 1.00 26.94 201 LYS B CA 1
ATOM 4093 C C . LYS B 1 235 ? -9.726 -40.532 25.251 1.00 25.71 201 LYS B C 1
ATOM 4094 O O . LYS B 1 235 ? -9.553 -39.309 25.259 1.00 25.60 201 LYS B O 1
ATOM 4100 N N . ILE B 1 236 ? -8.780 -41.393 24.887 1.00 25.39 202 ILE B N 1
ATOM 4101 C CA . ILE B 1 236 ? -7.419 -40.962 24.561 1.00 24.33 202 ILE B CA 1
ATOM 4102 C C . ILE B 1 236 ? -7.037 -41.377 23.138 1.00 23.81 202 ILE B C 1
ATOM 4103 O O . ILE B 1 236 ? -7.243 -42.529 22.741 1.00 24.38 202 ILE B O 1
ATOM 4108 N N . VAL B 1 237 ? -6.492 -40.424 22.382 1.00 22.67 203 VAL B N 1
ATOM 4109 C CA . VAL B 1 237 ? -5.893 -40.697 21.069 1.00 22.66 203 VAL B CA 1
ATOM 4110 C C . VAL B 1 237 ? -4.401 -40.376 21.117 1.00 22.38 203 VAL B C 1
ATOM 4111 O O . VAL B 1 237 ? -4.010 -39.210 21.263 1.00 21.45 203 VAL B O 1
ATOM 4115 N N . ILE B 1 238 ? -3.578 -41.415 21.013 1.00 22.98 204 ILE B N 1
ATOM 4116 C CA . ILE B 1 238 ? -2.130 -41.240 20.920 1.00 22.75 204 ILE B CA 1
ATOM 4117 C C . ILE B 1 238 ? -1.772 -40.911 19.476 1.00 22.69 204 ILE B C 1
ATOM 4118 O O . ILE B 1 238 ? -1.985 -41.727 18.569 1.00 23.29 204 ILE B O 1
ATOM 4123 N N . GLY B 1 239 ? -1.244 -39.711 19.262 1.00 21.94 205 GLY B N 1
ATOM 4124 C CA . GLY B 1 239 ? -1.037 -39.196 17.912 1.00 21.69 205 GLY B CA 1
ATOM 4125 C C . GLY B 1 239 ? 0.338 -39.446 17.330 1.00 22.13 205 GLY B C 1
ATOM 4126 O O . GLY B 1 239 ? 1.253 -39.918 18.017 1.00 22.73 205 GLY B O 1
ATOM 4127 N N . HIS B 1 240 ? 0.460 -39.116 16.045 1.00 21.74 206 HIS B N 1
ATOM 4128 C CA . HIS B 1 240 ? 1.695 -39.239 15.262 1.00 22.30 206 HIS B CA 1
ATOM 4129 C C . HIS B 1 240 ? 2.321 -40.630 15.313 1.00 23.57 206 HIS B C 1
ATOM 4130 O O . HIS B 1 240 ? 3.539 -40.784 15.200 1.00 24.49 206 HIS B O 1
ATOM 4137 N N . MET B 1 241 ? 1.475 -41.646 15.459 1.00 24.42 207 MET B N 1
ATOM 4138 C CA . MET B 1 241 ? 1.955 -43.019 15.571 1.00 25.73 207 MET B CA 1
ATOM 4139 C C . MET B 1 241 ? 2.499 -43.536 14.237 1.00 26.93 207 MET B C 1
ATOM 4140 O O . MET B 1 241 ? 3.310 -44.464 14.209 1.00 28.25 207 MET B O 1
ATOM 4145 N N . CYS B 1 242 ? 2.075 -42.903 13.143 1.00 26.66 208 CYS B N 1
ATOM 4146 C CA . CYS B 1 242 ? 2.574 -43.212 11.797 1.00 28.01 208 CYS B CA 1
ATOM 4147 C C . CYS B 1 242 ? 4.069 -42.944 11.605 1.00 28.44 208 CYS B C 1
ATOM 4148 O O . CYS B 1 242 ? 4.660 -43.422 10.638 1.00 29.34 208 CYS B O 1
ATOM 4151 N N . ASP B 1 243 ? 4.678 -42.172 12.507 1.00 28.02 209 ASP B N 1
ATOM 4152 C CA . ASP B 1 243 ? 6.105 -41.871 12.396 1.00 28.95 209 ASP B CA 1
ATOM 4153 C C . ASP B 1 243 ? 6.965 -43.091 12.702 1.00 30.06 209 ASP B C 1
ATOM 4154 O O . ASP B 1 243 ? 8.124 -43.160 12.286 1.00 31.49 209 ASP B O 1
ATOM 4159 N N . ASN B 1 244 ? 6.390 -44.040 13.438 1.00 30.13 210 ASN B N 1
ATOM 4160 C CA . ASN B 1 244 ? 7.070 -45.276 13.787 1.00 31.73 210 ASN B CA 1
ATOM 4161 C C . ASN B 1 244 ? 6.638 -46.382 12.832 1.00 32.82 210 ASN B C 1
ATOM 4162 O O . ASN B 1 244 ? 5.448 -46.566 12.578 1.00 32.13 210 ASN B O 1
ATOM 4167 N N . THR B 1 245 ? 7.617 -47.095 12.281 1.00 34.56 211 THR B N 1
ATOM 4168 C CA . THR B 1 245 ? 7.369 -48.117 11.264 1.00 36.41 211 THR B CA 1
ATOM 4169 C C . THR B 1 245 ? 7.474 -49.554 11.777 1.00 37.81 211 THR B C 1
ATOM 4170 O O . THR B 1 245 ? 7.404 -50.496 11.010 1.00 38.88 211 THR B O 1
ATOM 4174 N N . ASP B 1 246 ? 7.616 -49.706 13.073 1.00 37.79 212 ASP B N 1
ATOM 4175 C CA . ASP B 1 246 ? 7.663 -51.022 13.707 1.00 39.64 212 ASP B CA 1
ATOM 4176 C C . ASP B 1 246 ? 6.296 -51.348 14.316 1.00 38.97 212 ASP B C 1
ATOM 4177 O O . ASP B 1 246 ? 5.919 -50.761 15.325 1.00 37.58 212 ASP B O 1
ATOM 4182 N N . PRO B 1 247 ? 5.557 -52.307 13.717 1.00 39.72 213 PRO B N 1
ATOM 4183 C CA . PRO B 1 247 ? 4.193 -52.569 14.195 1.00 39.25 213 PRO B CA 1
ATOM 4184 C C . PRO B 1 247 ? 4.094 -53.082 15.638 1.00 39.47 213 PRO B C 1
ATOM 4185 O O . PRO B 1 247 ? 3.023 -52.995 16.230 1.00 38.87 213 PRO B O 1
ATOM 4189 N N . ASP B 1 248 ? 5.189 -53.609 16.190 1.00 40.38 214 ASP B N 1
ATOM 4190 C CA . ASP B 1 248 ? 5.220 -54.035 17.596 1.00 40.92 214 ASP B CA 1
ATOM 4191 C C . ASP B 1 248 ? 5.069 -52.853 18.561 1.00 38.91 214 ASP B C 1
ATOM 4192 O O . ASP B 1 248 ? 4.460 -52.980 19.627 1.00 38.84 214 ASP B O 1
ATOM 4197 N N . TYR B 1 249 ? 5.634 -51.710 18.181 1.00 37.19 215 TYR B N 1
ATOM 4198 C CA . TYR B 1 249 ? 5.497 -50.467 18.944 1.00 35.40 215 TYR B CA 1
ATOM 4199 C C . TYR B 1 249 ? 4.029 -50.046 19.000 1.00 34.13 215 TYR B C 1
ATOM 4200 O O . TYR B 1 249 ? 3.522 -49.663 20.055 1.00 33.31 215 TYR B O 1
ATOM 4209 N N . HIS B 1 250 ? 3.345 -50.135 17.861 1.00 33.89 216 HIS B N 1
ATOM 4210 C CA . HIS B 1 250 ? 1.919 -49.819 17.798 1.00 32.98 216 HIS B CA 1
ATOM 4211 C C . HIS B 1 250 ? 1.086 -50.803 18.614 1.00 33.76 216 HIS B C 1
ATOM 4212 O O . HIS B 1 250 ? 0.200 -50.394 19.356 1.00 32.89 216 HIS B O 1
ATOM 4219 N N . ARG B 1 251 ? 1.386 -52.096 18.491 1.00 35.25 217 ARG B N 1
ATOM 4220 C CA . ARG B 1 251 ? 0.687 -53.125 19.266 1.00 36.56 217 ARG B CA 1
ATOM 4221 C C . ARG B 1 251 ? 0.851 -52.928 20.780 1.00 36.63 217 ARG B C 1
ATOM 4222 O O . ARG B 1 251 ? -0.099 -53.119 21.541 1.00 36.71 217 ARG B O 1
ATOM 4230 N N . LYS B 1 252 ? 2.048 -52.524 21.204 1.00 36.92 218 LYS B N 1
ATOM 4231 C CA . LYS B 1 252 ? 2.312 -52.206 22.610 1.00 37.40 218 LYS B CA 1
ATOM 4232 C C . LYS B 1 252 ? 1.445 -51.044 23.100 1.00 35.35 218 LYS B C 1
ATOM 4233 O O . LYS B 1 252 ? 0.948 -51.065 24.231 1.00 35.67 218 LYS B O 1
ATOM 4239 N N . THR B 1 253 ? 1.266 -50.040 22.242 1.00 33.28 219 THR B N 1
ATOM 4240 C CA . THR B 1 253 ? 0.421 -48.886 22.553 1.00 31.43 219 THR B CA 1
ATOM 4241 C C . THR B 1 253 ? -1.051 -49.282 22.575 1.00 31.46 219 THR B C 1
ATOM 4242 O O . THR B 1 253 ? -1.792 -48.897 23.481 1.00 31.15 219 THR B O 1
ATOM 4246 N N . LEU B 1 254 ? -1.461 -50.059 21.575 1.00 31.72 220 LEU B N 1
ATOM 4247 C CA . LEU B 1 254 ? -2.851 -50.486 21.437 1.00 32.00 220 LEU B CA 1
ATOM 4248 C C . LEU B 1 254 ? -3.335 -51.342 22.607 1.00 33.15 220 LEU B C 1
ATOM 4249 O O . LEU B 1 254 ? -4.533 -51.375 22.905 1.00 32.96 220 LEU B O 1
ATOM 4254 N N . ALA B 1 255 ? -2.399 -52.024 23.268 1.00 34.33 221 ALA B N 1
ATOM 4255 C CA . ALA B 1 255 ? -2.727 -52.917 24.383 1.00 35.98 221 ALA B CA 1
ATOM 4256 C C . ALA B 1 255 ? -3.259 -52.172 25.616 1.00 35.60 221 ALA B C 1
ATOM 4257 O O . ALA B 1 255 ? -3.854 -52.788 26.509 1.00 36.97 221 ALA B O 1
ATOM 4259 N N . TYR B 1 256 ? -3.048 -50.856 25.658 1.00 33.96 222 TYR B N 1
ATOM 4260 C CA . TYR B 1 256 ? -3.592 -50.019 26.727 1.00 33.38 222 TYR B CA 1
ATOM 4261 C C . TYR B 1 256 ? -5.081 -49.700 26.533 1.00 33.01 222 TYR B C 1
ATOM 4262 O O . TYR B 1 256 ? -5.726 -49.152 27.434 1.00 33.25 222 TYR B O 1
ATOM 4271 N N . GLY B 1 257 ? -5.620 -50.045 25.365 1.00 32.66 223 GLY B N 1
ATOM 4272 C CA . GLY B 1 257 ? -7.034 -49.811 25.060 1.00 32.60 223 GLY B CA 1
ATOM 4273 C C . GLY B 1 257 ? -7.321 -48.439 24.469 1.00 30.88 223 GLY B C 1
ATOM 4274 O O . GLY B 1 257 ? -8.481 -48.067 24.273 1.00 31.08 223 GLY B O 1
ATOM 4275 N N . 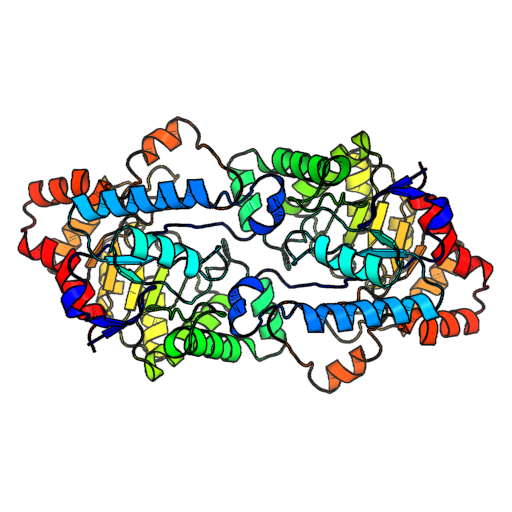VAL B 1 258 ? -6.260 -47.686 24.189 1.00 29.61 224 VAL B N 1
ATOM 4276 C CA . VAL B 1 258 ? -6.372 -46.331 23.641 1.00 28.03 224 VAL B CA 1
ATOM 4277 C C . VAL B 1 258 ? -6.567 -46.342 22.123 1.00 27.54 224 VAL B C 1
ATOM 4278 O O . VAL B 1 258 ? -6.339 -47.361 21.470 1.00 28.24 224 VAL B O 1
ATOM 4282 N N . TYR B 1 259 ? -6.995 -45.208 21.571 1.00 26.35 225 TYR B N 1
ATOM 4283 C CA . TYR B 1 259 ? -6.956 -44.998 20.127 1.00 25.88 225 TYR B CA 1
ATOM 4284 C C . TYR B 1 259 ? -5.557 -44.559 19.726 1.00 25.23 225 TYR B C 1
ATOM 4285 O O . TYR B 1 259 ? -4.841 -43.942 20.526 1.00 24.91 225 TYR B O 1
ATOM 4294 N N . ILE B 1 260 ? -5.168 -44.896 18.499 1.00 25.36 226 ILE B N 1
ATOM 4295 C CA . ILE B 1 260 ? -3.961 -44.344 17.886 1.00 24.81 226 ILE B CA 1
ATOM 4296 C C . ILE B 1 260 ? -4.298 -43.644 16.571 1.00 24.16 226 ILE B C 1
ATOM 4297 O O . ILE B 1 260 ? -5.276 -43.991 15.904 1.00 24.93 226 ILE B O 1
ATOM 4302 N N . ALA B 1 261 ? -3.488 -42.661 16.201 1.00 23.56 227 ALA B N 1
ATOM 4303 C CA . ALA B 1 261 ? -3.711 -41.921 14.969 1.00 22.97 227 ALA B CA 1
ATOM 4304 C C . ALA B 1 261 ? -2.519 -41.987 14.021 1.00 23.35 227 ALA B C 1
ATOM 4305 O O . ALA B 1 261 ? -1.383 -41.701 14.411 1.00 23.38 227 ALA B O 1
ATOM 4307 N N . PHE B 1 262 ? -2.790 -42.413 12.790 1.00 23.73 228 PHE B N 1
ATOM 4308 C CA . PHE B 1 262 ? -1.882 -42.221 11.671 1.00 24.03 228 PHE B CA 1
ATOM 4309 C C . PHE B 1 262 ? -2.326 -40.908 11.059 1.00 23.24 228 PHE B C 1
ATOM 4310 O O . PHE B 1 262 ? -3.170 -40.879 10.153 1.00 23.18 228 PHE B O 1
ATOM 4318 N N . ASP B 1 263 ? -1.780 -39.813 11.585 1.00 22.79 229 ASP B N 1
ATOM 4319 C CA . ASP B 1 263 ? -2.351 -38.491 11.352 1.00 22.35 229 ASP B CA 1
ATOM 4320 C C . ASP B 1 263 ? -1.436 -37.540 10.581 1.00 22.15 229 ASP B C 1
ATOM 4321 O O . ASP B 1 263 ? -1.705 -36.338 10.525 1.00 21.76 229 ASP B O 1
ATOM 4326 N N . ARG B 1 264 ? -0.376 -38.069 9.967 1.00 22.71 230 ARG B N 1
ATOM 4327 C CA . ARG B 1 264 ? 0.551 -37.218 9.218 1.00 22.66 230 ARG B CA 1
ATOM 4328 C C . ARG B 1 264 ? 0.755 -37.619 7.754 1.00 23.94 230 ARG B C 1
ATOM 4329 O O . ARG B 1 264 ? 1.818 -37.379 7.184 1.00 24.46 230 ARG B O 1
ATOM 4337 N N . PHE B 1 265 ? -0.273 -38.197 7.135 1.00 24.00 231 PHE B N 1
ATOM 4338 C CA . PHE B 1 265 ? -0.181 -38.549 5.713 1.00 24.69 231 PHE B CA 1
ATOM 4339 C C . PHE B 1 265 ? 0.114 -37.332 4.845 1.00 24.88 231 PHE B C 1
ATOM 4340 O O . PHE B 1 265 ? -0.522 -36.280 4.991 1.00 24.68 231 PHE B O 1
ATOM 4348 N N . GLY B 1 266 ? 1.093 -37.479 3.959 1.00 26.01 232 GLY B N 1
ATOM 4349 C CA . GLY B 1 266 ? 1.535 -36.383 3.102 1.00 26.89 232 GLY B CA 1
ATOM 4350 C C . GLY B 1 266 ? 2.846 -35.759 3.546 1.00 27.18 232 GLY B C 1
ATOM 4351 O O . GLY B 1 266 ? 3.542 -35.142 2.741 1.00 28.12 232 GLY B O 1
ATOM 4352 N N . ILE B 1 267 ? 3.186 -35.913 4.826 1.00 27.18 233 ILE B N 1
ATOM 4353 C CA . ILE B 1 267 ? 4.458 -35.409 5.340 1.00 27.91 233 ILE B CA 1
ATOM 4354 C C . ILE B 1 267 ? 5.561 -36.448 5.112 1.00 29.91 233 ILE B C 1
ATOM 4355 O O . ILE B 1 267 ? 5.624 -37.473 5.792 1.00 30.00 233 ILE B O 1
ATOM 4360 N N . GLN B 1 268 ? 6.401 -36.194 4.132 1.00 32.42 234 GLN B N 1
ATOM 4361 C CA . GLN B 1 268 ? 7.532 -37.071 3.869 1.00 35.31 234 GLN B CA 1
ATOM 4362 C C . GLN B 1 268 ? 8.749 -36.271 3.446 1.00 37.53 234 GLN B C 1
ATOM 4363 O O . GLN B 1 268 ? 8.631 -35.247 2.838 1.00 37.63 234 GLN B O 1
ATOM 4369 N N . GLY B 1 269 ? 9.919 -36.756 3.755 1.00 39.84 235 GLY B N 1
ATOM 4370 C CA . GLY B 1 269 ? 11.121 -36.052 3.382 1.00 42.64 235 GLY B CA 1
ATOM 4371 C C . GLY B 1 269 ? 11.754 -35.310 4.525 1.00 43.10 235 GLY B C 1
ATOM 4372 O O . GLY B 1 269 ? 12.935 -35.304 4.617 1.00 44.87 235 GLY B O 1
ATOM 4373 N N . MET B 1 270 ? 10.937 -34.664 5.357 0.60 42.52 236 MET B N 1
ATOM 4374 C CA . MET B 1 270 ? 11.311 -33.677 6.362 0.60 42.56 236 MET B CA 1
ATOM 4375 C C . MET B 1 270 ? 11.130 -34.215 7.734 0.60 41.73 236 MET B C 1
ATOM 4376 O O . MET B 1 270 ? 10.250 -35.033 7.983 0.60 41.71 236 MET B O 1
ATOM 4381 N N . VAL B 1 271 ? 11.908 -33.691 8.656 0.50 41.57 237 VAL B N 1
ATOM 4382 C CA . VAL B 1 271 ? 11.804 -34.068 10.064 0.50 40.58 237 VAL B CA 1
ATOM 4383 C C . VAL B 1 271 ? 11.935 -35.559 10.339 0.50 40.88 237 VAL B C 1
ATOM 4384 O O . VAL B 1 271 ? 11.446 -36.054 11.321 0.50 40.26 237 VAL B O 1
ATOM 4388 N N . GLY B 1 272 ? 12.592 -36.284 9.464 0.50 41.90 238 GLY B N 1
ATOM 4389 C CA . GLY B 1 272 ? 12.702 -37.702 9.680 0.50 42.05 238 GLY B CA 1
ATOM 4390 C C . GLY B 1 272 ? 11.432 -38.489 9.400 0.50 41.12 238 GLY B C 1
ATOM 4391 O O . GLY B 1 272 ? 11.324 -39.624 9.800 0.50 41.60 238 GLY B O 1
ATOM 4392 N N . ALA B 1 273 ? 10.489 -37.888 8.712 1.00 39.92 239 ALA B N 1
ATOM 4393 C CA . ALA B 1 273 ? 9.281 -38.584 8.412 1.00 38.74 239 ALA B CA 1
ATOM 4394 C C . ALA B 1 273 ? 9.561 -39.844 7.603 1.00 39.22 239 ALA B C 1
ATOM 4395 O O . ALA B 1 273 ? 10.423 -39.853 6.764 1.00 40.88 239 ALA B O 1
ATOM 4397 N N . PRO B 1 274 ? 8.834 -40.897 7.902 1.00 38.18 240 PRO B N 1
ATOM 4398 C CA . PRO B 1 274 ? 8.737 -42.019 6.990 1.00 38.22 240 PRO B CA 1
ATOM 4399 C C . PRO B 1 274 ? 8.058 -41.535 5.743 1.00 37.14 240 PRO B C 1
ATOM 4400 O O . PRO B 1 274 ? 7.600 -40.451 5.706 1.00 36.47 240 PRO B O 1
ATOM 4404 N N . THR B 1 275 ? 7.991 -42.363 4.718 1.00 36.76 241 THR B N 1
ATOM 4405 C CA . THR B 1 275 ? 7.221 -42.070 3.519 1.00 35.72 241 THR B CA 1
ATOM 4406 C C . THR B 1 275 ? 5.785 -42.542 3.724 1.00 34.15 241 THR B C 1
ATOM 4407 O O . THR B 1 275 ? 5.506 -43.335 4.629 1.00 33.29 241 THR B O 1
ATOM 4411 N N . ASP B 1 276 ? 4.878 -42.059 2.879 1.00 33.14 242 ASP B N 1
ATOM 4412 C CA . ASP B 1 276 ? 3.502 -42.547 2.886 1.00 32.36 242 ASP B CA 1
ATOM 4413 C C . ASP B 1 276 ? 3.436 -44.048 2.597 1.00 33.29 242 ASP B C 1
ATOM 4414 O O . ASP B 1 276 ? 2.601 -44.750 3.163 1.00 32.57 242 ASP B O 1
ATOM 4419 N N . GLU B 1 277 ? 4.327 -44.534 1.733 1.00 35.09 243 GLU B N 1
ATOM 4420 C CA . GLU B 1 277 ? 4.428 -45.962 1.449 1.00 36.73 243 GLU B CA 1
ATOM 4421 C C . GLU B 1 277 ? 4.676 -46.754 2.736 1.00 35.99 243 GLU B C 1
ATOM 4422 O O . GLU B 1 277 ? 4.030 -47.775 2.976 1.00 36.21 243 GLU B O 1
ATOM 4428 N N . GLU B 1 278 ? 5.584 -46.255 3.573 1.00 35.22 244 GLU B N 1
ATOM 4429 C CA . GLU B 1 278 ? 5.869 -46.872 4.865 1.00 34.89 244 GLU B CA 1
ATOM 4430 C C . GLU B 1 278 ? 4.688 -46.774 5.836 1.00 33.25 244 GLU B C 1
ATOM 4431 O O . GLU B 1 278 ? 4.396 -47.734 6.553 1.00 33.55 244 GLU B O 1
ATOM 4437 N N . ARG B 1 279 ? 4.013 -45.624 5.848 1.00 31.81 245 ARG B N 1
ATOM 4438 C CA . ARG B 1 279 ? 2.816 -45.439 6.679 1.00 30.38 245 ARG B CA 1
ATOM 4439 C C . ARG B 1 279 ? 1.745 -46.469 6.330 1.00 31.00 245 ARG B C 1
ATOM 4440 O O . ARG B 1 279 ? 1.177 -47.117 7.216 1.00 30.87 245 ARG B O 1
ATOM 4448 N N . VAL B 1 280 ? 1.479 -46.609 5.034 1.00 31.89 246 VAL B N 1
ATOM 4449 C CA . VAL B 1 280 ? 0.478 -47.555 4.535 1.00 32.66 246 VAL B CA 1
ATOM 4450 C C . VAL B 1 280 ? 0.857 -48.987 4.906 1.00 33.73 246 VAL B C 1
ATOM 4451 O O . VAL B 1 280 ? 0.003 -49.767 5.330 1.00 34.17 246 VAL B O 1
ATOM 4455 N N . ARG B 1 281 ? 2.143 -49.314 4.776 1.00 34.78 247 ARG B N 1
ATOM 4456 C CA . ARG B 1 281 ? 2.641 -50.644 5.129 1.00 36.28 247 ARG B CA 1
ATOM 4457 C C . ARG B 1 281 ? 2.340 -50.982 6.593 1.00 35.25 247 ARG B C 1
ATOM 4458 O O . ARG B 1 281 ? 1.823 -52.060 6.895 1.00 36.00 247 ARG B O 1
ATOM 4466 N N . THR B 1 282 ? 2.650 -50.048 7.494 1.00 33.84 248 THR B N 1
ATOM 4467 C CA . THR B 1 282 ? 2.414 -50.255 8.915 1.00 33.25 248 THR B CA 1
ATOM 4468 C C . THR B 1 282 ? 0.919 -50.370 9.205 1.00 32.32 248 THR B C 1
ATOM 4469 O O . THR B 1 282 ? 0.493 -51.252 9.957 1.00 32.67 248 THR B O 1
ATOM 4473 N N . LEU B 1 283 ? 0.135 -49.474 8.604 1.00 31.41 249 LEU B N 1
ATOM 4474 C CA . LEU B 1 283 ? -1.313 -49.445 8.798 1.00 30.75 249 LEU B CA 1
ATOM 4475 C C . LEU B 1 283 ? -1.981 -50.744 8.339 1.00 31.99 249 LEU B C 1
ATOM 4476 O O . LEU B 1 283 ? -2.832 -51.289 9.048 1.00 31.77 249 LEU B O 1
ATOM 4481 N N . LEU B 1 284 ? -1.584 -51.237 7.167 1.00 33.13 250 LEU B N 1
ATOM 4482 C CA . LEU B 1 284 ? -2.124 -52.487 6.639 1.00 34.67 250 LEU B CA 1
ATOM 4483 C C . LEU B 1 284 ? -1.878 -53.649 7.596 1.00 35.74 250 LEU B C 1
ATOM 4484 O O . LEU B 1 284 ? -2.769 -54.470 7.821 1.00 36.64 250 LEU B O 1
ATOM 4489 N N . ALA B 1 285 ? -0.675 -53.704 8.165 1.00 36.05 251 ALA B N 1
ATOM 4490 C CA . ALA B 1 285 ? -0.328 -54.742 9.135 1.00 37.34 251 ALA B CA 1
ATOM 4491 C C . ALA B 1 285 ? -1.281 -54.746 10.332 1.00 36.64 251 ALA B C 1
ATOM 4492 O O . ALA B 1 285 ? -1.710 -55.809 10.783 1.00 37.87 251 ALA B O 1
ATOM 4494 N N . LEU B 1 286 ? -1.621 -53.556 10.826 1.00 35.05 252 LEU B N 1
ATOM 4495 C CA . LEU B 1 286 ? -2.516 -53.429 11.975 1.00 34.43 252 LEU B CA 1
ATOM 4496 C C . LEU B 1 286 ? -3.986 -53.711 11.648 1.00 34.86 252 LEU B C 1
ATOM 4497 O O . LEU B 1 286 ? -4.692 -54.327 12.451 1.00 35.15 252 LEU B O 1
ATOM 4502 N N . LEU B 1 287 ? -4.441 -53.270 10.475 1.00 35.14 253 LEU B N 1
ATOM 4503 C CA . LEU B 1 287 ? -5.812 -53.546 10.029 1.00 35.87 253 LEU B CA 1
ATOM 4504 C C . LEU B 1 287 ? -6.041 -55.039 9.803 1.00 37.90 253 LEU B C 1
ATOM 4505 O O . LEU B 1 287 ? -7.116 -55.561 10.099 1.00 38.34 253 LEU B O 1
ATOM 4510 N N . ARG B 1 288 ? -5.018 -55.721 9.297 1.00 39.41 254 ARG B N 1
ATOM 4511 C CA . ARG B 1 288 ? -5.078 -57.166 9.081 1.00 41.96 254 ARG B CA 1
ATOM 4512 C C . ARG B 1 288 ? -5.022 -57.938 10.398 1.00 42.90 254 ARG B C 1
ATOM 4513 O O . ARG B 1 288 ? -5.450 -59.093 10.468 1.00 44.44 254 ARG B O 1
ATOM 4521 N N . ASP B 1 289 ? -4.499 -57.286 11.435 1.00 42.24 255 ASP B N 1
ATOM 4522 C CA . ASP B 1 289 ? -4.509 -57.823 12.798 1.00 43.31 255 ASP B CA 1
ATOM 4523 C C . ASP B 1 289 ? -5.841 -57.550 13.503 1.00 42.32 255 ASP B C 1
ATOM 4524 O O . ASP B 1 289 ? -6.077 -58.042 14.612 1.00 43.42 255 ASP B O 1
ATOM 4529 N N . GLY B 1 290 ? -6.694 -56.746 12.873 1.00 40.53 256 GLY B N 1
ATOM 4530 C CA . GLY B 1 290 ? -8.033 -56.479 13.385 1.00 39.39 256 GLY B CA 1
ATOM 4531 C C . GLY B 1 290 ? -8.134 -55.316 14.358 1.00 37.54 256 GLY B C 1
ATOM 4532 O O . GLY B 1 290 ? -8.996 -55.318 15.236 1.00 37.64 256 GLY B O 1
ATOM 4533 N N . TYR B 1 291 ? -7.269 -54.319 14.190 1.00 35.86 257 TYR B N 1
ATOM 4534 C CA . TYR B 1 291 ? -7.229 -53.162 15.094 1.00 34.13 257 TYR B CA 1
ATOM 4535 C C . TYR B 1 291 ? -8.034 -51.946 14.612 1.00 32.78 257 TYR B C 1
ATOM 4536 O O . TYR B 1 291 ? -7.890 -50.856 15.167 1.00 31.44 257 TYR B O 1
ATOM 4545 N N . GLU B 1 292 ? -8.884 -52.121 13.603 1.00 33.00 258 GLU B N 1
ATOM 4546 C CA . GLU B 1 292 ? -9.585 -50.975 12.995 1.00 32.01 258 GLU B CA 1
ATOM 4547 C C . GLU B 1 292 ? -10.390 -50.109 13.969 1.00 30.81 258 GLU B C 1
ATOM 4548 O O . GLU B 1 292 ? -10.548 -48.915 13.731 1.00 29.46 258 GLU B O 1
ATOM 4554 N N . LYS B 1 293 ? -10.903 -50.704 15.048 1.00 30.81 259 LYS B N 1
ATOM 4555 C CA . LYS B 1 293 ? -11.714 -49.950 16.012 1.00 30.25 259 LYS B CA 1
ATOM 4556 C C . LYS B 1 293 ? -10.896 -49.025 16.912 1.00 29.00 259 LYS B C 1
ATOM 4557 O O . LYS B 1 293 ? -11.464 -48.282 17.712 1.00 28.42 259 LYS B O 1
ATOM 4563 N N . GLN B 1 294 ? -9.572 -49.060 16.772 1.00 28.86 260 GLN B N 1
ATOM 4564 C CA . GLN B 1 294 ? -8.698 -48.204 17.576 1.00 27.83 260 GLN B CA 1
ATOM 4565 C C . GLN B 1 294 ? -7.864 -47.229 16.749 1.00 26.85 260 GLN B C 1
ATOM 4566 O O . GLN B 1 294 ? -7.023 -46.531 17.301 1.00 26.98 260 GLN B O 1
ATOM 4572 N N . ILE B 1 295 ? -8.102 -47.163 15.443 1.00 26.88 261 ILE B N 1
ATOM 4573 C CA . ILE B 1 295 ? -7.249 -46.375 14.553 1.00 25.94 261 ILE B CA 1
ATOM 4574 C C . ILE B 1 295 ? -8.020 -45.279 13.832 1.00 25.11 261 ILE B C 1
ATOM 4575 O O . ILE B 1 295 ? -9.112 -45.517 13.329 1.00 25.28 261 ILE B O 1
ATOM 4580 N N . MET B 1 296 ? -7.439 -44.079 13.791 1.00 24.49 262 MET B N 1
ATOM 4581 C CA . MET B 1 296 ? -7.972 -42.982 12.990 1.00 23.93 262 MET B CA 1
ATOM 4582 C C . MET B 1 296 ? -6.875 -42.371 12.119 1.00 23.68 262 MET B C 1
ATOM 4583 O O . MET B 1 296 ? -5.689 -42.474 12.447 1.00 23.88 262 MET B O 1
ATOM 4588 N N . LEU B 1 297 ? -7.278 -41.755 11.008 1.00 23.58 263 LEU B N 1
ATOM 4589 C CA . LEU B 1 297 ? -6.336 -41.217 10.015 1.00 23.55 263 LEU B CA 1
ATOM 4590 C C . LEU B 1 297 ? -6.493 -39.713 9.822 1.00 22.82 263 LEU B C 1
ATOM 4591 O O . LEU B 1 297 ? -7.602 -39.188 9.899 1.00 23.21 263 LEU B O 1
ATOM 4596 N N . SER B 1 298 ? -5.384 -39.025 9.554 1.00 22.44 264 SER B N 1
ATOM 4597 C CA . SER B 1 298 ? -5.427 -37.592 9.229 1.00 21.62 264 SER B CA 1
ATOM 4598 C C . SER B 1 298 ? -4.137 -37.163 8.516 1.00 21.49 264 SER B C 1
ATOM 4599 O O . SER B 1 298 ? -3.285 -38.010 8.204 1.00 21.93 264 SER B O 1
ATOM 4602 N N . HIS B 1 299 ? -4.011 -35.864 8.240 1.00 20.91 265 HIS B N 1
ATOM 4603 C CA . HIS B 1 299 ? -2.847 -35.320 7.531 1.00 20.95 265 HIS B CA 1
ATOM 4604 C C . HIS B 1 299 ? -1.993 -34.387 8.383 1.00 20.25 265 HIS B C 1
ATOM 4605 O O . HIS B 1 299 ? -0.843 -34.136 8.034 1.00 20.61 265 HIS B O 1
ATOM 4612 N N . ASP B 1 300 ? -2.572 -33.803 9.440 1.00 19.23 266 ASP B N 1
ATOM 4613 C CA . ASP B 1 300 ? -1.851 -32.811 10.252 1.00 19.22 266 ASP B CA 1
ATOM 4614 C C . ASP B 1 300 ? -1.448 -31.610 9.373 1.00 19.53 266 ASP B C 1
ATOM 4615 O O . ASP B 1 300 ? -0.364 -31.044 9.528 1.00 19.74 266 ASP B O 1
ATOM 4620 N N . THR B 1 301 ? -2.334 -31.216 8.459 1.00 19.86 267 THR B N 1
ATOM 4621 C CA . THR B 1 301 ? -2.062 -30.075 7.578 1.00 20.11 267 THR B CA 1
ATOM 4622 C C . THR B 1 301 ? -1.940 -28.778 8.367 1.00 19.70 267 THR B C 1
ATOM 4623 O O . THR B 1 301 ? -2.471 -28.659 9.471 1.00 19.44 267 THR B O 1
ATOM 4627 N N . VAL B 1 302 ? -1.212 -27.827 7.790 1.00 20.30 268 VAL B N 1
ATOM 4628 C CA . VAL B 1 302 ? -1.222 -26.440 8.245 1.00 20.50 268 VAL B CA 1
ATOM 4629 C C . VAL B 1 302 ? -1.687 -25.632 7.038 1.00 21.37 268 VAL B C 1
ATOM 4630 O O . VAL B 1 302 ? -0.935 -25.415 6.078 1.00 22.92 268 VAL B O 1
ATOM 4634 N N . ASN B 1 303 ? -2.948 -25.217 7.068 1.00 20.99 269 ASN B N 1
ATOM 4635 C CA . ASN B 1 303 ? -3.536 -24.588 5.901 1.00 21.65 269 ASN B CA 1
ATOM 4636 C C . ASN B 1 303 ? -3.119 -23.135 5.712 1.00 22.31 269 ASN B C 1
ATOM 4637 O O . ASN B 1 303 ? -2.932 -22.680 4.578 1.00 23.74 269 ASN B O 1
ATOM 4642 N N . VAL B 1 304 ? -2.951 -22.435 6.833 1.00 21.88 270 VAL B N 1
ATOM 4643 C CA . VAL B 1 304 ? -2.393 -21.089 6.862 1.00 22.43 270 VAL B CA 1
ATOM 4644 C C . VAL B 1 304 ? -1.306 -21.055 7.932 1.00 21.93 270 VAL B C 1
ATOM 4645 O O . VAL B 1 304 ? -1.587 -21.299 9.118 1.00 21.13 270 VAL B O 1
ATOM 4649 N N . TRP B 1 305 ? -0.077 -20.776 7.501 1.00 22.40 271 TRP B N 1
ATOM 4650 C CA . TRP B 1 305 ? 1.051 -20.600 8.416 1.00 22.10 271 TRP B CA 1
ATOM 4651 C C . TRP B 1 305 ? 1.047 -19.201 8.998 1.00 22.51 271 TRP B C 1
ATOM 4652 O O . TRP B 1 305 ? 0.879 -18.210 8.273 1.00 23.62 271 TRP B O 1
ATOM 4663 N N . LEU B 1 306 ? 1.259 -19.131 10.305 1.00 21.67 272 LEU B N 1
ATOM 4664 C CA . LEU B 1 306 ? 1.429 -17.859 10.985 1.00 22.25 272 LEU B CA 1
ATOM 4665 C C . LEU B 1 306 ? 2.886 -17.440 10.898 1.00 23.08 272 LEU B C 1
ATOM 4666 O O . LEU B 1 306 ? 3.788 -18.279 10.855 1.00 23.36 272 LEU B O 1
ATOM 4671 N N . GLY B 1 307 ? 3.106 -16.135 10.852 1.00 23.76 273 GLY B N 1
ATOM 4672 C CA . GLY B 1 307 ? 4.438 -15.588 10.617 1.00 24.65 273 GLY B CA 1
ATOM 4673 C C . GLY B 1 307 ? 4.726 -15.391 9.140 1.00 26.05 273 GLY B C 1
ATOM 4674 O O . GLY B 1 307 ? 3.808 -15.339 8.313 1.00 26.28 273 GLY B O 1
ATOM 4675 N N . ARG B 1 308 ? 6.009 -15.282 8.816 1.00 26.96 274 ARG B N 1
ATOM 4676 C CA . ARG B 1 308 ? 6.480 -14.986 7.474 1.00 29.00 274 ARG B CA 1
ATOM 4677 C C . ARG B 1 308 ? 6.295 -16.199 6.556 1.00 29.45 274 ARG B C 1
ATOM 4678 O O . ARG B 1 308 ? 6.563 -17.328 6.966 1.00 28.66 274 ARG B O 1
ATOM 4686 N N . PRO B 1 309 ? 5.830 -15.970 5.314 1.00 31.27 275 PRO B N 1
ATOM 4687 C CA . PRO B 1 309 ? 5.733 -17.066 4.351 1.00 32.21 275 PRO B CA 1
ATOM 4688 C C . PRO B 1 309 ? 7.091 -17.697 4.056 1.00 33.54 275 PRO B C 1
ATOM 4689 O O . PRO B 1 309 ? 8.135 -17.072 4.276 1.00 34.08 275 PRO B O 1
ATOM 4693 N N . PHE B 1 310 ? 7.067 -18.937 3.577 1.00 34.44 276 PHE B N 1
ATOM 4694 C CA . PHE B 1 310 ? 8.287 -19.639 3.205 1.00 36.56 276 PHE B CA 1
ATOM 4695 C C . PHE B 1 310 ? 8.041 -20.624 2.070 1.00 38.51 276 PHE B C 1
ATOM 4696 O O . PHE B 1 310 ? 6.900 -20.996 1.787 1.00 38.25 276 PHE B O 1
ATOM 4704 N N . THR B 1 311 ? 9.128 -21.031 1.426 1.00 41.36 277 THR B N 1
ATOM 4705 C CA . THR B 1 311 ? 9.094 -22.070 0.409 1.00 43.80 277 THR B CA 1
ATOM 4706 C C . THR B 1 311 ? 10.158 -23.107 0.751 1.00 44.85 277 THR B C 1
ATOM 4707 O O . THR B 1 311 ? 11.257 -22.763 1.191 1.00 45.49 277 THR B O 1
ATOM 4711 N N . LEU B 1 312 ? 9.808 -24.377 0.573 1.00 45.62 278 LEU B N 1
ATOM 4712 C CA . LEU B 1 312 ? 10.757 -25.477 0.698 1.00 47.00 278 LEU B CA 1
ATOM 4713 C C . LEU B 1 312 ? 11.604 -25.584 -0.572 1.00 49.51 278 LEU B C 1
ATOM 4714 O O . LEU B 1 312 ? 11.097 -25.331 -1.671 1.00 50.53 278 LEU B O 1
ATOM 4719 N N . PRO B 1 313 ? 12.899 -25.948 -0.432 1.00 50.93 279 PRO B N 1
ATOM 4720 C CA . PRO B 1 313 ? 13.754 -26.229 -1.593 1.00 53.40 279 PRO B CA 1
ATOM 4721 C C . PRO B 1 313 ? 13.160 -27.327 -2.477 1.00 54.24 279 PRO B C 1
ATOM 4722 O O . PRO B 1 313 ? 12.503 -28.239 -1.966 1.00 53.19 279 PRO B O 1
ATOM 4726 N N . GLU B 1 314 ? 13.399 -27.236 -3.785 1.00 56.38 280 GLU B N 1
ATOM 4727 C CA . GLU B 1 314 ? 12.735 -28.101 -4.779 1.00 57.30 280 GLU B CA 1
ATOM 4728 C C . GLU B 1 314 ? 12.707 -29.616 -4.512 1.00 56.89 280 GLU B C 1
ATOM 4729 O O . GLU B 1 314 ? 11.677 -30.250 -4.772 1.00 56.50 280 GLU B O 1
ATOM 4735 N N . PRO B 1 315 ? 13.821 -30.202 -4.011 1.00 57.11 281 PRO B N 1
ATOM 4736 C CA . PRO B 1 315 ? 13.745 -31.618 -3.627 1.00 56.44 281 PRO B CA 1
ATOM 4737 C C . PRO B 1 315 ? 12.694 -31.860 -2.538 1.00 53.77 281 PRO B C 1
ATOM 4738 O O . PRO B 1 315 ? 11.803 -32.694 -2.717 1.00 53.36 281 PRO B O 1
ATOM 4742 N N . PHE B 1 316 ? 12.802 -31.116 -1.436 1.00 52.05 282 PHE B N 1
ATOM 4743 C CA . PHE B 1 316 ? 11.858 -31.180 -0.318 1.00 49.54 282 PHE B CA 1
ATOM 4744 C C . PHE B 1 316 ? 10.426 -30.823 -0.717 1.00 48.08 282 PHE B C 1
ATOM 4745 O O . PHE B 1 316 ? 9.474 -31.476 -0.282 1.00 46.95 282 PHE B O 1
ATOM 4753 N N . ALA B 1 317 ? 10.287 -29.781 -1.537 1.00 47.97 283 ALA B N 1
ATOM 4754 C CA . ALA B 1 317 ? 8.991 -29.326 -2.038 1.00 46.68 283 ALA B CA 1
ATOM 4755 C C . ALA B 1 317 ? 8.230 -30.441 -2.749 1.00 46.41 283 ALA B C 1
ATOM 4756 O O . ALA B 1 317 ? 7.044 -30.653 -2.487 1.00 45.01 283 ALA B O 1
ATOM 4758 N N . GLU B 1 318 ? 8.920 -31.152 -3.642 1.00 47.19 284 GLU B N 1
ATOM 4759 C CA . GLU B 1 318 ? 8.323 -32.256 -4.390 1.00 47.20 284 GLU B CA 1
ATOM 4760 C C . GLU B 1 318 ? 7.873 -33.395 -3.472 1.00 45.25 284 GLU B C 1
ATOM 4761 O O . GLU B 1 318 ? 6.781 -33.940 -3.645 1.00 44.59 284 GLU B O 1
ATOM 4767 N N . MET B 1 319 ? 8.708 -33.740 -2.494 1.00 44.05 285 MET B N 1
ATOM 4768 C CA . MET B 1 319 ? 8.390 -34.803 -1.538 1.00 42.73 285 MET B CA 1
ATOM 4769 C C . MET B 1 319 ? 7.158 -34.467 -0.697 1.00 39.80 285 MET B C 1
ATOM 4770 O O . MET B 1 319 ? 6.424 -35.363 -0.283 1.00 39.14 285 MET B O 1
ATOM 4775 N N . MET B 1 320 ? 6.941 -33.175 -0.466 1.00 38.06 286 MET B N 1
ATOM 4776 C CA . MET B 1 320 ? 5.846 -32.700 0.386 1.00 35.45 286 MET B CA 1
ATOM 4777 C C . MET B 1 320 ? 4.581 -32.323 -0.395 1.00 35.00 286 MET B C 1
ATOM 4778 O O . MET B 1 320 ? 3.613 -31.832 0.196 1.00 33.58 286 MET B O 1
ATOM 4783 N N . LYS B 1 321 ? 4.579 -32.570 -1.707 1.00 35.80 287 LYS B N 1
ATOM 4784 C CA . LYS B 1 321 ? 3.516 -32.073 -2.597 1.00 35.87 287 LYS B CA 1
ATOM 4785 C C . LYS B 1 321 ? 2.113 -32.592 -2.279 1.00 34.47 287 LYS B C 1
ATOM 4786 O O . LYS B 1 321 ? 1.123 -31.949 -2.633 1.00 34.49 287 LYS B O 1
ATOM 4792 N N . ASN B 1 322 ? 2.036 -33.748 -1.621 1.00 33.33 288 ASN B N 1
ATOM 4793 C CA . ASN B 1 322 ? 0.752 -34.364 -1.284 1.00 32.24 288 ASN B CA 1
ATOM 4794 C C . ASN B 1 322 ? 0.241 -33.981 0.105 1.00 30.29 288 ASN B C 1
ATOM 4795 O O . ASN B 1 322 ? -0.777 -34.504 0.562 1.00 29.74 288 ASN B O 1
ATOM 4800 N N . TRP B 1 323 ? 0.938 -33.067 0.776 1.00 29.24 289 TRP B N 1
ATOM 4801 C CA . TRP B 1 323 ? 0.532 -32.651 2.118 1.00 27.24 289 TRP B CA 1
ATOM 4802 C C . TRP B 1 323 ? -0.595 -31.623 2.063 1.00 26.78 289 TRP B C 1
ATOM 4803 O O . TRP B 1 323 ? -0.374 -30.412 2.182 1.00 26.97 289 TRP B O 1
ATOM 4814 N N . HIS B 1 324 ? -1.808 -32.133 1.871 1.00 26.22 290 HIS B N 1
ATOM 4815 C CA . HIS B 1 324 ? -3.005 -31.310 1.772 1.00 25.75 290 HIS B CA 1
ATOM 4816 C C . HIS B 1 324 ? -4.229 -32.134 2.148 1.00 25.05 290 HIS B C 1
ATOM 4817 O O . HIS B 1 324 ? -4.169 -33.364 2.210 1.00 24.78 290 HIS B O 1
ATOM 4824 N N . VAL B 1 325 ? -5.338 -31.440 2.388 1.00 24.48 291 VAL B N 1
ATOM 4825 C CA . VAL B 1 325 ? -6.508 -32.046 3.025 1.00 23.88 291 VAL B CA 1
ATOM 4826 C C . VAL B 1 325 ? -7.281 -33.055 2.172 1.00 24.83 291 VAL B C 1
ATOM 4827 O O . VAL B 1 325 ? -8.146 -33.765 2.693 1.00 25.06 291 VAL B O 1
ATOM 4831 N N . GLU B 1 326 ? -6.951 -33.136 0.887 1.00 25.49 292 GLU B N 1
ATOM 4832 C CA . GLU B 1 326 ? -7.624 -34.072 -0.019 1.00 26.14 292 GLU B CA 1
ATOM 4833 C C . GLU B 1 326 ? -6.856 -35.383 -0.205 1.00 26.36 292 GLU B C 1
ATOM 4834 O O . GLU B 1 326 ? -7.385 -36.339 -0.771 1.00 27.11 292 GLU B O 1
ATOM 4840 N N . HIS B 1 327 ? -5.619 -35.415 0.284 1.00 25.75 293 HIS B N 1
ATOM 4841 C CA . HIS B 1 327 ? -4.676 -36.521 0.054 1.00 25.98 293 HIS B CA 1
ATOM 4842 C C . HIS B 1 327 ? -5.170 -37.899 0.503 1.00 25.88 293 HIS B C 1
ATOM 4843 O O . HIS B 1 327 ? -5.040 -38.879 -0.242 1.00 26.53 293 HIS B O 1
ATOM 4850 N N . LEU B 1 328 ? -5.738 -37.983 1.707 1.00 24.99 294 LEU B N 1
ATOM 4851 C CA . LEU B 1 328 ? -6.297 -39.248 2.183 1.00 25.14 294 LEU B CA 1
ATOM 4852 C C . LEU B 1 328 ? -7.344 -39.789 1.214 1.00 26.16 294 LEU B C 1
ATOM 4853 O O . LEU B 1 328 ? -7.415 -40.991 0.981 1.00 27.40 294 LEU B O 1
ATOM 4858 N N . PHE B 1 329 ? -8.131 -38.890 0.629 1.00 26.38 295 PHE B N 1
ATOM 4859 C CA . PHE B 1 329 ? -9.266 -39.292 -0.207 1.00 27.25 295 PHE B CA 1
ATOM 4860 C C . PHE B 1 329 ? -8.907 -39.538 -1.672 1.00 28.52 295 PHE B C 1
ATOM 4861 O O . PHE B 1 329 ? -9.466 -40.434 -2.309 1.00 29.57 295 PHE B O 1
ATOM 4869 N N . VAL B 1 330 ? -7.972 -38.746 -2.189 1.00 28.80 296 VAL B N 1
ATOM 4870 C CA . VAL B 1 330 ? -7.525 -38.847 -3.577 1.00 30.38 296 VAL B CA 1
ATOM 4871 C C . VAL B 1 330 ? -6.492 -39.966 -3.763 1.00 30.66 296 VAL B C 1
ATOM 4872 O O . VAL B 1 330 ? -6.510 -40.659 -4.778 1.00 31.92 296 VAL B O 1
ATOM 4876 N N . ASN B 1 331 ? -5.617 -40.144 -2.773 1.00 30.01 297 ASN B N 1
ATOM 4877 C CA . ASN B 1 331 ? -4.473 -41.047 -2.912 1.00 30.25 297 ASN B CA 1
ATOM 4878 C C . ASN B 1 331 ? -4.429 -42.220 -1.936 1.00 29.70 297 ASN B C 1
ATOM 4879 O O . ASN B 1 331 ? -4.263 -43.365 -2.352 1.00 30.82 297 ASN B O 1
ATOM 4884 N N . ILE B 1 332 ? -4.575 -41.941 -0.644 1.00 28.19 298 ILE B N 1
ATOM 4885 C CA . ILE B 1 332 ? -4.327 -42.970 0.371 1.00 28.06 298 ILE B CA 1
ATOM 4886 C C . ILE B 1 332 ? -5.432 -44.022 0.458 1.00 28.38 298 ILE B C 1
ATOM 4887 O O . ILE B 1 332 ? -5.151 -45.219 0.416 1.00 29.11 298 ILE B O 1
ATOM 4892 N N . ILE B 1 333 ? -6.683 -43.580 0.580 1.00 27.86 299 ILE B N 1
ATOM 4893 C CA . ILE B 1 333 ? -7.809 -44.512 0.609 1.00 28.24 299 ILE B CA 1
ATOM 4894 C C . ILE B 1 333 ? -7.845 -45.423 -0.639 1.00 29.30 299 ILE B C 1
ATOM 4895 O O . ILE B 1 333 ? -8.010 -46.630 -0.494 1.00 30.06 299 ILE B O 1
ATOM 4900 N N . PRO B 1 334 ? -7.659 -44.858 -1.856 1.00 29.94 300 PRO B N 1
ATOM 4901 C CA . PRO B 1 334 ? -7.546 -45.743 -3.020 1.00 31.47 300 PRO B CA 1
ATOM 4902 C C . PRO B 1 334 ? -6.406 -46.754 -2.902 1.00 32.00 300 PRO B C 1
ATOM 4903 O O . PRO B 1 334 ? -6.588 -47.908 -3.275 1.00 33.38 300 PRO B O 1
ATOM 4907 N N . ALA B 1 335 ? -5.260 -46.338 -2.356 1.00 31.60 301 ALA B N 1
ATOM 4908 C CA . ALA B 1 335 ? -4.150 -47.272 -2.139 1.00 32.28 301 ALA B CA 1
ATOM 4909 C C . ALA B 1 335 ? -4.544 -48.394 -1.173 1.00 32.10 301 ALA B C 1
ATOM 4910 O O . ALA B 1 335 ? -4.182 -49.556 -1.388 1.00 33.67 301 ALA B O 1
ATOM 4912 N N . LEU B 1 336 ? -5.295 -48.040 -0.124 1.00 31.09 302 LEU B N 1
ATOM 4913 C CA . LEU B 1 336 ? -5.794 -49.015 0.851 1.00 30.95 302 LEU B CA 1
ATOM 4914 C C . LEU B 1 336 ? -6.783 -49.991 0.221 1.00 32.37 302 LEU B C 1
ATOM 4915 O O . LEU B 1 336 ? -6.719 -51.195 0.469 1.00 33.17 302 LEU B O 1
ATOM 4920 N N . LYS B 1 337 ? -7.690 -49.471 -0.601 1.00 32.30 303 LYS B N 1
ATOM 4921 C CA . LYS B 1 337 ? -8.667 -50.318 -1.276 1.00 33.80 303 LYS B CA 1
ATOM 4922 C C . LYS B 1 337 ? -8.013 -51.222 -2.320 1.00 35.31 303 LYS B C 1
ATOM 4923 O O . LYS B 1 337 ? -8.481 -52.333 -2.563 1.00 36.39 303 LYS B O 1
ATOM 4929 N N . ASN B 1 338 ? -6.926 -50.738 -2.919 1.00 35.79 304 ASN B N 1
ATOM 4930 C CA . ASN B 1 338 ? -6.105 -51.547 -3.826 1.00 37.79 304 ASN B CA 1
ATOM 4931 C C . ASN B 1 338 ? -5.395 -52.676 -3.089 1.00 38.75 304 ASN B C 1
ATOM 4932 O O . ASN B 1 338 ? -4.890 -53.615 -3.715 1.00 40.72 304 ASN B O 1
ATOM 4937 N N . GLU B 1 339 ? -5.350 -52.563 -1.762 1.00 38.39 305 GLU B N 1
ATOM 4938 C CA . GLU B 1 339 ? -4.766 -53.582 -0.894 1.00 39.67 305 GLU B CA 1
ATOM 4939 C C . GLU B 1 339 ? -5.844 -54.342 -0.114 1.00 39.78 305 GLU B C 1
ATOM 4940 O O . GLU B 1 339 ? -5.564 -54.939 0.932 1.00 40.27 305 GLU B O 1
ATOM 4946 N N . GLY B 1 340 ? -7.077 -54.298 -0.619 1.00 39.65 306 GLY B N 1
ATOM 4947 C CA . GLY B 1 340 ? -8.167 -55.123 -0.094 1.00 40.00 306 GLY B CA 1
ATOM 4948 C C . GLY B 1 340 ? -8.928 -54.608 1.119 1.00 38.62 306 GLY B C 1
ATOM 4949 O O . GLY B 1 340 ? -9.785 -55.320 1.653 1.00 39.52 306 GLY B O 1
ATOM 4950 N N . ILE B 1 341 ? -8.628 -53.387 1.557 1.00 37.03 307 ILE B N 1
ATOM 4951 C CA . ILE B 1 341 ? -9.353 -52.779 2.676 1.00 35.41 307 ILE B CA 1
ATOM 4952 C C . ILE B 1 341 ? -10.768 -52.386 2.237 1.00 35.43 307 ILE B C 1
ATOM 4953 O O . ILE B 1 341 ? -10.944 -51.641 1.268 1.00 35.50 307 ILE B O 1
ATOM 4958 N N . ARG B 1 342 ? -11.763 -52.902 2.956 1.00 35.57 308 ARG B N 1
ATOM 4959 C CA . ARG B 1 342 ? -13.174 -52.731 2.592 1.00 35.79 308 ARG B CA 1
ATOM 4960 C C . ARG B 1 342 ? -13.757 -51.431 3.128 1.00 34.28 308 ARG B C 1
ATOM 4961 O O . ARG B 1 342 ? -13.249 -50.867 4.105 1.00 33.09 308 ARG B O 1
ATOM 4969 N N . ASP B 1 343 ? -14.832 -50.968 2.489 1.00 34.44 309 ASP B N 1
ATOM 4970 C CA . ASP B 1 343 ? -15.519 -49.738 2.898 1.00 33.39 309 ASP B CA 1
ATOM 4971 C C . ASP B 1 343 ? -15.932 -49.746 4.371 1.00 32.77 309 ASP B C 1
ATOM 4972 O O . ASP B 1 343 ? -15.826 -48.726 5.044 1.00 31.33 309 ASP B O 1
ATOM 4977 N N . GLU B 1 344 ? -16.394 -50.893 4.869 1.00 33.90 310 GLU B N 1
ATOM 4978 C CA . GLU B 1 344 ? -16.805 -51.008 6.272 1.00 33.85 310 GLU B CA 1
ATOM 4979 C C . GLU B 1 344 ? -15.669 -50.706 7.256 1.00 32.53 310 GLU B C 1
ATOM 4980 O O . GLU B 1 344 ? -15.896 -50.091 8.303 1.00 31.55 310 GLU B O 1
ATOM 4986 N N . VAL B 1 345 ? -14.453 -51.123 6.915 1.00 32.12 311 VAL B N 1
ATOM 4987 C CA . VAL B 1 345 ? -13.272 -50.823 7.732 1.00 31.38 311 VAL B CA 1
ATOM 4988 C C . VAL B 1 345 ? -12.938 -49.326 7.674 1.00 30.01 311 VAL B C 1
ATOM 4989 O O . VAL B 1 345 ? -12.641 -48.702 8.703 1.00 29.02 311 VAL B O 1
ATOM 4993 N N . LEU B 1 346 ? -13.004 -48.753 6.475 1.00 30.00 312 LEU B N 1
ATOM 4994 C CA . LEU B 1 346 ? -12.743 -47.331 6.280 1.00 28.85 312 LEU B CA 1
ATOM 4995 C C . LEU B 1 346 ? -13.758 -46.482 7.033 1.00 28.42 312 LEU B C 1
ATOM 4996 O O . LEU B 1 346 ? -13.396 -45.483 7.657 1.00 27.45 312 LEU B O 1
ATOM 5001 N N . GLU B 1 347 ? -15.022 -46.901 6.985 1.00 29.31 313 GLU B N 1
ATOM 5002 C CA . GLU B 1 347 ? -16.093 -46.191 7.679 1.00 29.27 313 GLU B CA 1
ATOM 5003 C C . GLU B 1 347 ? -15.941 -46.305 9.195 1.00 28.65 313 GLU B C 1
ATOM 5004 O O . GLU B 1 347 ? -16.251 -45.362 9.924 1.00 27.91 313 GLU B O 1
ATOM 5010 N N . GLN B 1 348 ? -15.446 -47.450 9.665 1.00 29.13 314 GLN B N 1
ATOM 5011 C CA . GLN B 1 348 ? -15.146 -47.616 11.085 1.00 28.82 314 GLN B CA 1
ATOM 5012 C C . GLN B 1 348 ? -14.131 -46.572 11.540 1.00 27.71 314 GLN B C 1
ATOM 5013 O O . GLN B 1 348 ? -14.312 -45.935 12.575 1.00 27.51 314 GLN B O 1
ATOM 5019 N N . MET B 1 349 ? -13.076 -46.387 10.752 1.00 27.42 315 MET B N 1
ATOM 5020 C CA . MET B 1 349 ? -12.019 -45.441 11.106 1.00 26.26 315 MET B CA 1
ATOM 5021 C C . MET B 1 349 ? -12.480 -43.980 11.076 1.00 25.37 315 MET B C 1
ATOM 5022 O O . MET B 1 349 ? -12.164 -43.210 11.989 1.00 24.68 315 MET B O 1
ATOM 5027 N N . PHE B 1 350 ? -13.236 -43.607 10.042 1.00 25.55 316 PHE B N 1
ATOM 5028 C CA . PHE B 1 350 ? -13.593 -42.205 9.806 1.00 24.97 316 PHE B CA 1
ATOM 5029 C C . PHE B 1 350 ? -14.906 -41.760 10.445 1.00 24.77 316 PHE B C 1
ATOM 5030 O O . PHE B 1 350 ? -15.112 -40.565 10.661 1.00 24.57 316 PHE B O 1
ATOM 5038 N N . ILE B 1 351 ? -15.796 -42.711 10.724 1.00 25.53 317 ILE B N 1
ATOM 5039 C CA . ILE B 1 351 ? -17.124 -42.380 11.247 1.00 26.05 317 ILE B CA 1
ATOM 5040 C C . ILE B 1 351 ? -17.385 -43.042 12.600 1.00 26.50 317 ILE B C 1
ATOM 5041 O O . ILE B 1 351 ? -17.675 -42.351 13.583 1.00 26.69 317 ILE B O 1
ATOM 5046 N N . GLY B 1 352 ? -17.259 -44.365 12.654 1.00 27.14 318 GLY B N 1
ATOM 5047 C CA . GLY B 1 352 ? -17.511 -45.120 13.883 1.00 27.79 318 GLY B CA 1
ATOM 5048 C C . GLY B 1 352 ? -16.604 -44.757 15.043 1.00 27.26 318 GLY B C 1
ATOM 5049 O O . GLY B 1 352 ? -17.071 -44.572 16.171 1.00 27.52 318 GLY B O 1
ATOM 5050 N N . ASN B 1 353 ? -15.307 -44.649 14.769 1.00 26.59 319 ASN B N 1
ATOM 5051 C CA . ASN B 1 353 ? -14.334 -44.370 15.819 1.00 26.16 319 ASN B CA 1
ATOM 5052 C C . ASN B 1 353 ? -14.485 -42.983 16.449 1.00 25.86 319 ASN B C 1
ATOM 5053 O O . ASN B 1 353 ? -14.524 -42.880 17.680 1.00 26.23 319 ASN B O 1
ATOM 5058 N N . PRO B 1 354 ? -14.591 -41.915 15.623 1.00 25.52 320 PRO B N 1
ATOM 5059 C CA . PRO B 1 354 ? -14.838 -40.610 16.239 1.00 25.08 320 PRO B CA 1
ATOM 5060 C C . PRO B 1 354 ? -16.137 -40.562 17.048 1.00 25.90 320 PRO B C 1
ATOM 5061 O O . PRO B 1 354 ? -16.177 -39.923 18.106 1.00 25.60 320 PRO B O 1
ATOM 5065 N N . ALA B 1 355 ? -17.181 -41.235 16.571 1.00 26.69 321 ALA B N 1
ATOM 5066 C CA . ALA B 1 355 ? -18.453 -41.266 17.293 1.00 27.76 321 ALA B CA 1
ATOM 5067 C C . ALA B 1 355 ? -18.293 -41.954 18.646 1.00 28.59 321 ALA B C 1
ATOM 5068 O O . ALA B 1 355 ? -18.840 -41.494 19.648 1.00 29.69 321 ALA B O 1
ATOM 5070 N N . ALA B 1 356 ? -17.546 -43.056 18.667 1.00 28.74 322 ALA B N 1
ATOM 5071 C CA . ALA B 1 356 ? -17.274 -43.781 19.904 1.00 29.19 322 ALA B CA 1
ATOM 5072 C C . ALA B 1 356 ? -16.376 -42.966 20.828 1.00 28.44 322 ALA B C 1
ATOM 5073 O O . ALA B 1 356 ? -16.636 -42.874 22.027 1.00 29.32 322 ALA B O 1
ATOM 5075 N N . LEU B 1 357 ? -15.333 -42.360 20.259 1.00 26.93 323 LEU B N 1
ATOM 5076 C CA . LEU B 1 357 ? -14.392 -41.549 21.028 1.00 26.43 323 LEU B CA 1
ATOM 5077 C C . LEU B 1 357 ? -15.097 -40.443 21.811 1.00 26.77 323 LEU B C 1
ATOM 5078 O O . LEU B 1 357 ? -14.824 -40.244 22.993 1.00 26.84 323 LEU B O 1
ATOM 5083 N N . PHE B 1 358 ? -16.006 -39.733 21.153 1.00 27.30 324 PHE B N 1
ATOM 5084 C CA . PHE B 1 358 ? -16.668 -38.591 21.780 1.00 28.05 324 PHE B CA 1
ATOM 5085 C C . PHE B 1 358 ? -17.914 -38.947 22.598 1.00 30.30 324 PHE B C 1
ATOM 5086 O O . PHE B 1 358 ? -18.481 -38.080 23.272 1.00 30.69 324 PHE B O 1
ATOM 5094 N N . SER B 1 359 ? -18.318 -40.219 22.552 1.00 32.17 325 SER B N 1
ATOM 5095 C CA . SER B 1 359 ? -19.458 -40.721 23.331 1.00 35.09 325 SER B CA 1
ATOM 5096 C C . SER B 1 359 ? -19.026 -41.197 24.710 1.00 36.47 325 SER B C 1
ATOM 5097 O O . SER B 1 359 ? -17.950 -41.781 24.861 1.00 36.51 325 SER B O 1
ATOM 5100 N N . ALA B 1 360 ? -19.895 -40.969 25.698 1.00 38.36 326 ALA B N 1
ATOM 5101 C CA . ALA B 1 360 ? -19.626 -41.260 27.116 1.00 39.69 326 ALA B CA 1
ATOM 5102 C C . ALA B 1 360 ? -18.949 -42.609 27.368 1.00 40.56 326 ALA B C 1
ATOM 5103 O O . ALA B 1 360 ? -19.533 -43.668 27.132 1.00 42.03 326 ALA B O 1
#

Sequence (646 aa):
EMVETVCGPVPVEQLGKTLIHEHFLFGYPGFQGDVTRGTFREDESLRVAVEAAEKMKRHGIQTVVDPTPNDCGRNPAFLRRVAEETGLNIICATGYYYEGEGAPPYFQFRRLLGTAEDDIYDMFMAELTEGIADTGIKAGVILASSKGRITEYEKMFFRAAARAQKETGAVIITHTQEGTMGPEQAAYLLEHGADPKKIVIGHMCDNTDPDYHRKTLAYGVYIAFDRFGIQGMVGAPTDEERVRTLLALLRDGYEKQIMLSHDTVNVWLGRPFTLPEPFAEMMKNWHVEHLFVNIIPALKNEGIRDEVLEQMFIGNPAALFSAEMVETVCGPVPVEQLGKTLIHEHFLFGYPGFQGDVTRGTFREDESLRVAVEAAEKMKRHGIQTVVDPTPNDCGRNPAFLRRVAEETGLNIICATGYYYEGEGAPPYFQFRRLLGTAEDDIYDMFMAELTEGIADTGIKAGVILASSKGRITEYEKMFFRAAARAQKETGAVIITHTQEGTMGPEQAAYLLEHGADPKKIVIGHMCDNTDPDYHRKTLAYGVYIAFDRFGIQGMVGAPTDEERVRTLLALLRDGYEKQIMLSHDTVNVWLGRPFTLPEPFAEMMKNWHVEHLFVNIIPALKNEGIRDEVLEQMFIGNPAALFSA

Secondary structure (DSSP, 8-state):
-EEEETTEEEEGGG--SEESS-EEEE--TTGGGGTTTS---HHHHHHHHHHHHHHHHHTT--EEEE---TTTT--HHHHHHHHHHH--EEEEB-----GGGS-THHHHHHHHHT-HHHHHHHHHHHHHHT-STTS-PPPSB--B-BTTB--HHHHHHHHHHHHHHHHH--BEE-B-STT--HHHHHHHHHHTT--GGGEEE--GGG---HHHHHHHHTTT-EEEE--TT---STTPPPHHHHHHHHHHHHHTT-GGGEEE----EEEESSS-----HHHHHHTTT-STTHIIIIIHHHHHHTT--HHHHHIIIIIHHHHHH--/-EEEETTEEEEGGG--SEESS-EEEE--TTGGGGTTTS---HHHHHHHHHHHHHHHHHTT--EEEE---TTTT--HHHHHHHHHHH--EEEEB-----GGGS-THHHHHHHHHT-HHHHHHHHHHHHHHT-STTS-PPPSB--B-BTTB--HHHHHHHHHHHHHHHHH--BEE-B-STT--HHHHHHHHHHTT--GGGEEE--GGG---HHHHHHHHTTT-EEEE--TT--SSTTPPPHHHHHHHHHHHHHTT-GGGEEE----EEEESSS-----HHHHHHTTT-STTHIIIIIHHHHHTTT--HHHHHIIIIIHHHHHH--

B-factor: mean 31.56, std 12.55, range [14.48, 122.53]